Protein AF-A0A850ABL9-F1 (afdb_monomer_lite)

pLDDT: mean 74.57, std 18.33, range [26.34, 97.88]

Radius of gyration: 45.69 Å; chains: 1; bounding box: 101×115×98 Å

Sequence (711 aa):
MSALLLNDEFKYLVLNTPAGWREGFGEGVRFLPGGGISLHPGQALAAIEGIGRLGGFGLDPRGNLYAIDAEDCRIYRYLKSENRFEPVACIGECGDGPGQFRFSPEPEGWAGLALNHSTLYVSDPLNQRVQAFYRYNYQLRYILGPNDALGRPIPRGLNLPRDLVLDSRGNLHLLDYGHRRVLKFNRFGMFRQITGEGILTRPEGIAIDRDAYLYALDARKRQVLKFDPHGQLVARLGDFSQIGTAFRPSGIAVDAQGLIYFGERRPGDDLKIHLLDPSGRYLGSFGEYSERCQQLLFDHAGNLYAACGTESGVALINGSGQFLAHGVYYSERFDSAEAGMEWHRITLGATLQEKTQIEAFFYVSDSLQTGEGEPITGQLIEANQWWKKALGTPQNGRHAGDGLLLKARGRYLWLKFELFGDGAHTPVVEQVRLFFPRLSYLRYLPATYQEEETGRDFLERFLSLYESFSYGMEEQIAQIARYFDPQSTPTEFLNWLGSWLALAADENWPEAKKRELIARAYQLYKKRGTLAGLREMVQLYTGAAPLILEHFRFLTPMVLGANVTLGMSSVVGKAFTQRLILEESSVIGDFVLEENEDPPEKPFEENAFDFTILANTSALAGESQEATLRRLIMDEKPAFTRACIRIRNNARMQLGSHTFIGVDTVLSRGFSAMRLGREAVLGRQTFVGSRYPCKGIIGARSRLAVDTILW

Secondary structure (DSSP, 8-state):
-----BTTTBEEEEE-SHHHHHHSEEESEEEPTTS-EEEPB--EEEEE---SSEEEEEE-TT--EEEEETTTTEEEEEETTTTEEEE-TT---BSSSTT-B---SSTTS---EEE-SSEEEEEETTTTEEEEEETTT--EEEEESSB-TTSPBPTT--S-EEEEEE-TT--EEEEETTTTEEEEE-TT--EEEEESTTT-S-EEEEEE-TT--EEEEETTTTEEEEE-TTS-EEEEE--GGGG-TT--EEEEEE-TT--EEEEE--SSS-EEEEEE-TTS-EEEEEEEESS-EEEEEE-TTS-EEEEE-SSS-EEEE-TTT-B-SEEEEEPPPEE-SSTT-B--EEEEEEEPPTT-EEEEEEEEESSSB-TTS-B-SGGGGT-GGGPEEEE---SSSS---EEE-TT-BSSEEEEEEEEE--SS---EEEEEEEEES---GGGGS-GGGTS-HHHHHHHHHHHHHHHHHHHHHHHHHHTGGGGTSTTTS-HHHHHHHHHHTT----TTS-HHHHHHHHHHHHHHHTTTTSHHHHHHHHHHHHSSPPEEEEGGGT--PPPPPSS-PPPTT--B-SSTTS-B---TT--TT---------PPS-TTTTTTTEEEEEEE-TT--SHHHHHHHHHHHHHHSPTT-EEEEEEESS-S----TT-PPPTT----S--PPP---TT----TT---S-S--------TT----TT----

Foldseek 3Di:
DDWDDQDPPWTKDKQFCLVQQVLWDKFQWDADPRFWIKGFAWDFDDFLAEAQFWLEWEAEQVGWIWTARQVQQWIWTADPVVSYTDTDPPAGGDDQDVSHAHAHSDQQRRWEWYYYPFWIWIDRQVSQKIWIAGPPNRHTLAMAWCAWRVRHGDVVTAHRFHYWYAAPQGWIWTQRQVQQWIWIGHNNRHTDDIACRVNADGFQYWEAENQGWIWTQHQVQRWIFTAHNRRHTDDTAAPCVVVDPQWGWHAWYAFHQGKIWIWTADQAFATWIWIDDNRRHTRYTDYTGHAGWRYWYAHPVGWIWTQGDGNTHITIIGSPFWGGQKMKMKGDKDFPVDFFFAWWKKFFPKDDDPQKKKWKWKAAAQDCADPVRHGVDCCVVPDPPRTDTFDIADDDDDGGDIGTDPPRTTRIMMMMMMIGHPGRDMMITNMMMIMDRHDAPCVVDDCVCVPDPVSNVVVRVVRVVVCVVCVVVVVCVSCVVLCQQLVRRDQVSLLVLCVVLVNPSQVPQDSVLSSVCSVCSVVLVVQFQHPVSLQVQLCSRQVDGKDKFQPLVVPDQDDDDDDDDDDAFDWDDDDDPDTDTDHPPDDPPDDDPDPDDDDDPDPCVVRVQEMEIEHERCVPDDPSSVVVSVVSSVRRHHPPHHYHYDYDDPDVDDDDPPDDDPPPDDDDPDDDDDDDDPPDDDPLDDDDDDDDDDDDRDDPPDDDDPPDDDD

Structure (mmCIF, N/CA/C/O backbone):
data_AF-A0A850ABL9-F1
#
_entry.id   AF-A0A850ABL9-F1
#
loop_
_atom_site.group_PDB
_atom_site.id
_atom_site.type_symbol
_atom_site.label_atom_id
_atom_site.label_alt_id
_atom_site.label_comp_id
_atom_site.label_asym_id
_atom_site.label_entity_id
_atom_site.label_seq_id
_atom_site.pdbx_PDB_ins_code
_atom_site.Cartn_x
_atom_site.Cartn_y
_atom_site.Cartn_z
_atom_site.occupancy
_atom_site.B_iso_or_equiv
_atom_site.auth_seq_id
_atom_site.auth_comp_id
_atom_site.auth_asym_id
_atom_site.auth_atom_id
_atom_site.pdbx_PDB_model_num
ATOM 1 N N . MET A 1 1 ? -22.086 3.633 13.929 1.00 38.94 1 MET A N 1
ATOM 2 C CA . MET A 1 1 ? -21.506 3.365 15.264 1.00 38.94 1 MET A CA 1
ATOM 3 C C . MET A 1 1 ? -22.640 3.117 16.253 1.00 38.94 1 MET A C 1
ATOM 5 O O . MET A 1 1 ? -23.577 3.902 16.262 1.00 38.94 1 MET A O 1
ATOM 9 N N . SER A 1 2 ? -22.616 2.025 17.019 1.00 26.34 2 SER A N 1
ATOM 10 C CA . SER A 1 2 ? -23.648 1.690 18.016 1.00 26.34 2 SER A CA 1
ATOM 11 C C . SER A 1 2 ? -23.184 2.094 19.417 1.00 26.34 2 SER A C 1
ATOM 13 O O . SER A 1 2 ? -22.152 1.607 19.873 1.00 26.34 2 SER A O 1
ATOM 15 N N . ALA A 1 3 ? -23.936 2.967 20.089 1.00 31.58 3 ALA A N 1
ATOM 16 C CA . ALA A 1 3 ? -23.704 3.319 21.486 1.00 31.58 3 ALA A CA 1
ATOM 17 C C . ALA A 1 3 ? -24.062 2.123 22.386 1.00 31.58 3 ALA A C 1
ATOM 19 O O . ALA A 1 3 ? -25.202 1.660 22.381 1.00 31.58 3 ALA A O 1
ATOM 20 N N . LEU A 1 4 ? -23.088 1.606 23.134 1.00 35.31 4 LEU A N 1
ATOM 21 C CA . LEU A 1 4 ? -23.330 0.652 24.215 1.00 35.31 4 LEU A CA 1
ATOM 22 C C . LEU A 1 4 ? -23.647 1.461 25.476 1.00 35.31 4 LEU A C 1
ATOM 24 O O . LEU A 1 4 ? -22.766 2.100 26.041 1.00 35.31 4 LEU A O 1
ATOM 28 N N . LEU A 1 5 ? -24.919 1.472 25.874 1.00 33.34 5 LEU A N 1
ATOM 29 C CA . LEU A 1 5 ? -25.383 2.096 27.113 1.00 33.34 5 LEU A CA 1
ATOM 30 C C . LEU A 1 5 ? -25.000 1.190 28.294 1.00 33.34 5 LEU A C 1
ATOM 32 O O . LEU A 1 5 ? -25.574 0.115 28.462 1.00 33.34 5 LEU A O 1
ATOM 36 N N . LEU A 1 6 ? -24.019 1.611 29.091 1.00 37.09 6 LEU A N 1
ATOM 37 C CA . LEU A 1 6 ? -23.618 0.975 30.348 1.00 37.09 6 LEU A CA 1
ATOM 38 C C . LEU A 1 6 ? -23.745 2.027 31.454 1.00 37.09 6 LEU A C 1
ATOM 40 O O . LEU A 1 6 ? -22.885 2.891 31.561 1.00 37.09 6 LEU A O 1
ATOM 44 N N . ASN A 1 7 ? -24.819 1.926 32.248 1.00 42.19 7 ASN A N 1
ATOM 45 C CA . ASN A 1 7 ? -25.269 2.889 33.265 1.00 42.19 7 ASN A CA 1
ATOM 46 C C . ASN A 1 7 ? -25.545 4.305 32.719 1.00 42.19 7 ASN A C 1
ATOM 48 O O . ASN A 1 7 ? -24.780 4.851 31.936 1.00 42.19 7 ASN A O 1
ATOM 52 N N . ASP A 1 8 ? -26.631 4.940 33.169 1.00 49.38 8 ASP A N 1
ATOM 53 C CA . ASP A 1 8 ? -27.060 6.290 32.741 1.00 49.38 8 ASP A CA 1
ATOM 54 C C . ASP A 1 8 ? -26.038 7.418 33.021 1.00 49.38 8 ASP A C 1
ATOM 56 O O . ASP A 1 8 ? -26.296 8.583 32.722 1.00 49.38 8 ASP A O 1
ATOM 60 N N . GLU A 1 9 ? -24.865 7.095 33.570 1.00 57.50 9 GLU A N 1
ATOM 61 C CA . GLU A 1 9 ? -23.831 8.059 33.932 1.00 57.50 9 GLU A CA 1
ATOM 62 C C . GLU A 1 9 ? -22.735 8.214 32.861 1.00 57.50 9 GLU A C 1
ATOM 64 O O . GLU A 1 9 ? -22.402 9.343 32.514 1.00 57.50 9 GLU A O 1
ATOM 69 N N . PHE A 1 10 ? -22.202 7.138 32.265 1.00 60.47 10 PHE A N 1
ATOM 70 C CA . PHE A 1 10 ? -21.067 7.238 31.331 1.00 60.47 10 PHE A CA 1
ATOM 71 C C . PHE A 1 10 ? -21.436 6.800 29.910 1.00 60.47 10 PHE A C 1
ATOM 73 O O . PHE A 1 10 ? -21.681 5.623 29.649 1.00 60.47 10 PHE A O 1
ATOM 80 N N . LYS A 1 11 ? -21.398 7.736 28.951 1.00 75.50 11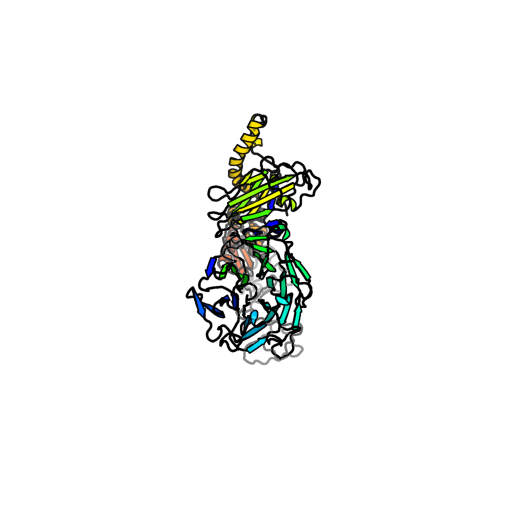 LYS A N 1
ATOM 81 C CA . LYS A 1 11 ? -21.445 7.419 27.517 1.00 75.50 11 LYS A CA 1
ATOM 82 C C . LYS A 1 11 ? -20.023 7.420 26.962 1.00 75.50 11 LYS A C 1
ATOM 84 O O . LYS A 1 11 ? -19.160 8.199 27.371 1.00 75.50 11 LYS A O 1
ATOM 89 N N . TYR A 1 12 ? -19.769 6.542 26.002 1.00 82.50 12 TYR A N 1
ATOM 90 C CA . TYR A 1 12 ? -18.526 6.580 25.250 1.00 82.50 12 TYR A CA 1
ATOM 91 C C . TYR A 1 12 ? -18.755 6.262 23.776 1.00 82.50 12 TYR A C 1
ATOM 93 O O . TYR A 1 12 ? -19.639 5.486 23.408 1.00 82.50 12 TYR A O 1
ATOM 101 N N . LEU A 1 13 ? -17.941 6.879 22.925 1.00 86.50 13 LEU A N 1
ATOM 102 C CA . LEU A 1 13 ? -17.848 6.582 21.500 1.00 86.50 13 LEU A CA 1
ATOM 103 C C . LEU A 1 13 ? -16.561 5.809 21.244 1.00 86.50 13 LEU A C 1
ATOM 105 O O . LEU A 1 13 ? -15.534 6.076 21.867 1.00 86.50 13 LEU A O 1
ATOM 109 N N . VAL A 1 14 ? -16.625 4.843 20.329 1.00 87.38 14 VAL A N 1
ATOM 110 C CA . VAL A 1 14 ? -15.499 3.963 20.008 1.00 87.38 14 VAL A CA 1
ATOM 111 C C . VAL A 1 14 ? -15.167 4.045 18.529 1.00 87.38 14 VAL A C 1
ATOM 113 O O . VAL A 1 14 ? -16.035 3.847 17.680 1.00 87.38 14 VAL A O 1
ATOM 116 N N . LEU A 1 15 ? -13.883 4.237 18.240 1.00 88.00 15 LEU A N 1
ATOM 117 C CA . LEU A 1 15 ? -13.296 4.057 16.921 1.00 88.00 15 LEU A CA 1
ATOM 118 C C . LEU A 1 15 ? -12.429 2.794 16.937 1.00 88.00 15 LEU A C 1
ATOM 120 O O . LEU A 1 15 ? -11.324 2.801 17.467 1.00 88.00 15 LEU A O 1
ATOM 124 N N . ASN A 1 16 ? -12.957 1.688 16.413 1.00 87.50 16 ASN A N 1
ATOM 125 C CA . ASN A 1 16 ? -12.275 0.385 16.378 1.00 87.50 16 ASN A CA 1
ATOM 126 C C . ASN A 1 16 ? -12.618 -0.457 15.136 1.00 87.50 16 ASN A C 1
ATOM 128 O O . ASN A 1 16 ? -12.276 -1.633 15.079 1.00 87.50 16 ASN A O 1
ATOM 132 N N . THR A 1 17 ? -13.324 0.111 14.153 1.00 84.44 17 THR A N 1
ATOM 133 C CA . THR A 1 17 ? -13.753 -0.624 12.954 1.00 84.44 17 THR A CA 1
ATOM 134 C C . THR A 1 17 ? -13.029 -0.113 11.711 1.00 84.44 17 THR A C 1
ATOM 136 O O . THR A 1 17 ? -12.825 1.097 11.597 1.00 84.44 17 THR A O 1
ATOM 139 N N . PRO A 1 18 ? -12.685 -0.981 10.738 1.00 77.00 18 PRO A N 1
ATOM 140 C CA . PRO A 1 18 ? -12.051 -0.549 9.492 1.00 77.00 18 PRO A CA 1
ATOM 141 C C . PRO A 1 18 ? -12.831 0.546 8.756 1.00 77.00 18 PRO A C 1
ATOM 143 O O . PRO A 1 18 ? -12.220 1.422 8.157 1.00 77.00 18 PRO A O 1
ATOM 146 N N . ALA A 1 19 ? -14.167 0.500 8.801 1.00 76.00 19 ALA A N 1
ATOM 147 C CA . ALA A 1 19 ? -15.022 1.516 8.193 1.00 76.00 19 ALA A CA 1
ATOM 148 C C . ALA A 1 19 ? -14.841 2.880 8.874 1.00 76.00 19 ALA A C 1
ATOM 150 O O . ALA A 1 19 ? -14.514 3.841 8.190 1.00 76.00 19 ALA A O 1
ATOM 151 N N . GLY A 1 20 ? -14.931 2.934 10.209 1.00 80.31 20 GLY A N 1
ATOM 152 C CA . GLY A 1 20 ? -14.762 4.188 10.948 1.00 80.31 20 GLY A CA 1
ATOM 153 C C . GLY A 1 20 ? -13.363 4.793 10.803 1.00 80.31 20 GLY A C 1
ATOM 154 O O . GLY A 1 20 ? -13.218 6.006 10.732 1.00 80.31 20 GLY A O 1
ATOM 155 N N . TRP A 1 21 ? -12.314 3.968 10.715 1.00 79.88 21 TRP A N 1
ATOM 156 C CA . TRP A 1 21 ? -10.960 4.475 10.456 1.00 79.88 21 TRP A CA 1
ATOM 157 C C . TRP A 1 21 ? -10.817 5.053 9.038 1.00 79.88 21 TRP A C 1
ATOM 159 O O . TRP A 1 21 ? -10.120 6.041 8.846 1.00 79.88 21 TRP A O 1
ATOM 169 N N . ARG A 1 22 ? -11.488 4.463 8.039 1.00 75.62 22 ARG A N 1
ATOM 170 C CA . ARG A 1 22 ? -11.439 4.914 6.634 1.00 75.62 22 ARG A CA 1
ATOM 171 C C . ARG A 1 22 ? -12.309 6.131 6.334 1.00 75.62 22 ARG A C 1
ATOM 173 O O . ARG A 1 22 ? -12.116 6.748 5.292 1.00 75.62 22 ARG A O 1
ATOM 180 N N . GLU A 1 23 ? -13.266 6.440 7.203 1.00 78.94 23 GLU A N 1
ATOM 181 C CA . GLU A 1 23 ? -14.003 7.707 7.176 1.00 78.94 23 GLU A CA 1
ATOM 182 C C . GLU A 1 23 ? -13.073 8.898 7.476 1.00 78.94 23 GLU A C 1
ATOM 184 O O . GLU A 1 23 ? -13.292 10.004 6.983 1.00 78.94 23 GLU A O 1
ATOM 189 N N . GLY A 1 24 ? -11.997 8.660 8.234 1.00 71.38 24 GLY A N 1
ATOM 190 C CA . GLY A 1 24 ? -10.933 9.628 8.464 1.00 71.38 24 GLY A CA 1
ATOM 191 C C . GLY A 1 24 ? -9.951 9.774 7.296 1.00 71.38 24 GLY A C 1
ATOM 192 O O . GLY A 1 24 ? -9.964 9.040 6.305 1.00 71.38 24 GLY A O 1
ATOM 193 N N . PHE A 1 25 ? -9.045 10.737 7.435 1.00 74.25 25 PHE A N 1
ATOM 194 C CA . PHE A 1 25 ? -7.976 11.016 6.483 1.00 74.25 25 PHE A CA 1
ATOM 195 C C . PHE A 1 25 ? -6.617 10.650 7.079 1.00 74.25 25 PHE A C 1
ATOM 197 O O . PHE A 1 25 ? -6.351 10.942 8.237 1.00 74.25 25 PHE A O 1
ATOM 204 N N . GLY A 1 26 ? -5.740 10.030 6.293 1.00 69.50 26 GLY A N 1
ATOM 205 C CA . GLY A 1 26 ? -4.405 9.641 6.735 1.00 69.50 26 GLY A CA 1
ATOM 206 C C . GLY A 1 26 ? -3.331 10.029 5.725 1.00 69.50 26 GLY A C 1
ATOM 207 O O . GLY A 1 26 ? -3.455 9.694 4.549 1.00 69.50 26 GLY A O 1
ATOM 208 N N . GLU A 1 27 ? -2.279 10.692 6.195 1.00 68.19 27 GLU A N 1
ATOM 209 C CA . GLU A 1 27 ? -1.053 11.004 5.458 1.00 68.19 27 GLU A CA 1
ATOM 210 C C . GLU A 1 27 ? 0.111 10.223 6.081 1.00 68.19 27 GLU A C 1
ATOM 212 O O . GLU A 1 27 ? 0.319 10.260 7.289 1.00 68.19 27 GLU A O 1
ATOM 217 N N . GLY A 1 28 ? 0.858 9.453 5.290 1.00 63.78 28 GLY A N 1
ATOM 218 C CA . GLY A 1 28 ? 1.945 8.614 5.814 1.00 63.78 28 GLY A CA 1
ATOM 219 C C . GLY A 1 28 ? 1.514 7.472 6.757 1.00 63.78 28 GLY A C 1
ATOM 220 O O . GLY A 1 28 ? 2.356 6.774 7.325 1.00 63.78 28 GLY A O 1
ATOM 221 N N . VAL A 1 29 ? 0.209 7.224 6.888 1.00 76.56 29 VAL A N 1
ATOM 222 C CA . VAL A 1 29 ? -0.373 6.135 7.683 1.00 76.56 29 VAL A CA 1
ATOM 223 C C . VAL A 1 29 ? -1.152 5.147 6.825 1.00 76.56 29 VAL A C 1
ATOM 225 O O . VAL A 1 29 ? -1.887 5.515 5.913 1.00 76.56 29 VAL A O 1
ATOM 228 N N . ARG A 1 30 ? -1.016 3.867 7.157 1.00 77.69 30 ARG A N 1
ATOM 229 C CA . ARG A 1 30 ? -1.729 2.749 6.553 1.00 77.69 30 ARG A CA 1
ATOM 230 C C . ARG A 1 30 ? -2.888 2.317 7.447 1.00 77.69 30 ARG A C 1
ATOM 232 O O . ARG A 1 30 ? -2.715 2.132 8.648 1.00 77.69 30 ARG A O 1
ATOM 239 N N . PHE A 1 31 ? -4.035 2.028 6.833 1.00 77.44 31 PHE A N 1
ATOM 240 C CA . PHE A 1 31 ? -5.175 1.399 7.505 1.00 77.44 31 PHE A CA 1
ATOM 241 C C . PHE A 1 31 ? -5.014 -0.122 7.602 1.00 77.44 31 PHE A C 1
ATOM 243 O O . PHE A 1 31 ? -4.766 -0.803 6.598 1.00 77.44 31 PHE A O 1
ATOM 250 N N . LEU A 1 32 ? -5.197 -0.668 8.803 1.00 78.06 32 LEU A N 1
ATOM 251 C CA . LEU A 1 32 ? -5.060 -2.097 9.067 1.00 78.06 32 LEU A CA 1
ATOM 252 C C . LEU A 1 32 ? -6.350 -2.870 8.724 1.00 78.06 32 LEU A C 1
ATOM 254 O O . LEU A 1 32 ? -7.452 -2.361 8.944 1.00 78.06 32 LEU A O 1
ATOM 258 N N . PRO A 1 33 ? -6.260 -4.120 8.218 1.00 66.81 33 PRO A N 1
ATOM 259 C CA . PRO A 1 33 ? -7.437 -4.922 7.862 1.00 66.81 33 PRO A CA 1
ATOM 260 C C . PRO A 1 33 ? -8.391 -5.198 9.033 1.00 66.81 33 PRO A C 1
ATOM 262 O O . PRO A 1 33 ? -9.598 -5.265 8.824 1.00 66.81 33 PRO A O 1
ATOM 265 N N . GLY A 1 34 ? -7.854 -5.341 10.251 1.00 73.19 34 GLY A N 1
ATOM 266 C CA . GLY A 1 34 ? -8.623 -5.569 11.480 1.00 73.19 34 GLY A CA 1
ATOM 267 C C . GLY A 1 34 ? -9.205 -4.301 12.117 1.00 73.19 34 GLY A C 1
ATOM 268 O O . GLY A 1 34 ? -9.929 -4.405 13.100 1.00 73.19 34 GLY A O 1
ATOM 269 N N . GLY A 1 35 ? -8.929 -3.123 11.549 1.00 75.94 35 GLY A N 1
ATOM 270 C CA . GLY A 1 35 ? -9.162 -1.831 12.189 1.00 75.94 35 GLY A CA 1
ATOM 271 C C . GLY A 1 35 ? -7.868 -1.300 12.804 1.00 75.94 35 GLY A C 1
ATOM 272 O O . GLY A 1 35 ? -7.019 -2.072 13.241 1.00 75.94 35 GLY A O 1
ATOM 273 N N . GLY A 1 36 ? -7.701 0.019 12.774 1.00 85.31 36 GLY A N 1
ATOM 274 C CA . GLY A 1 36 ? -6.522 0.708 13.280 1.00 85.31 36 GLY A CA 1
ATOM 275 C C . GLY A 1 36 ? -5.634 1.309 12.197 1.00 85.31 36 GLY A C 1
ATOM 276 O O . GLY A 1 36 ? -5.875 1.149 10.994 1.00 85.31 36 GLY A O 1
ATOM 277 N N . ILE A 1 37 ? -4.598 2.005 12.654 1.00 86.06 37 ILE A N 1
ATOM 278 C CA . ILE A 1 37 ? -3.622 2.722 11.832 1.00 86.06 37 ILE A CA 1
ATOM 279 C C . ILE A 1 37 ? -2.191 2.411 12.281 1.00 86.06 37 ILE A C 1
ATOM 281 O O . ILE A 1 37 ? -1.930 2.211 13.467 1.00 86.06 37 ILE A O 1
ATOM 285 N N . SER A 1 38 ? -1.269 2.396 11.323 1.00 87.31 38 SER A N 1
ATOM 286 C CA . SER A 1 38 ? 0.181 2.334 11.543 1.00 87.31 38 SER A CA 1
ATOM 287 C C . SER A 1 38 ? 0.891 3.235 10.538 1.00 87.31 38 SER A C 1
ATOM 289 O O . SER A 1 38 ? 0.279 3.676 9.570 1.00 87.31 38 SER A O 1
ATOM 291 N N . LEU A 1 39 ? 2.189 3.466 10.696 1.00 81.12 39 LEU A N 1
ATOM 292 C CA . LEU A 1 39 ? 2.994 4.125 9.663 1.00 81.12 39 LEU A CA 1
ATOM 293 C C . LEU A 1 39 ? 3.047 3.255 8.397 1.00 81.12 39 LEU A C 1
ATOM 295 O O . LEU A 1 39 ? 2.970 2.022 8.464 1.00 81.12 39 LEU A O 1
ATOM 299 N N . HIS A 1 40 ? 3.121 3.893 7.229 1.00 71.00 40 HIS A N 1
ATOM 300 C CA . HIS A 1 40 ? 3.357 3.194 5.961 1.00 71.00 40 HIS A CA 1
ATOM 301 C C . HIS A 1 40 ? 4.774 2.596 5.926 1.00 71.00 40 HIS A C 1
ATOM 303 O O . HIS A 1 40 ? 5.654 3.132 6.580 1.00 71.00 40 HIS A O 1
ATOM 309 N N . PRO A 1 41 ? 5.048 1.509 5.193 1.00 66.94 41 PRO A N 1
ATOM 310 C CA . PRO A 1 41 ? 6.413 1.020 5.009 1.00 66.94 41 PRO A CA 1
ATOM 311 C C . PRO A 1 41 ? 7.209 1.858 3.981 1.00 66.94 41 PRO A C 1
ATOM 313 O O . PRO A 1 41 ? 6.677 2.150 2.910 1.00 66.94 41 PRO A O 1
ATOM 316 N N . GLY A 1 42 ? 8.469 2.216 4.268 1.00 58.91 42 GLY A N 1
ATOM 317 C CA . GLY A 1 42 ? 9.410 2.799 3.303 1.00 58.91 42 GLY A CA 1
ATOM 318 C C . GLY A 1 42 ? 10.743 3.314 3.880 1.00 58.91 42 GLY A C 1
ATOM 319 O O . GLY A 1 42 ? 10.830 4.477 4.259 1.00 58.91 42 GLY A O 1
ATOM 320 N N . GLN A 1 43 ? 11.808 2.501 3.832 1.00 50.38 43 GLN A N 1
ATOM 321 C CA . GLN A 1 43 ? 13.209 2.967 3.861 1.00 50.38 43 GLN A CA 1
ATOM 322 C C . GLN A 1 43 ? 14.096 2.076 2.957 1.00 50.38 43 GLN A C 1
ATOM 324 O O . GLN A 1 43 ? 13.793 0.902 2.720 1.00 50.38 43 GLN A O 1
ATOM 329 N N . ALA A 1 44 ? 15.151 2.667 2.381 1.00 48.78 44 ALA A N 1
ATOM 330 C CA . ALA A 1 44 ? 16.144 1.992 1.544 1.00 48.78 44 ALA A CA 1
ATOM 331 C C . ALA A 1 44 ? 17.049 1.088 2.400 1.00 48.78 44 ALA A C 1
ATOM 333 O O . ALA A 1 44 ? 17.706 1.559 3.324 1.00 48.78 44 ALA A O 1
ATOM 334 N N . LEU A 1 45 ? 17.080 -0.211 2.093 1.00 46.75 45 LEU A N 1
ATOM 335 C CA . LEU A 1 45 ? 17.777 -1.225 2.889 1.00 46.75 45 LEU A CA 1
ATOM 336 C C . LEU A 1 45 ? 19.251 -1.416 2.523 1.00 46.75 45 LEU A C 1
ATOM 338 O O . LEU A 1 45 ? 20.027 -1.847 3.371 1.00 46.75 45 LEU A O 1
ATOM 342 N N . ALA A 1 46 ? 19.637 -1.179 1.268 1.00 51.59 46 ALA A N 1
ATOM 343 C CA . ALA A 1 46 ? 21.009 -1.380 0.808 1.00 51.59 46 ALA A CA 1
ATOM 344 C C . ALA A 1 46 ? 21.232 -0.700 -0.546 1.00 51.59 46 ALA A C 1
ATOM 346 O O . ALA A 1 46 ? 20.433 -0.897 -1.467 1.00 51.59 46 ALA A O 1
ATOM 347 N N . ALA A 1 47 ? 22.330 0.048 -0.675 1.00 55.97 47 ALA A N 1
ATOM 348 C CA . ALA A 1 47 ? 22.878 0.420 -1.972 1.00 55.97 47 ALA A CA 1
ATOM 349 C C . ALA A 1 47 ? 23.575 -0.809 -2.573 1.00 55.97 47 ALA A C 1
ATOM 351 O O . ALA A 1 47 ? 24.437 -1.417 -1.936 1.00 55.97 47 ALA A O 1
ATOM 352 N N . ILE A 1 48 ? 23.182 -1.211 -3.780 1.00 61.81 48 ILE A N 1
ATOM 353 C CA . ILE A 1 48 ? 23.874 -2.262 -4.527 1.00 61.81 48 ILE A CA 1
ATOM 354 C C . ILE A 1 48 ? 24.976 -1.589 -5.348 1.00 61.81 48 ILE A C 1
ATOM 356 O O . ILE A 1 48 ? 24.740 -1.152 -6.473 1.00 61.81 48 ILE A O 1
ATOM 360 N N . GLU A 1 49 ? 26.163 -1.469 -4.759 1.00 58.44 49 GLU A N 1
ATOM 361 C CA . GLU A 1 49 ? 27.342 -0.843 -5.372 1.00 58.44 49 GLU A CA 1
ATOM 362 C C . GLU A 1 49 ? 28.061 -1.788 -6.358 1.00 58.44 49 GLU A C 1
ATOM 364 O O . GLU A 1 49 ? 27.947 -3.013 -6.265 1.00 58.44 49 GLU A O 1
ATOM 369 N N . GLY A 1 50 ? 28.811 -1.225 -7.315 1.00 61.00 50 GLY A N 1
ATOM 370 C CA . GLY A 1 50 ? 29.660 -1.995 -8.242 1.00 61.00 50 GLY A CA 1
ATOM 371 C C . GLY A 1 50 ? 29.424 -1.769 -9.740 1.00 61.00 50 GLY A C 1
ATOM 372 O O . GLY A 1 50 ? 29.892 -2.576 -10.539 1.00 61.00 50 GLY A O 1
ATOM 373 N N . ILE A 1 51 ? 28.707 -0.710 -10.123 1.00 68.31 51 ILE A N 1
ATOM 374 C CA . ILE A 1 51 ? 28.552 -0.253 -11.516 1.00 68.31 51 ILE A CA 1
ATOM 375 C C . ILE A 1 51 ? 29.129 1.157 -11.598 1.00 68.31 51 ILE A C 1
ATOM 377 O O . ILE A 1 51 ? 28.860 1.948 -10.697 1.00 68.31 51 ILE A O 1
ATOM 381 N N . GLY A 1 52 ? 29.921 1.454 -12.634 1.00 66.44 52 GLY A N 1
ATOM 382 C CA . GLY A 1 52 ? 30.621 2.734 -12.769 1.00 66.44 52 GLY A CA 1
ATOM 383 C C . GLY A 1 52 ? 29.643 3.889 -12.939 1.00 66.44 52 GLY A C 1
ATOM 384 O O . GLY A 1 52 ? 29.596 4.792 -12.106 1.00 66.44 52 GLY A O 1
ATOM 385 N N . ARG A 1 53 ? 28.793 3.814 -13.972 1.00 78.00 53 ARG A N 1
ATOM 386 C CA . ARG A 1 53 ? 27.644 4.717 -14.131 1.00 78.00 53 ARG A CA 1
ATOM 387 C C . ARG A 1 53 ? 26.403 3.994 -14.606 1.00 78.00 53 ARG A C 1
ATOM 389 O O . ARG A 1 53 ? 26.361 3.434 -15.700 1.00 78.00 53 ARG A O 1
ATOM 396 N N . LEU A 1 54 ? 25.352 4.060 -13.798 1.00 81.81 54 LEU A N 1
ATOM 397 C CA . LEU A 1 54 ? 24.089 3.402 -14.100 1.00 81.81 54 LEU A CA 1
ATOM 398 C C . LEU A 1 54 ? 23.362 4.108 -15.258 1.00 81.81 54 LEU A C 1
ATOM 400 O O . LEU A 1 54 ? 22.982 5.272 -15.146 1.00 81.81 54 LEU A O 1
ATOM 404 N N . GLY A 1 55 ? 23.144 3.383 -16.358 1.00 80.50 55 GLY A N 1
ATOM 405 C CA . GLY A 1 55 ? 22.338 3.840 -17.501 1.00 80.50 55 GLY A CA 1
ATOM 406 C C . GLY A 1 55 ? 20.854 3.469 -17.414 1.00 80.50 55 GLY A C 1
ATOM 407 O O . GLY A 1 55 ? 20.036 4.058 -18.121 1.00 80.50 55 GLY A O 1
ATOM 408 N N . GLY A 1 56 ? 20.530 2.489 -16.565 1.00 86.12 56 GLY A N 1
ATOM 409 C CA . GLY A 1 56 ? 19.189 1.976 -16.287 1.00 86.12 56 GLY A CA 1
ATOM 410 C C . GLY A 1 56 ? 19.231 0.542 -15.759 1.00 86.12 56 GLY A C 1
ATOM 411 O O . GLY A 1 56 ? 20.274 -0.118 -15.793 1.00 86.12 56 GLY A O 1
ATOM 412 N N . PHE A 1 57 ? 18.111 0.040 -15.244 1.00 90.00 57 PHE A N 1
ATOM 413 C CA . PHE A 1 57 ? 18.035 -1.315 -14.699 1.00 90.00 57 PHE A CA 1
ATOM 414 C C . PHE A 1 57 ? 16.705 -2.003 -15.017 1.00 90.00 57 PHE A C 1
ATOM 416 O O . PHE A 1 57 ? 15.739 -1.395 -15.474 1.00 90.00 57 PHE A O 1
ATOM 423 N N . GLY A 1 58 ? 16.673 -3.318 -14.822 1.00 90.94 58 GLY A N 1
ATOM 424 C CA . GLY A 1 58 ? 15.514 -4.149 -15.101 1.00 90.94 58 GLY A CA 1
ATOM 425 C C . GLY A 1 58 ? 15.457 -5.359 -14.185 1.00 90.94 58 GLY A C 1
ATOM 426 O O . GLY A 1 58 ? 16.479 -5.906 -13.765 1.00 90.94 58 GLY A O 1
ATOM 427 N N . LEU A 1 59 ? 14.234 -5.791 -13.891 1.00 90.38 59 LEU A N 1
ATOM 428 C CA . LEU A 1 59 ? 13.974 -6.953 -13.057 1.00 90.38 59 LEU A CA 1
ATOM 429 C C . LEU A 1 59 ? 13.410 -8.102 -13.875 1.00 90.38 59 LEU A C 1
ATOM 431 O O . LEU A 1 59 ? 12.662 -7.958 -14.839 1.00 90.38 59 LEU A O 1
ATOM 435 N N . ASP A 1 60 ? 13.802 -9.278 -13.441 1.00 86.06 60 ASP A N 1
ATOM 436 C CA . ASP A 1 60 ? 13.394 -10.562 -13.954 1.00 86.06 60 ASP A CA 1
ATOM 437 C C . ASP A 1 60 ? 12.124 -11.061 -13.223 1.00 86.06 60 ASP A C 1
ATOM 439 O O . ASP A 1 60 ? 11.876 -10.649 -12.089 1.00 86.06 60 ASP A O 1
ATOM 443 N N . PRO A 1 61 ? 11.312 -11.975 -13.798 1.00 82.50 61 PRO A N 1
ATOM 444 C CA . PRO A 1 61 ? 10.098 -12.447 -13.116 1.00 82.50 61 PRO A CA 1
ATOM 445 C C . PRO A 1 61 ? 10.313 -13.191 -11.784 1.00 82.50 61 PRO A C 1
ATOM 447 O O . PRO A 1 61 ? 9.360 -13.449 -11.058 1.00 82.50 61 PRO A O 1
ATOM 450 N N . ARG A 1 62 ? 11.550 -13.579 -11.467 1.00 80.00 62 ARG A N 1
ATOM 451 C CA . ARG A 1 62 ? 11.983 -14.183 -10.198 1.00 80.00 62 ARG A CA 1
ATOM 452 C C . ARG A 1 62 ? 12.636 -13.153 -9.253 1.00 80.00 62 ARG A C 1
ATOM 454 O O . ARG A 1 62 ? 13.134 -13.541 -8.200 1.00 80.00 62 ARG A O 1
ATOM 461 N N . GLY A 1 63 ? 12.661 -11.868 -9.613 1.00 78.06 63 GLY A N 1
ATOM 462 C CA . GLY A 1 63 ? 13.277 -10.787 -8.842 1.00 78.06 63 GLY A CA 1
ATOM 463 C C . GLY A 1 63 ? 14.807 -10.704 -8.941 1.00 78.06 63 GLY A C 1
ATOM 464 O O . GLY A 1 63 ? 15.439 -10.177 -8.026 1.00 78.06 63 GLY A O 1
ATOM 465 N N . ASN A 1 64 ? 15.436 -11.253 -9.985 1.00 84.31 64 ASN A N 1
ATOM 466 C CA . ASN A 1 64 ? 16.863 -11.024 -10.253 1.00 84.31 64 ASN A CA 1
ATOM 467 C C . ASN A 1 64 ? 17.073 -9.650 -10.907 1.00 84.31 64 ASN A C 1
ATOM 469 O O . ASN A 1 64 ? 16.290 -9.247 -11.767 1.00 84.31 64 ASN A O 1
ATOM 473 N N . LEU A 1 65 ? 18.140 -8.952 -10.522 1.00 87.50 65 LEU A N 1
ATOM 474 C CA . LEU A 1 65 ? 18.441 -7.602 -10.993 1.00 87.50 65 LEU A CA 1
ATOM 475 C C . LEU A 1 65 ? 19.439 -7.633 -12.157 1.00 87.50 65 LEU A C 1
ATOM 477 O O . LEU A 1 65 ? 20.449 -8.334 -12.099 1.00 87.50 65 LEU A O 1
ATOM 481 N N . TYR A 1 66 ? 19.136 -6.868 -13.203 1.00 90.56 66 TYR A N 1
ATOM 482 C CA . TYR A 1 66 ? 20.013 -6.580 -14.334 1.00 90.56 66 TYR A CA 1
ATOM 483 C C . TYR A 1 66 ? 20.187 -5.072 -14.433 1.00 90.56 66 TYR A C 1
ATOM 485 O O . TYR A 1 66 ? 19.227 -4.334 -14.226 1.00 90.56 66 TYR A O 1
ATOM 493 N N . ALA A 1 67 ? 21.381 -4.616 -14.770 1.00 89.38 67 ALA A N 1
ATOM 494 C CA . ALA A 1 67 ? 21.692 -3.200 -14.854 1.00 89.38 67 ALA A CA 1
ATOM 495 C C . ALA A 1 67 ? 22.603 -2.913 -16.047 1.00 89.38 67 ALA A C 1
ATOM 497 O O . ALA A 1 67 ? 23.342 -3.788 -16.501 1.00 89.38 67 ALA A O 1
ATOM 498 N N . ILE A 1 68 ? 22.507 -1.697 -16.572 1.00 88.75 68 ILE A N 1
ATOM 499 C CA . ILE A 1 68 ? 23.336 -1.192 -17.662 1.00 88.75 68 ILE A CA 1
ATOM 500 C C . ILE A 1 68 ? 24.406 -0.287 -17.071 1.00 88.75 68 ILE A C 1
ATOM 502 O O . ILE A 1 68 ? 24.079 0.663 -16.359 1.00 88.75 68 ILE A O 1
ATOM 506 N N . ASP A 1 69 ? 25.655 -0.548 -17.435 1.00 87.88 69 ASP A N 1
ATOM 507 C CA . ASP A 1 69 ? 26.726 0.428 -17.301 1.00 87.88 69 ASP A CA 1
ATOM 508 C C . ASP A 1 69 ? 26.784 1.284 -18.574 1.00 87.88 69 ASP A C 1
ATOM 510 O O . ASP A 1 69 ? 26.954 0.766 -19.686 1.00 87.88 69 ASP A O 1
ATOM 514 N N . ALA A 1 70 ? 26.567 2.588 -18.411 1.00 84.62 70 ALA A N 1
ATOM 515 C CA . ALA A 1 70 ? 26.505 3.539 -19.510 1.00 84.62 70 ALA A CA 1
ATOM 516 C C . ALA A 1 70 ? 27.887 3.923 -20.060 1.00 84.62 70 ALA A C 1
ATOM 518 O O . ALA A 1 70 ? 27.956 4.366 -21.205 1.00 84.62 70 ALA A O 1
ATOM 519 N N . GLU A 1 71 ? 28.958 3.768 -19.279 1.00 83.88 71 GLU A N 1
ATOM 520 C CA . GLU A 1 71 ? 30.329 4.075 -19.705 1.00 83.88 71 GLU A CA 1
ATOM 521 C C . GLU A 1 71 ? 30.945 2.894 -20.456 1.00 83.88 71 GLU A C 1
ATOM 523 O O . GLU A 1 71 ? 31.512 3.072 -21.534 1.00 83.88 71 GLU A O 1
ATOM 528 N N . ASP A 1 72 ? 30.743 1.678 -19.945 1.00 85.44 72 ASP A N 1
ATOM 529 C CA . ASP A 1 72 ? 31.286 0.454 -20.547 1.00 85.44 72 ASP A CA 1
ATOM 530 C C . ASP A 1 72 ? 30.404 -0.133 -21.668 1.00 85.44 72 ASP A C 1
ATOM 532 O O . ASP A 1 72 ? 30.767 -1.130 -22.300 1.00 85.44 72 ASP A O 1
ATOM 536 N N . CYS A 1 73 ? 29.218 0.440 -21.905 1.00 88.31 73 CYS A N 1
ATOM 537 C CA . CYS A 1 73 ? 28.181 -0.095 -22.798 1.00 88.31 73 CYS A CA 1
ATOM 538 C C . CYS A 1 73 ? 27.824 -1.570 -22.520 1.00 88.31 73 CYS A C 1
ATOM 540 O O . CYS A 1 73 ? 27.518 -2.341 -23.440 1.00 88.31 73 CYS A O 1
ATOM 542 N N . ARG A 1 74 ? 27.889 -1.986 -21.250 1.00 89.25 74 ARG A N 1
ATOM 543 C CA . ARG A 1 74 ? 27.752 -3.386 -20.823 1.00 89.25 74 ARG A CA 1
ATOM 544 C C . ARG A 1 74 ? 26.517 -3.615 -19.973 1.00 89.25 74 ARG A C 1
ATOM 546 O O . ARG A 1 74 ? 26.025 -2.722 -19.290 1.00 89.25 74 ARG A O 1
ATOM 553 N N . ILE A 1 75 ? 26.031 -4.853 -20.009 1.00 91.12 75 ILE A N 1
ATOM 554 C CA . ILE A 1 75 ? 24.913 -5.306 -19.184 1.00 91.12 75 ILE A CA 1
ATOM 555 C C . ILE A 1 75 ? 25.464 -6.229 -18.108 1.00 91.12 75 ILE A C 1
ATOM 557 O O . ILE A 1 75 ? 26.170 -7.193 -18.402 1.00 91.12 75 ILE A O 1
ATOM 561 N N . TYR A 1 76 ? 25.093 -5.955 -16.869 1.00 89.19 76 TYR A N 1
ATOM 562 C CA . TYR A 1 76 ? 25.491 -6.722 -15.706 1.00 89.19 76 TYR A CA 1
ATOM 563 C C . TYR A 1 76 ? 24.284 -7.415 -15.078 1.00 89.19 76 TYR A C 1
ATOM 565 O O . TYR A 1 76 ? 23.178 -6.873 -15.039 1.00 89.19 76 TYR A O 1
ATOM 573 N N . ARG A 1 77 ? 24.499 -8.626 -14.566 1.00 88.69 77 ARG A N 1
ATOM 574 C CA . ARG A 1 77 ? 23.548 -9.368 -13.737 1.00 88.69 77 ARG A CA 1
ATOM 575 C C . ARG A 1 77 ? 24.019 -9.320 -12.292 1.00 88.69 77 ARG A C 1
ATOM 577 O O . ARG A 1 77 ? 25.185 -9.569 -12.009 1.00 88.69 77 ARG A O 1
ATOM 584 N N . TYR A 1 78 ? 23.112 -9.030 -11.372 1.00 85.94 78 TYR A N 1
ATOM 585 C CA . TYR A 1 78 ? 23.417 -9.023 -9.949 1.00 85.94 78 TYR A CA 1
ATOM 586 C C . TYR A 1 78 ? 23.285 -10.426 -9.346 1.00 85.94 78 TYR A C 1
ATOM 588 O O . TYR A 1 78 ? 22.227 -11.062 -9.431 1.00 85.94 78 TYR A O 1
ATOM 596 N N . LEU A 1 79 ? 24.351 -10.892 -8.700 1.00 78.94 79 LEU A N 1
ATOM 597 C CA . LEU A 1 79 ? 24.401 -12.155 -7.977 1.00 78.94 79 LEU A CA 1
ATOM 598 C C . LEU A 1 79 ? 24.150 -11.919 -6.487 1.00 78.94 79 LEU A C 1
ATOM 600 O O . LEU A 1 79 ? 25.053 -11.556 -5.735 1.00 78.94 79 LEU A O 1
ATOM 604 N N . LYS A 1 80 ? 22.914 -12.191 -6.048 1.00 74.06 80 LYS A N 1
ATOM 605 C CA . LYS A 1 80 ? 22.480 -11.993 -4.652 1.00 74.06 80 LYS A CA 1
ATOM 606 C C . LYS A 1 80 ? 23.336 -12.751 -3.627 1.00 74.06 80 LYS A C 1
ATOM 608 O O . LYS A 1 80 ? 23.532 -12.253 -2.529 1.00 74.06 80 LYS A O 1
ATOM 613 N N . SER A 1 81 ? 23.836 -13.943 -3.965 1.00 72.44 81 SER A N 1
ATOM 614 C CA . SER A 1 81 ? 24.632 -14.785 -3.053 1.00 72.44 81 SER A CA 1
ATOM 615 C C . SER A 1 81 ? 26.025 -14.232 -2.758 1.00 72.44 81 SER A C 1
ATOM 617 O O . SER A 1 81 ? 26.598 -14.548 -1.723 1.00 72.44 81 SER A O 1
ATOM 619 N N . GLU A 1 82 ? 26.574 -13.440 -3.675 1.00 73.94 82 GLU A N 1
ATOM 620 C CA . GLU A 1 82 ? 27.955 -12.947 -3.623 1.00 73.94 82 GLU A CA 1
ATOM 621 C C . GLU A 1 82 ? 28.019 -11.420 -3.506 1.00 73.94 82 GLU A C 1
ATOM 623 O O . GLU A 1 82 ? 29.107 -10.857 -3.450 1.00 73.94 82 GLU A O 1
ATOM 628 N N . ASN A 1 83 ? 26.855 -10.760 -3.487 1.00 73.62 83 ASN A N 1
ATOM 629 C CA . ASN A 1 83 ? 26.696 -9.310 -3.470 1.00 73.62 83 ASN A CA 1
ATOM 630 C C . ASN A 1 83 ? 27.572 -8.590 -4.515 1.00 73.62 83 ASN A C 1
ATOM 632 O O . ASN A 1 83 ? 28.251 -7.616 -4.203 1.00 73.62 83 ASN A O 1
ATOM 636 N N . ARG A 1 84 ? 27.581 -9.086 -5.759 1.00 81.06 84 ARG A N 1
ATOM 637 C CA . ARG A 1 84 ? 28.360 -8.489 -6.854 1.00 81.06 84 ARG A CA 1
ATOM 638 C C . ARG A 1 84 ? 27.626 -8.521 -8.184 1.00 81.06 84 ARG A C 1
ATOM 640 O O . ARG A 1 84 ? 26.775 -9.382 -8.419 1.00 81.06 84 ARG A O 1
ATOM 647 N N . PHE A 1 85 ? 28.008 -7.611 -9.068 1.00 82.69 85 PHE A N 1
ATOM 648 C CA . PHE A 1 85 ? 27.633 -7.654 -10.473 1.00 82.69 85 PHE A CA 1
ATOM 649 C C . PHE A 1 85 ? 28.602 -8.533 -11.265 1.00 82.69 85 PHE A C 1
ATOM 651 O O . PHE A 1 85 ? 29.817 -8.453 -11.097 1.00 82.69 85 PHE A O 1
ATOM 658 N N . GLU A 1 86 ? 28.058 -9.364 -12.147 1.00 86.56 86 GLU A N 1
ATOM 659 C CA . GLU A 1 86 ? 28.822 -10.089 -13.159 1.00 86.56 86 GLU A CA 1
ATOM 660 C C . GLU A 1 86 ? 28.391 -9.633 -14.560 1.00 86.56 86 GLU A C 1
ATOM 662 O O . GLU A 1 86 ? 27.198 -9.397 -14.789 1.00 86.56 86 GLU A O 1
ATOM 667 N N . PRO A 1 87 ? 29.325 -9.487 -15.512 1.00 88.06 87 PRO A N 1
ATOM 668 C CA . PRO A 1 87 ? 28.972 -9.125 -16.874 1.00 88.06 87 PRO A CA 1
ATOM 669 C C . PRO A 1 87 ? 28.176 -10.255 -17.531 1.00 88.06 87 PRO A C 1
ATOM 671 O O . PRO A 1 87 ? 28.508 -11.438 -17.416 1.00 88.06 87 PRO A O 1
ATOM 674 N N . VAL A 1 88 ? 27.125 -9.890 -18.260 1.00 88.25 88 VAL A N 1
ATOM 675 C CA . VAL A 1 88 ? 26.380 -10.831 -19.092 1.00 88.25 88 VAL A CA 1
ATOM 676 C C . VAL A 1 88 ? 27.262 -11.237 -20.271 1.00 88.25 88 VAL A C 1
ATOM 678 O O . VAL A 1 88 ? 27.582 -10.430 -21.138 1.00 88.25 88 VAL A O 1
ATOM 681 N N . ALA A 1 89 ? 27.667 -12.505 -20.312 1.00 79.50 89 ALA A N 1
ATOM 682 C CA . ALA A 1 89 ? 28.490 -13.013 -21.402 1.00 79.50 89 ALA A CA 1
ATOM 683 C C . ALA A 1 89 ? 27.779 -12.861 -22.763 1.00 79.50 89 ALA A C 1
ATOM 685 O O . ALA A 1 89 ? 26.576 -13.100 -22.876 1.00 79.50 89 ALA A O 1
ATOM 686 N N . CYS A 1 90 ? 28.554 -12.514 -23.797 1.00 80.81 90 CYS A N 1
ATOM 687 C CA . CYS A 1 90 ? 28.129 -12.413 -25.202 1.00 80.81 90 CYS A CA 1
ATOM 688 C C . CYS A 1 90 ? 27.216 -11.224 -25.572 1.00 80.81 90 CYS A C 1
ATOM 690 O O . CYS A 1 90 ? 26.838 -11.119 -26.737 1.00 80.81 90 CYS A O 1
ATOM 692 N N . ILE A 1 91 ? 26.886 -10.324 -24.638 1.00 86.62 91 ILE A N 1
ATOM 693 C CA . ILE A 1 91 ? 26.143 -9.082 -24.907 1.00 86.62 91 ILE A CA 1
ATOM 694 C C . ILE A 1 91 ? 26.820 -7.928 -24.161 1.00 86.62 91 ILE A C 1
ATOM 696 O O . ILE A 1 91 ? 27.002 -8.012 -22.950 1.00 86.62 91 ILE A O 1
ATOM 700 N N . GLY A 1 92 ? 27.118 -6.827 -24.853 1.00 81.12 92 GLY A N 1
ATOM 701 C CA . GLY A 1 92 ? 27.670 -5.622 -24.230 1.00 81.12 92 GLY A CA 1
ATOM 702 C C . GLY A 1 92 ? 29.074 -5.284 -24.717 1.00 81.12 92 GLY A C 1
ATOM 703 O O . GLY A 1 92 ? 30.071 -5.836 -24.252 1.00 81.12 92 GLY A O 1
ATOM 704 N N . GLU A 1 93 ? 29.119 -4.341 -25.647 1.00 88.69 93 GLU A N 1
ATOM 705 C CA . GLU A 1 93 ? 30.301 -3.647 -26.152 1.00 88.69 93 GLU A CA 1
ATOM 706 C C . GLU A 1 93 ? 29.808 -2.351 -26.810 1.00 88.69 93 GLU A C 1
ATOM 708 O O . GLU A 1 93 ? 28.698 -2.317 -27.356 1.00 88.69 93 GLU A O 1
ATOM 713 N N . CYS A 1 94 ? 30.598 -1.279 -26.761 1.00 91.44 94 CYS A N 1
ATOM 714 C CA . CYS A 1 94 ? 30.220 -0.040 -27.429 1.00 91.44 94 CYS A CA 1
ATOM 715 C C . CYS A 1 94 ? 30.271 -0.210 -28.956 1.00 91.44 94 CYS A C 1
ATOM 717 O O . CYS A 1 94 ? 31.309 -0.560 -29.513 1.00 91.44 94 CYS A O 1
ATOM 719 N N . GLY A 1 95 ? 29.165 0.067 -29.649 1.00 93.19 95 GLY A N 1
ATOM 720 C CA . GLY A 1 95 ? 29.089 -0.079 -31.104 1.00 93.19 95 GLY A CA 1
ATOM 721 C C . GLY A 1 95 ? 27.668 -0.023 -31.662 1.00 93.19 95 GLY A C 1
ATOM 722 O O . GLY A 1 95 ? 26.717 0.348 -30.973 1.00 93.19 95 GLY A O 1
ATOM 723 N N . ASP A 1 96 ? 27.530 -0.368 -32.938 1.00 93.31 96 ASP A N 1
ATOM 724 C CA . ASP A 1 96 ? 26.278 -0.358 -33.704 1.00 93.31 96 ASP A CA 1
ATOM 725 C C . ASP A 1 96 ? 25.905 -1.743 -34.271 1.00 93.31 96 ASP A C 1
ATOM 727 O O . ASP A 1 96 ? 24.812 -1.926 -34.817 1.00 93.31 96 ASP A O 1
ATOM 731 N N . GLY A 1 97 ? 26.750 -2.758 -34.081 1.00 92.69 97 GLY A N 1
ATOM 732 C CA . GLY A 1 97 ? 26.475 -4.137 -34.468 1.00 92.69 97 GLY A CA 1
ATOM 733 C C . GLY A 1 97 ? 25.446 -4.846 -33.569 1.00 92.69 97 GLY A C 1
ATOM 734 O O . GLY A 1 97 ? 25.059 -4.333 -32.514 1.00 92.69 97 GLY A O 1
ATOM 735 N N . PRO A 1 98 ? 24.968 -6.039 -33.965 1.00 91.44 98 PRO A N 1
ATOM 736 C CA . PRO A 1 98 ? 24.185 -6.928 -33.104 1.00 91.44 98 PRO A CA 1
ATOM 737 C C . PRO A 1 98 ? 24.904 -7.236 -31.781 1.00 91.44 98 PRO A C 1
ATOM 739 O O . PRO A 1 98 ? 26.052 -7.666 -31.798 1.00 91.44 98 PRO A O 1
ATOM 742 N N . GLY A 1 99 ? 24.236 -7.038 -30.640 1.00 90.56 99 GLY A N 1
ATOM 743 C CA . GLY A 1 99 ? 24.840 -7.248 -29.312 1.00 90.56 99 GLY A CA 1
ATOM 744 C C . GLY A 1 99 ? 25.744 -6.109 -28.817 1.00 90.56 99 GLY A C 1
ATOM 745 O O . GLY A 1 99 ? 26.197 -6.168 -27.672 1.00 90.56 99 GLY A O 1
ATOM 746 N N . GLN A 1 100 ? 25.952 -5.075 -29.640 1.00 94.38 100 GLN A N 1
ATOM 747 C CA . GLN A 1 100 ? 26.641 -3.833 -29.285 1.00 94.38 100 GLN A CA 1
ATOM 748 C C . GLN A 1 100 ? 25.633 -2.704 -29.035 1.00 94.38 100 GLN A C 1
ATOM 750 O O . GLN A 1 100 ? 24.532 -2.713 -29.600 1.00 94.38 100 GLN A O 1
ATOM 755 N N . PHE A 1 101 ? 26.003 -1.728 -28.208 1.00 93.94 101 PHE A N 1
ATOM 756 C CA . PHE A 1 101 ? 25.119 -0.635 -27.796 1.00 93.94 101 PHE A CA 1
ATOM 757 C C . PHE A 1 101 ? 25.829 0.710 -27.769 1.00 93.94 101 PHE A C 1
ATOM 759 O O . PHE A 1 101 ? 27.054 0.780 -27.701 1.00 93.94 101 PHE A O 1
ATOM 766 N N . ARG A 1 102 ? 25.052 1.792 -27.771 1.00 92.44 102 ARG A N 1
ATOM 767 C CA . ARG A 1 102 ? 25.565 3.143 -27.571 1.00 92.44 102 ARG A CA 1
ATOM 768 C C . ARG A 1 102 ? 24.744 3.844 -26.491 1.00 92.44 102 ARG A C 1
ATOM 770 O O . ARG A 1 102 ? 23.681 4.406 -26.757 1.00 92.44 102 ARG A O 1
ATOM 777 N N . PHE A 1 103 ? 25.258 3.794 -25.266 1.00 89.62 103 PHE A N 1
ATOM 778 C CA . PHE A 1 103 ? 24.668 4.449 -24.100 1.00 89.62 103 PHE A CA 1
ATOM 779 C C . PHE A 1 103 ? 25.387 5.763 -23.789 1.00 89.62 103 PHE A C 1
ATOM 781 O O . PHE A 1 103 ? 26.455 6.050 -24.326 1.00 89.62 103 PHE A O 1
ATOM 788 N N . SER A 1 104 ? 24.767 6.587 -22.949 1.00 85.31 104 SER A N 1
ATOM 789 C CA . SER A 1 104 ? 25.415 7.756 -22.359 1.00 85.31 104 SER A CA 1
ATOM 790 C C . SER A 1 104 ? 24.896 7.953 -20.937 1.00 85.31 104 SER A C 1
ATOM 792 O O . SER A 1 104 ? 23.701 7.743 -20.710 1.00 85.31 104 SER A O 1
ATOM 794 N N . PRO A 1 105 ? 25.751 8.374 -19.986 1.00 76.94 105 PRO A N 1
ATOM 795 C CA . PRO A 1 105 ? 25.303 8.756 -18.649 1.00 76.94 105 PRO A CA 1
ATOM 796 C C . PRO A 1 105 ? 24.440 10.028 -18.667 1.00 76.94 105 PRO A C 1
ATOM 798 O O . PRO A 1 105 ? 23.702 10.294 -17.718 1.00 76.94 105 PRO A O 1
ATOM 801 N N . GLU A 1 106 ? 24.488 10.803 -19.753 1.00 82.44 106 GLU A N 1
ATOM 802 C CA . GLU A 1 106 ? 23.622 11.962 -19.950 1.00 82.44 106 GLU A CA 1
ATOM 803 C C . GLU A 1 106 ? 22.180 11.542 -20.287 1.00 82.44 106 GLU A C 1
ATOM 805 O O . GLU A 1 106 ? 21.977 10.523 -20.955 1.00 82.44 106 GLU A O 1
ATOM 810 N N . PRO A 1 107 ? 21.155 12.351 -19.937 1.00 77.25 107 PRO A N 1
ATOM 811 C CA . PRO A 1 107 ? 19.743 12.004 -20.138 1.00 77.25 107 PRO A CA 1
ATOM 812 C C . PRO A 1 107 ? 19.356 11.591 -21.564 1.00 77.25 107 PRO A C 1
ATOM 814 O O . PRO A 1 107 ? 18.331 10.940 -21.772 1.00 77.25 107 PRO A O 1
ATOM 817 N N . GLU A 1 108 ? 20.127 12.006 -22.564 1.00 76.62 108 GLU A N 1
ATOM 818 C CA . GLU A 1 108 ? 19.901 11.680 -23.971 1.00 76.62 108 GLU A CA 1
ATOM 819 C C . GLU A 1 108 ? 20.248 10.222 -24.317 1.00 76.62 108 GLU A C 1
ATOM 821 O O . GLU A 1 108 ? 19.658 9.682 -25.246 1.00 76.62 108 GLU A O 1
ATOM 826 N N . GLY A 1 109 ? 21.134 9.557 -23.565 1.00 79.06 109 GLY A N 1
ATOM 827 C CA . GLY A 1 109 ? 21.541 8.167 -23.820 1.00 79.06 109 GLY A CA 1
ATOM 828 C C . GLY A 1 109 ? 21.130 7.157 -22.752 1.00 79.06 109 GLY A C 1
ATOM 829 O O . GLY A 1 109 ? 21.640 6.037 -22.767 1.00 79.06 109 GLY A O 1
ATOM 830 N N . TRP A 1 110 ? 20.212 7.526 -21.857 1.00 86.12 110 TRP A N 1
ATOM 831 C CA . TRP A 1 110 ? 19.642 6.620 -20.858 1.00 86.12 110 TRP A CA 1
ATOM 832 C C . TRP A 1 110 ? 18.833 5.497 -21.487 1.00 86.12 110 TRP A C 1
ATOM 834 O O . TRP A 1 110 ? 17.971 5.746 -22.335 1.00 86.12 110 TRP A O 1
ATOM 844 N N . ALA A 1 111 ? 19.083 4.278 -21.024 1.00 88.94 111 ALA A N 1
ATOM 845 C CA . ALA A 1 111 ? 18.561 3.060 -21.613 1.00 88.94 111 ALA A CA 1
ATOM 846 C C . ALA A 1 111 ? 17.680 2.294 -20.620 1.00 88.94 111 ALA A C 1
ATOM 848 O O . ALA A 1 111 ? 18.048 2.064 -19.476 1.00 88.94 111 ALA A O 1
ATOM 849 N N . GLY A 1 112 ? 16.526 1.834 -21.084 1.00 90.19 112 GLY A N 1
ATOM 850 C CA . GLY A 1 112 ? 15.637 0.936 -20.371 1.00 90.19 112 GLY A CA 1
ATOM 851 C C . GLY A 1 112 ? 15.990 -0.535 -20.589 1.00 90.19 112 GLY A C 1
ATOM 852 O O . GLY A 1 112 ? 16.379 -0.967 -21.682 1.00 90.19 112 GLY A O 1
ATOM 853 N N . LEU A 1 113 ? 15.766 -1.325 -19.540 1.00 93.81 113 LEU A N 1
ATOM 854 C CA . LEU A 1 113 ? 15.789 -2.783 -19.564 1.00 93.81 113 LEU A CA 1
ATOM 855 C C . LEU A 1 113 ? 14.421 -3.328 -19.171 1.00 93.81 113 LEU A C 1
ATOM 857 O O . LEU A 1 113 ? 13.881 -2.976 -18.126 1.00 93.81 113 LEU A O 1
ATOM 861 N N . ALA A 1 114 ? 13.901 -4.269 -19.954 1.00 94.12 114 ALA A N 1
ATOM 862 C CA . ALA A 1 114 ? 12.702 -5.013 -19.584 1.00 94.12 114 ALA A CA 1
ATOM 863 C C . ALA A 1 114 ? 12.895 -6.507 -19.830 1.00 94.12 114 ALA A C 1
ATOM 865 O O . ALA A 1 114 ? 13.424 -6.918 -20.864 1.00 94.12 114 ALA A O 1
ATOM 866 N N . LEU A 1 115 ? 12.454 -7.344 -18.890 1.00 92.81 115 LEU A N 1
ATOM 867 C CA . LEU A 1 115 ? 12.646 -8.788 -18.968 1.00 92.81 115 LEU A CA 1
ATOM 868 C C . LEU A 1 115 ? 11.339 -9.538 -18.720 1.00 92.81 115 LEU A C 1
ATOM 870 O O . LEU A 1 115 ? 10.616 -9.270 -17.767 1.00 92.81 115 LEU A O 1
ATOM 874 N N . ASN A 1 116 ? 11.075 -10.555 -19.539 1.00 89.75 116 ASN A N 1
ATOM 875 C CA . ASN A 1 116 ? 10.076 -11.583 -19.235 1.00 89.75 116 ASN A CA 1
ATOM 876 C C . ASN A 1 116 ? 10.756 -12.948 -19.024 1.00 89.75 116 ASN A C 1
ATOM 878 O O . ASN A 1 116 ? 11.982 -13.045 -18.921 1.00 89.75 116 ASN A O 1
ATOM 882 N N . HIS A 1 117 ? 9.969 -14.026 -18.951 1.00 86.19 117 HIS A N 1
ATOM 883 C CA . HIS A 1 117 ? 10.493 -15.383 -18.752 1.00 86.19 117 HIS A CA 1
ATOM 884 C C . HIS A 1 117 ? 11.434 -15.865 -19.868 1.00 86.19 117 HIS A C 1
ATOM 886 O O . HIS A 1 117 ? 12.239 -16.757 -19.633 1.00 86.19 117 HIS A O 1
ATOM 892 N N . SER A 1 118 ? 11.344 -15.299 -21.074 1.00 89.75 118 SER A N 1
ATOM 893 C CA . SER A 1 118 ? 12.064 -15.784 -22.261 1.00 89.75 118 SER A CA 1
ATOM 894 C C . SER A 1 118 ? 12.958 -14.744 -22.932 1.00 89.75 118 SER A C 1
ATOM 896 O O . SER A 1 118 ? 13.856 -15.118 -23.679 1.00 89.75 118 SER A O 1
ATOM 898 N N . THR A 1 119 ? 12.704 -13.452 -22.719 1.00 93.81 119 THR A N 1
ATOM 899 C CA . THR A 1 119 ? 13.285 -12.363 -23.513 1.00 93.81 119 THR A CA 1
ATOM 900 C C . THR A 1 119 ? 13.814 -11.256 -22.618 1.00 93.81 119 THR A C 1
ATOM 902 O O . THR A 1 119 ? 13.133 -10.853 -21.674 1.00 93.81 119 THR A O 1
ATOM 905 N N . LEU A 1 120 ? 15.010 -10.781 -22.951 1.00 94.62 120 LEU A N 1
ATOM 906 C CA . LEU A 1 120 ? 15.644 -9.567 -22.451 1.00 94.62 120 LEU A CA 1
ATOM 907 C C . LEU A 1 120 ? 15.525 -8.496 -23.541 1.00 94.62 120 LEU A C 1
ATOM 909 O O . LEU A 1 120 ? 16.016 -8.701 -24.650 1.00 94.62 120 LEU A O 1
ATOM 913 N N . TYR A 1 121 ? 14.864 -7.385 -23.235 1.00 96.75 121 TYR A N 1
ATOM 914 C CA . TYR A 1 121 ? 14.765 -6.218 -24.105 1.00 96.75 121 TYR A CA 1
ATOM 915 C C . TYR A 1 121 ? 15.700 -5.131 -23.598 1.00 96.75 121 TYR A C 1
ATOM 917 O O . TYR A 1 121 ? 15.667 -4.794 -22.414 1.00 96.75 121 TYR A O 1
ATOM 925 N N . VAL A 1 122 ? 16.498 -4.581 -24.507 1.00 96.19 122 VAL A N 1
ATOM 926 C CA . VAL A 1 122 ? 17.464 -3.522 -24.217 1.00 96.19 122 VAL A CA 1
ATOM 927 C C . VAL A 1 122 ? 17.215 -2.390 -25.195 1.00 96.19 122 VAL A C 1
ATOM 929 O O . VAL A 1 122 ? 17.318 -2.597 -26.409 1.00 96.19 122 VAL A O 1
ATOM 932 N N . SER A 1 123 ? 16.849 -1.210 -24.698 1.00 95.50 123 SER A N 1
ATOM 933 C CA . SER A 1 123 ? 16.769 -0.031 -25.559 1.00 95.50 123 SER A CA 1
ATOM 934 C C . SER A 1 123 ? 18.160 0.532 -25.797 1.00 95.50 123 SER A C 1
ATOM 936 O O . SER A 1 123 ? 18.960 0.614 -24.874 1.00 95.50 123 SER A O 1
ATOM 938 N N . ASP A 1 124 ? 18.420 0.956 -27.021 1.00 95.00 124 ASP A N 1
ATOM 939 C CA . ASP A 1 124 ? 19.687 1.505 -27.481 1.00 95.00 124 ASP A CA 1
ATOM 940 C C . ASP A 1 124 ? 19.400 2.903 -28.059 1.00 95.00 124 ASP A C 1
ATOM 942 O O . ASP A 1 124 ? 19.115 3.036 -29.259 1.00 95.00 124 ASP A O 1
ATOM 946 N N . PRO A 1 125 ? 19.338 3.939 -27.194 1.00 93.38 125 PRO A N 1
ATOM 947 C CA . PRO A 1 125 ? 18.743 5.226 -27.539 1.00 93.38 125 PRO A CA 1
ATOM 948 C C . PRO A 1 125 ? 19.471 5.933 -28.677 1.00 93.38 125 PRO A C 1
ATOM 950 O O . PRO A 1 125 ? 18.828 6.451 -29.594 1.00 93.38 125 PRO A O 1
ATOM 953 N N . LEU A 1 126 ? 20.807 5.913 -28.640 1.00 93.44 126 LEU A N 1
ATOM 954 C CA . LEU A 1 126 ? 21.655 6.629 -29.592 1.00 93.44 126 LEU A CA 1
ATOM 955 C C . LEU A 1 126 ? 21.790 5.896 -30.935 1.00 93.44 126 LEU A C 1
ATOM 957 O O . LEU A 1 126 ? 22.034 6.546 -31.947 1.00 93.44 126 LEU A O 1
ATOM 961 N N . ASN A 1 127 ? 21.546 4.582 -30.976 1.00 94.75 127 ASN A N 1
ATOM 962 C CA . ASN A 1 127 ? 21.373 3.834 -32.228 1.00 94.75 127 ASN A CA 1
ATOM 963 C C . ASN A 1 127 ? 19.893 3.734 -32.662 1.00 94.75 127 ASN A C 1
ATOM 965 O O . ASN A 1 127 ? 19.583 3.025 -33.619 1.00 94.75 127 ASN A O 1
ATOM 969 N N . GLN A 1 128 ? 18.971 4.415 -31.963 1.00 95.38 128 GLN A N 1
ATOM 970 C CA . GLN A 1 128 ? 17.537 4.482 -32.282 1.00 95.38 128 GLN A CA 1
ATOM 971 C C . GLN A 1 128 ? 16.869 3.108 -32.455 1.00 95.38 128 GLN A C 1
ATOM 973 O O . GLN A 1 128 ? 16.056 2.891 -33.359 1.00 95.38 128 GLN A O 1
ATOM 978 N N . ARG A 1 129 ? 17.207 2.152 -31.586 1.00 96.12 129 ARG A N 1
ATOM 979 C CA . ARG A 1 129 ? 16.706 0.776 -31.688 1.00 96.12 129 ARG A CA 1
ATOM 980 C C . ARG A 1 129 ? 16.430 0.140 -30.330 1.00 96.12 129 ARG A C 1
ATOM 982 O O . ARG A 1 129 ? 16.826 0.653 -29.292 1.00 96.12 129 ARG A O 1
ATOM 989 N N . VAL A 1 130 ? 15.755 -1.003 -30.338 1.00 97.38 130 VAL A N 1
ATOM 990 C CA . VAL A 1 130 ? 15.616 -1.908 -29.191 1.00 97.38 130 VAL A CA 1
ATOM 991 C C . VAL A 1 130 ? 16.022 -3.301 -29.650 1.00 97.38 130 VAL A C 1
ATOM 993 O O . VAL A 1 130 ? 15.491 -3.806 -30.638 1.00 97.38 130 VAL A O 1
ATOM 996 N N . GLN A 1 131 ? 16.953 -3.933 -28.944 1.00 96.62 131 GLN A N 1
ATOM 997 C CA . GLN A 1 131 ? 17.394 -5.295 -29.242 1.00 96.62 131 GLN A CA 1
ATOM 998 C C . GLN A 1 131 ? 16.728 -6.283 -28.279 1.00 96.62 131 GLN A C 1
ATOM 1000 O O . GLN A 1 131 ? 16.701 -6.059 -27.067 1.00 96.62 131 GLN A O 1
ATOM 1005 N N . ALA A 1 132 ? 16.171 -7.368 -28.821 1.00 96.44 132 ALA A N 1
ATOM 1006 C CA . ALA A 1 132 ? 15.512 -8.418 -28.051 1.00 96.44 132 ALA A CA 1
ATOM 1007 C C . ALA A 1 132 ? 16.343 -9.703 -28.089 1.00 96.44 132 ALA A C 1
ATOM 1009 O O . ALA A 1 132 ? 16.531 -10.291 -29.153 1.00 96.44 132 ALA A O 1
ATOM 1010 N N . PHE A 1 133 ? 16.790 -10.177 -26.932 1.00 95.06 133 PHE A N 1
ATOM 1011 C CA . PHE A 1 133 ? 17.626 -11.368 -26.792 1.00 95.06 133 PHE A CA 1
ATOM 1012 C C . PHE A 1 133 ? 16.874 -12.487 -26.087 1.00 95.06 133 PHE A C 1
ATOM 1014 O O . PHE A 1 133 ? 16.056 -12.240 -25.200 1.00 95.06 133 PHE A O 1
ATOM 1021 N N . TYR A 1 134 ? 17.151 -13.737 -26.447 1.00 93.12 134 TYR A N 1
ATOM 1022 C CA . TYR A 1 134 ? 16.700 -14.871 -25.660 1.00 93.12 134 TYR A CA 1
ATOM 1023 C C . TYR A 1 134 ? 17.443 -14.871 -24.332 1.00 93.12 134 TYR A C 1
ATOM 1025 O O . TYR A 1 134 ? 18.663 -14.831 -24.276 1.00 93.12 134 TYR A O 1
ATOM 1033 N N . ARG A 1 135 ? 16.699 -14.906 -23.238 1.00 89.75 135 ARG A N 1
ATOM 1034 C CA . ARG A 1 135 ? 17.220 -14.614 -21.903 1.00 89.75 135 ARG A CA 1
ATOM 1035 C C . ARG A 1 135 ? 18.265 -15.619 -21.398 1.00 89.75 135 ARG A C 1
ATOM 1037 O O . ARG A 1 135 ? 19.110 -15.255 -20.594 1.00 89.75 135 ARG A O 1
ATOM 1044 N N . TYR A 1 136 ? 18.173 -16.885 -21.805 1.00 86.00 136 TYR A N 1
ATOM 1045 C CA . TYR A 1 136 ? 19.008 -17.948 -21.230 1.00 86.00 136 TYR A CA 1
ATOM 1046 C C . TYR A 1 136 ? 20.365 -18.102 -21.915 1.00 86.00 136 TYR A C 1
ATOM 1048 O O . TYR A 1 136 ? 21.334 -18.454 -21.254 1.00 86.00 136 TYR A O 1
ATOM 1056 N N . ASN A 1 137 ? 20.422 -17.878 -23.228 1.00 89.62 137 ASN A N 1
ATOM 1057 C CA . ASN A 1 137 ? 21.645 -18.021 -24.023 1.00 89.62 137 ASN A CA 1
ATOM 1058 C C . ASN A 1 137 ? 22.056 -16.718 -24.716 1.00 89.62 137 ASN A C 1
ATOM 1060 O O . ASN A 1 137 ? 22.995 -16.727 -25.503 1.00 89.62 137 ASN A O 1
ATOM 1064 N N . TYR A 1 138 ? 21.324 -15.630 -24.465 1.00 91.50 138 TYR A N 1
ATOM 1065 C CA . TYR A 1 138 ? 21.624 -14.293 -24.957 1.00 91.50 138 TYR A CA 1
ATOM 1066 C C . TYR A 1 138 ? 21.656 -14.166 -26.491 1.00 91.50 138 TYR A C 1
ATOM 1068 O O . TYR A 1 138 ? 22.179 -13.203 -27.039 1.00 91.50 138 TYR A O 1
ATOM 1076 N N . GLN A 1 139 ? 21.027 -15.100 -27.211 1.00 93.00 139 GLN A N 1
ATOM 1077 C CA . GLN A 1 139 ? 20.928 -15.049 -28.666 1.00 93.00 139 GLN A CA 1
ATOM 1078 C C . GLN A 1 139 ? 19.976 -13.935 -29.115 1.00 93.00 139 GLN A C 1
ATOM 1080 O O . GLN A 1 139 ? 18.835 -13.862 -28.651 1.00 93.00 139 GLN A O 1
ATOM 1085 N N . LEU A 1 140 ? 20.410 -13.095 -30.058 1.00 93.94 140 LEU A N 1
ATOM 1086 C CA . LEU A 1 140 ? 19.556 -12.062 -30.644 1.00 93.94 140 LEU A CA 1
ATOM 1087 C C . LEU A 1 140 ? 18.351 -12.700 -31.356 1.00 93.94 140 LEU A C 1
ATOM 1089 O O . LEU A 1 140 ? 18.507 -13.557 -32.224 1.00 93.94 140 LEU A O 1
ATOM 1093 N N . ARG A 1 141 ? 17.144 -12.264 -30.990 1.00 94.06 141 ARG A N 1
ATOM 1094 C CA . ARG A 1 141 ? 15.875 -12.709 -31.583 1.00 94.06 141 ARG A CA 1
ATOM 1095 C C . ARG A 1 141 ? 15.440 -11.787 -32.714 1.00 94.06 141 ARG A C 1
ATOM 1097 O O . ARG A 1 141 ? 15.080 -12.268 -33.781 1.00 94.06 141 ARG A O 1
ATOM 1104 N N . TYR A 1 142 ? 15.423 -10.480 -32.453 1.00 95.12 142 TYR A N 1
ATOM 1105 C CA . TYR A 1 142 ? 15.041 -9.438 -33.408 1.00 95.12 142 TYR A CA 1
ATOM 1106 C C . TYR A 1 142 ? 15.471 -8.052 -32.906 1.00 95.12 142 TYR A C 1
ATOM 1108 O O . TYR A 1 142 ? 15.783 -7.871 -31.727 1.00 95.12 142 TYR A O 1
ATOM 1116 N N . ILE A 1 143 ? 15.456 -7.073 -33.811 1.00 95.81 143 ILE A N 1
ATOM 1117 C CA . ILE A 1 143 ? 15.738 -5.662 -33.533 1.00 95.81 143 ILE A CA 1
ATOM 1118 C C . ILE A 1 143 ? 14.513 -4.843 -33.945 1.00 95.81 143 ILE A C 1
ATOM 1120 O O . ILE A 1 143 ? 13.986 -5.029 -35.039 1.00 95.81 143 ILE A O 1
ATOM 1124 N N . LEU A 1 144 ? 14.068 -3.943 -33.071 1.00 96.12 144 LEU A N 1
ATOM 1125 C CA . LEU A 1 144 ? 13.053 -2.932 -33.364 1.00 96.12 144 LEU A CA 1
ATOM 1126 C C . LEU A 1 144 ? 13.766 -1.612 -33.657 1.00 96.12 144 LEU A C 1
ATOM 1128 O O . LEU A 1 144 ? 14.623 -1.210 -32.879 1.00 96.12 144 LEU A O 1
ATOM 1132 N N . GLY A 1 145 ? 13.429 -0.928 -34.746 1.00 92.94 145 GLY A N 1
ATOM 1133 C CA . GLY A 1 145 ? 14.075 0.336 -35.121 1.00 92.94 145 GLY A CA 1
ATOM 1134 C C . GLY A 1 145 ? 13.225 1.112 -36.125 1.00 92.94 145 GLY A C 1
ATOM 1135 O O . GLY A 1 145 ? 12.115 1.517 -35.788 1.00 92.94 145 GLY A O 1
ATOM 1136 N N . PRO A 1 146 ? 13.663 1.298 -37.381 1.00 91.94 146 PRO A N 1
ATOM 1137 C CA . PRO A 1 146 ? 12.771 1.831 -38.412 1.00 91.94 146 PRO A CA 1
ATOM 1138 C C . PRO A 1 146 ? 11.616 0.865 -38.730 1.00 91.94 146 PRO A C 1
ATOM 1140 O O . PRO A 1 146 ? 10.538 1.302 -39.126 1.00 91.94 146 PRO A O 1
ATOM 1143 N N . ASN A 1 147 ? 11.826 -0.437 -38.511 1.00 95.69 147 ASN A N 1
ATOM 1144 C CA . ASN A 1 147 ? 10.847 -1.492 -38.736 1.00 95.69 147 ASN A CA 1
ATOM 1145 C C . ASN A 1 147 ? 10.610 -2.325 -37.467 1.00 95.69 147 ASN A C 1
ATOM 1147 O O . ASN A 1 147 ? 11.448 -2.360 -36.562 1.00 95.69 147 ASN A O 1
ATOM 1151 N N . ASP A 1 148 ? 9.465 -3.000 -37.423 1.00 94.44 148 ASP A N 1
ATOM 1152 C CA . ASP A 1 148 ? 9.133 -4.018 -36.432 1.00 94.44 148 ASP A CA 1
ATOM 1153 C C . ASP A 1 148 ? 9.797 -5.370 -36.762 1.00 94.44 148 ASP A C 1
ATOM 1155 O O . ASP A 1 148 ? 10.481 -5.517 -37.779 1.00 94.44 148 ASP A O 1
ATOM 1159 N N . ALA A 1 149 ? 9.586 -6.386 -35.920 1.00 93.56 149 ALA A N 1
ATOM 1160 C CA . ALA A 1 149 ? 10.221 -7.697 -36.092 1.00 93.56 149 ALA A CA 1
ATOM 1161 C C . ALA A 1 149 ? 9.832 -8.443 -37.390 1.00 93.56 149 ALA A C 1
ATOM 1163 O O . ALA A 1 149 ? 10.499 -9.408 -37.755 1.00 93.56 149 ALA A O 1
ATOM 1164 N N . LEU A 1 150 ? 8.768 -8.023 -38.088 1.00 92.75 150 LEU A N 1
ATOM 1165 C CA . LEU A 1 150 ? 8.354 -8.574 -39.385 1.00 92.75 150 LEU A CA 1
ATOM 1166 C C . LEU A 1 150 ? 8.793 -7.698 -40.569 1.00 92.75 150 LEU A C 1
ATOM 1168 O O . LEU A 1 150 ? 8.370 -7.950 -41.697 1.00 92.75 150 LEU A O 1
ATOM 1172 N N . GLY A 1 151 ? 9.598 -6.661 -40.329 1.00 91.50 151 GLY A N 1
ATOM 1173 C CA . GLY A 1 151 ? 10.034 -5.724 -41.361 1.00 91.50 151 GLY A CA 1
ATOM 1174 C C . GLY A 1 151 ? 8.976 -4.686 -41.743 1.00 91.50 151 GLY A C 1
ATOM 1175 O O . GLY A 1 151 ? 9.125 -4.023 -42.766 1.00 91.50 151 GLY A O 1
ATOM 1176 N N . ARG A 1 152 ? 7.903 -4.528 -40.956 1.00 93.50 152 ARG A N 1
ATOM 1177 C CA . ARG A 1 152 ? 6.875 -3.508 -41.215 1.00 93.50 152 ARG A CA 1
ATOM 1178 C C . ARG A 1 152 ? 7.341 -2.165 -40.659 1.00 93.50 152 ARG A C 1
ATOM 1180 O O . ARG A 1 152 ? 7.855 -2.144 -39.542 1.00 93.50 152 ARG A O 1
ATOM 1187 N N . PRO A 1 153 ? 7.124 -1.046 -41.364 1.00 94.19 153 PRO A N 1
ATOM 1188 C CA . PRO A 1 153 ? 7.598 0.252 -40.906 1.00 94.19 153 PRO A CA 1
ATOM 1189 C C . PRO A 1 153 ? 6.899 0.683 -39.616 1.00 94.19 153 PRO A C 1
ATOM 1191 O O . PRO A 1 153 ? 5.670 0.651 -39.509 1.00 94.19 153 PRO A O 1
ATOM 1194 N N . ILE A 1 154 ? 7.693 1.135 -38.648 1.00 94.69 154 ILE A N 1
ATOM 1195 C CA . ILE A 1 154 ? 7.201 1.834 -37.463 1.00 94.69 154 ILE A CA 1
ATOM 1196 C C . ILE A 1 154 ? 7.008 3.303 -37.865 1.00 94.69 154 ILE A C 1
ATOM 1198 O O . ILE A 1 154 ? 7.935 3.904 -38.414 1.00 94.69 154 ILE A O 1
ATOM 1202 N N . PRO A 1 155 ? 5.837 3.924 -37.624 1.00 93.06 155 PRO A N 1
ATOM 1203 C CA . PRO A 1 155 ? 5.591 5.301 -38.049 1.00 93.06 155 PRO A CA 1
ATOM 1204 C C . PRO A 1 155 ? 6.663 6.267 -37.529 1.00 93.06 155 PRO A C 1
ATOM 1206 O O . PRO A 1 155 ? 6.796 6.430 -36.318 1.00 93.06 155 PRO A O 1
ATOM 1209 N N . ARG A 1 156 ? 7.399 6.925 -38.436 1.00 92.62 156 ARG A N 1
ATOM 1210 C CA . ARG A 1 156 ? 8.544 7.823 -38.149 1.00 92.62 156 ARG A CA 1
ATOM 1211 C C . ARG A 1 156 ? 9.752 7.169 -37.448 1.00 92.62 156 ARG A C 1
ATOM 1213 O O . ARG A 1 156 ? 10.616 7.891 -36.967 1.00 92.62 156 ARG A O 1
ATOM 1220 N N . GLY A 1 157 ? 9.837 5.838 -37.404 1.00 93.50 157 GLY A N 1
ATOM 1221 C CA . GLY A 1 157 ? 10.909 5.122 -36.701 1.00 93.50 157 GLY A CA 1
ATOM 1222 C C . GLY A 1 157 ? 10.920 5.380 -35.189 1.00 93.50 157 GLY A C 1
ATOM 1223 O O . GLY A 1 157 ? 9.958 5.912 -34.635 1.00 93.50 157 GLY A O 1
ATOM 1224 N N . LEU A 1 158 ? 12.001 4.988 -34.515 1.00 95.50 158 LEU A N 1
ATOM 1225 C CA . LEU A 1 158 ? 12.219 5.262 -33.090 1.00 95.50 158 LEU A CA 1
ATOM 1226 C C . LEU A 1 158 ? 13.124 6.483 -32.912 1.00 95.50 158 LEU A C 1
ATOM 1228 O O . LEU A 1 158 ? 14.034 6.689 -33.707 1.00 95.50 158 LEU A O 1
ATOM 1232 N N . ASN A 1 159 ? 12.911 7.271 -31.856 1.00 94.69 159 ASN A N 1
ATOM 1233 C CA . ASN A 1 159 ? 13.790 8.386 -31.521 1.00 94.69 159 ASN A CA 1
ATOM 1234 C C . ASN A 1 159 ? 14.022 8.461 -30.005 1.00 94.69 159 ASN A C 1
ATOM 1236 O O . ASN A 1 159 ? 13.113 8.772 -29.240 1.00 94.69 159 ASN A O 1
ATOM 1240 N N . LEU A 1 160 ? 15.249 8.176 -29.567 1.00 93.88 160 LEU A N 1
ATOM 1241 C CA . LEU A 1 160 ? 15.610 8.073 -28.147 1.00 93.88 160 LEU A CA 1
ATOM 1242 C C . LEU A 1 160 ? 14.659 7.138 -27.362 1.00 93.88 160 LEU A C 1
ATOM 1244 O O . LEU A 1 160 ? 13.959 7.592 -26.451 1.00 93.88 160 LEU A O 1
ATOM 1248 N N . PRO A 1 161 ? 14.562 5.840 -27.725 1.00 95.31 161 PRO A N 1
ATOM 1249 C CA . PRO A 1 161 ? 13.832 4.863 -26.920 1.00 95.31 161 PRO A CA 1
ATOM 1250 C C . PRO A 1 161 ? 14.431 4.793 -25.507 1.00 95.31 161 PRO A C 1
ATOM 1252 O O . PRO A 1 161 ? 15.539 4.294 -25.356 1.00 95.31 161 PRO A O 1
ATOM 1255 N N . ARG A 1 162 ? 13.727 5.317 -24.494 1.00 91.19 162 ARG A N 1
ATOM 1256 C CA . ARG A 1 162 ? 14.306 5.560 -23.157 1.00 91.19 162 ARG A CA 1
ATOM 1257 C C . ARG A 1 162 ? 13.876 4.553 -22.099 1.00 91.19 162 ARG A C 1
ATOM 1259 O O . ARG A 1 162 ? 14.705 4.105 -21.325 1.00 91.19 162 ARG A O 1
ATOM 1266 N N . ASP A 1 163 ? 12.584 4.249 -22.027 1.00 93.12 163 ASP A N 1
ATOM 1267 C CA . ASP A 1 163 ? 12.010 3.438 -20.949 1.00 93.12 163 ASP A CA 1
ATOM 1268 C C . ASP A 1 163 ? 11.195 2.280 -21.532 1.00 93.12 163 ASP A C 1
ATOM 1270 O O . ASP A 1 163 ? 10.543 2.429 -22.573 1.00 93.12 163 ASP A O 1
ATOM 1274 N N . LEU A 1 164 ? 11.265 1.119 -20.886 1.00 95.62 164 LEU A N 1
ATOM 1275 C CA . LEU A 1 164 ? 10.679 -0.134 -21.350 1.00 95.62 164 LEU A CA 1
ATOM 1276 C C . LEU A 1 164 ? 9.914 -0.793 -20.209 1.00 95.62 164 LEU A C 1
ATOM 1278 O O . LEU A 1 164 ? 10.490 -1.103 -19.170 1.00 95.62 164 LEU A O 1
ATOM 1282 N N . VAL A 1 165 ? 8.642 -1.113 -20.437 1.00 94.94 165 VAL A N 1
ATOM 1283 C CA . VAL A 1 165 ? 7.840 -1.870 -19.466 1.00 94.94 165 VAL A CA 1
ATOM 1284 C C . VAL A 1 165 ? 7.059 -2.973 -20.159 1.00 94.94 165 VAL A C 1
ATOM 1286 O O . VAL A 1 165 ? 6.748 -2.893 -21.350 1.00 94.94 165 VAL A O 1
ATOM 1289 N N . LEU A 1 166 ? 6.740 -4.025 -19.412 1.00 94.25 166 LEU A N 1
ATOM 1290 C CA . LEU A 1 166 ? 5.996 -5.174 -19.915 1.00 94.25 166 LEU A CA 1
ATOM 1291 C C . LEU A 1 166 ? 4.648 -5.269 -19.210 1.00 94.25 166 LEU A C 1
ATOM 1293 O O . LEU A 1 166 ? 4.575 -5.122 -17.994 1.00 94.25 166 LEU A O 1
ATOM 1297 N N . ASP A 1 167 ? 3.593 -5.554 -19.972 1.00 92.00 167 ASP A N 1
ATOM 1298 C CA . ASP A 1 167 ? 2.301 -5.914 -19.386 1.00 92.00 167 ASP A CA 1
ATOM 1299 C C . ASP A 1 167 ? 2.275 -7.392 -18.945 1.00 92.00 167 ASP A C 1
ATOM 1301 O O . ASP A 1 167 ? 3.136 -8.200 -19.307 1.00 92.00 167 ASP A O 1
ATOM 1305 N N . SER A 1 168 ? 1.243 -7.777 -18.190 1.00 88.38 168 SER A N 1
ATOM 1306 C CA . SER A 1 168 ? 1.042 -9.153 -17.705 1.00 88.38 168 SER A CA 1
ATOM 1307 C C . SER A 1 168 ? 0.905 -10.202 -18.822 1.00 88.38 168 SER A C 1
ATOM 1309 O O . SER A 1 168 ? 1.043 -11.401 -18.578 1.00 88.38 168 SER A O 1
ATOM 1311 N N . ARG A 1 169 ? 0.668 -9.775 -20.070 1.00 90.56 169 ARG A N 1
ATOM 1312 C CA . ARG A 1 169 ? 0.587 -10.632 -21.265 1.00 90.56 169 ARG A CA 1
ATOM 1313 C C . ARG A 1 169 ? 1.926 -10.719 -22.012 1.00 90.56 169 ARG A C 1
ATOM 1315 O O . ARG A 1 169 ? 2.019 -11.441 -23.009 1.00 90.56 169 ARG A O 1
ATOM 1322 N N . GLY A 1 170 ? 2.954 -10.012 -21.541 1.00 91.06 170 GLY A N 1
ATOM 1323 C CA . GLY A 1 170 ? 4.285 -9.951 -22.135 1.00 91.06 170 GLY A CA 1
ATOM 1324 C C . GLY A 1 170 ? 4.389 -9.033 -23.354 1.00 91.06 170 GLY A C 1
ATOM 1325 O O . GLY A 1 170 ? 5.323 -9.201 -24.142 1.00 91.06 170 GLY A O 1
ATOM 1326 N N . ASN A 1 171 ? 3.445 -8.107 -23.547 1.00 95.00 171 ASN A N 1
ATOM 1327 C CA . ASN A 1 171 ? 3.567 -7.056 -24.555 1.00 95.00 171 ASN A CA 1
ATOM 1328 C C . ASN A 1 171 ? 4.524 -5.973 -24.053 1.00 95.00 171 ASN A C 1
ATOM 1330 O O . ASN A 1 171 ? 4.473 -5.586 -22.888 1.00 95.00 171 ASN A O 1
ATOM 1334 N N . LEU A 1 172 ? 5.371 -5.480 -24.952 1.00 96.56 172 LEU A N 1
ATOM 1335 C CA . LEU A 1 172 ? 6.345 -4.435 -24.673 1.00 96.56 172 LEU A CA 1
ATOM 1336 C C . LEU A 1 172 ? 5.725 -3.065 -24.914 1.00 96.56 172 LEU A C 1
ATOM 1338 O O . LEU A 1 172 ? 5.184 -2.801 -25.986 1.00 96.56 172 LEU A O 1
ATOM 1342 N N . HIS A 1 173 ? 5.848 -2.190 -23.929 1.00 97.44 173 HIS A N 1
ATOM 1343 C CA . HIS A 1 173 ? 5.522 -0.781 -24.032 1.00 97.44 173 HIS A CA 1
ATOM 1344 C C . HIS A 1 173 ? 6.821 0.016 -23.953 1.00 97.44 173 HIS A C 1
ATOM 1346 O O . HIS A 1 173 ? 7.561 -0.075 -22.977 1.00 97.44 173 HIS A O 1
ATOM 1352 N N . LEU A 1 174 ? 7.100 0.759 -25.016 1.00 97.38 174 LEU A N 1
ATOM 1353 C CA . LEU A 1 174 ? 8.322 1.524 -25.207 1.00 97.38 174 LEU A CA 1
ATOM 1354 C C . LEU A 1 174 ? 8.004 3.016 -25.162 1.00 97.38 174 LEU A C 1
ATOM 1356 O O . LEU A 1 174 ? 7.186 3.490 -25.951 1.00 97.38 174 LEU A O 1
ATOM 1360 N N . LEU A 1 175 ? 8.692 3.757 -24.299 1.00 96.88 175 LEU A N 1
ATOM 1361 C CA . LEU A 1 175 ? 8.684 5.212 -24.314 1.00 96.88 175 LEU A CA 1
ATOM 1362 C C . LEU A 1 175 ? 9.648 5.741 -25.387 1.00 96.88 175 LEU A C 1
ATOM 1364 O O . LEU A 1 175 ? 10.866 5.742 -25.210 1.00 96.88 175 LEU A O 1
ATOM 1368 N N . ASP A 1 176 ? 9.084 6.220 -26.493 1.00 95.94 176 ASP A N 1
ATOM 1369 C CA . ASP A 1 176 ? 9.786 6.944 -27.556 1.00 95.94 176 ASP A CA 1
ATOM 1370 C C . ASP A 1 176 ? 9.887 8.417 -27.125 1.00 95.94 176 ASP A C 1
ATOM 1372 O O . ASP A 1 176 ? 8.970 9.219 -27.349 1.00 95.94 176 ASP A O 1
ATOM 1376 N N . TYR A 1 177 ? 10.962 8.741 -26.394 1.00 94.50 177 TYR A N 1
ATOM 1377 C CA . TYR A 1 177 ? 11.124 10.032 -25.722 1.00 94.50 177 TYR A CA 1
ATOM 1378 C C . TYR A 1 177 ? 11.191 11.187 -26.723 1.00 94.50 177 TYR A C 1
ATOM 1380 O O . TYR A 1 177 ? 10.533 12.212 -26.526 1.00 94.50 177 TYR A O 1
ATOM 1388 N N . GLY A 1 178 ? 11.924 11.005 -27.825 1.00 93.50 178 GLY A N 1
ATOM 1389 C CA . GLY A 1 178 ? 12.101 12.027 -28.854 1.00 93.50 178 GLY A CA 1
ATOM 1390 C C . GLY A 1 178 ? 10.793 12.374 -29.566 1.00 93.50 178 GLY A C 1
ATOM 1391 O O . GLY A 1 178 ? 10.496 13.550 -29.785 1.00 93.50 178 GLY A O 1
ATOM 1392 N N . HIS A 1 179 ? 9.954 11.376 -29.863 1.00 95.44 179 HIS A N 1
ATOM 1393 C CA . HIS A 1 179 ? 8.628 11.617 -30.444 1.00 95.44 179 HIS A CA 1
ATOM 1394 C C . HIS A 1 179 ? 7.516 11.860 -29.414 1.00 95.44 179 HIS A C 1
ATOM 1396 O O . HIS A 1 179 ? 6.387 12.141 -29.819 1.00 95.44 179 HIS A O 1
ATOM 1402 N N . ARG A 1 180 ? 7.813 11.789 -28.108 1.00 96.00 180 ARG A N 1
ATOM 1403 C CA . ARG A 1 180 ? 6.863 12.004 -27.000 1.00 96.00 180 ARG A CA 1
ATOM 1404 C C . ARG A 1 180 ? 5.622 11.116 -27.116 1.00 96.00 180 ARG A C 1
ATOM 1406 O O . ARG A 1 180 ? 4.487 11.591 -27.108 1.00 96.00 180 ARG A O 1
ATOM 1413 N N . ARG A 1 181 ? 5.839 9.811 -27.256 1.00 96.56 181 ARG A N 1
ATOM 1414 C CA . ARG A 1 181 ? 4.768 8.815 -27.400 1.00 96.56 181 ARG A CA 1
ATOM 1415 C C . ARG A 1 181 ? 5.176 7.484 -26.787 1.00 96.56 181 ARG A C 1
ATOM 1417 O O . ARG A 1 181 ? 6.358 7.224 -26.586 1.00 96.56 181 ARG A O 1
ATOM 1424 N N . VAL A 1 182 ? 4.195 6.627 -26.539 1.00 97.88 182 VAL A N 1
ATOM 1425 C CA . VAL A 1 182 ? 4.424 5.251 -26.096 1.00 97.88 182 VAL A CA 1
ATOM 1426 C C . VAL A 1 182 ? 4.000 4.295 -27.203 1.00 97.88 182 VAL A C 1
ATOM 1428 O O . VAL A 1 182 ? 2.887 4.391 -27.717 1.00 97.88 182 VAL A O 1
ATOM 1431 N N . LEU A 1 183 ? 4.891 3.387 -27.588 1.00 97.56 183 LEU A N 1
ATOM 1432 C CA . LEU A 1 183 ? 4.662 2.379 -28.619 1.00 97.56 183 LEU A CA 1
ATOM 1433 C C . LEU A 1 183 ? 4.420 1.019 -27.969 1.00 97.56 183 LEU A C 1
ATOM 1435 O O . LEU A 1 183 ? 5.197 0.590 -27.120 1.00 97.56 183 LEU A O 1
ATOM 1439 N N . LYS A 1 184 ? 3.362 0.325 -28.392 1.00 97.31 184 LYS A N 1
ATOM 1440 C CA . LYS A 1 184 ? 3.044 -1.033 -27.937 1.00 97.31 184 LYS A CA 1
ATOM 1441 C C . LYS A 1 184 ? 3.437 -2.059 -28.992 1.00 97.31 184 LYS A C 1
ATOM 1443 O O . LYS A 1 184 ? 2.984 -1.980 -30.138 1.00 97.31 184 LYS A O 1
ATOM 1448 N N . PHE A 1 185 ? 4.190 -3.067 -28.575 1.00 96.69 185 PHE A N 1
ATOM 1449 C CA . PHE A 1 185 ? 4.567 -4.231 -29.365 1.00 96.69 185 PHE A CA 1
ATOM 1450 C C . PHE A 1 185 ? 4.059 -5.500 -28.693 1.00 96.69 185 PHE A C 1
ATOM 1452 O O . PHE A 1 185 ? 4.034 -5.601 -27.469 1.00 96.69 185 PHE A O 1
ATOM 1459 N N . ASN A 1 186 ? 3.661 -6.496 -29.479 1.00 94.69 186 ASN A N 1
ATOM 1460 C CA . ASN A 1 186 ? 3.352 -7.803 -28.902 1.00 94.69 186 ASN A CA 1
ATOM 1461 C C . ASN A 1 186 ? 4.638 -8.558 -28.508 1.00 94.69 186 ASN A C 1
ATOM 1463 O O . ASN A 1 186 ? 5.744 -8.155 -28.862 1.00 94.69 186 ASN A O 1
ATOM 1467 N N . ARG A 1 187 ? 4.499 -9.709 -27.838 1.00 91.19 187 ARG A N 1
ATOM 1468 C CA . ARG A 1 187 ? 5.635 -10.575 -27.447 1.00 91.19 187 ARG A CA 1
ATOM 1469 C C . ARG A 1 187 ? 6.550 -11.041 -28.595 1.00 91.19 187 ARG A C 1
ATOM 1471 O O . ARG A 1 187 ? 7.632 -11.565 -28.341 1.00 91.19 187 ARG A O 1
ATOM 1478 N N . PHE A 1 188 ? 6.102 -10.910 -29.843 1.00 92.06 188 PHE A N 1
ATOM 1479 C CA . PHE A 1 188 ? 6.851 -11.275 -31.047 1.00 92.06 188 PHE A CA 1
ATOM 1480 C C . PHE A 1 188 ? 7.520 -10.064 -31.712 1.00 92.06 188 PHE A C 1
ATOM 1482 O O . PHE A 1 188 ? 8.095 -10.217 -32.781 1.00 92.06 188 PHE A O 1
ATOM 1489 N N . GLY A 1 189 ? 7.428 -8.871 -31.114 1.00 93.38 189 GLY A N 1
ATOM 1490 C CA . GLY A 1 189 ? 8.024 -7.646 -31.645 1.00 93.38 189 GLY A CA 1
ATOM 1491 C C . GLY A 1 189 ? 7.220 -6.989 -32.766 1.00 93.38 189 GLY A C 1
ATOM 1492 O O . GLY A 1 189 ? 7.746 -6.123 -33.456 1.00 93.38 189 GLY A O 1
ATOM 1493 N N . MET A 1 190 ? 5.957 -7.376 -32.973 1.00 96.12 190 MET A N 1
ATOM 1494 C CA . MET A 1 190 ? 5.094 -6.721 -33.961 1.00 96.12 190 MET A CA 1
ATOM 1495 C C . MET A 1 190 ? 4.508 -5.441 -33.380 1.00 96.12 190 MET A C 1
ATOM 1497 O O . MET A 1 190 ? 3.933 -5.474 -32.286 1.00 96.12 190 MET A O 1
ATOM 1501 N N . PHE A 1 191 ? 4.578 -4.349 -34.136 1.00 96.81 191 PHE A N 1
ATOM 1502 C CA . PHE A 1 191 ? 3.972 -3.078 -33.747 1.00 96.81 191 PHE A CA 1
ATOM 1503 C C . PHE A 1 191 ? 2.439 -3.194 -33.698 1.00 96.81 191 PHE A C 1
ATOM 1505 O O . PHE A 1 191 ? 1.815 -3.829 -34.554 1.00 96.81 191 PHE A O 1
ATOM 1512 N N . ARG A 1 192 ? 1.816 -2.610 -32.667 1.00 96.06 192 ARG A N 1
ATOM 1513 C CA . ARG A 1 192 ? 0.361 -2.683 -32.445 1.00 96.06 192 ARG A CA 1
ATOM 1514 C C . ARG A 1 192 ? -0.304 -1.325 -32.324 1.00 96.06 192 ARG A C 1
ATOM 1516 O O . ARG A 1 192 ? -1.423 -1.184 -32.804 1.00 96.06 192 ARG A O 1
ATOM 1523 N N . GLN A 1 193 ? 0.319 -0.380 -31.623 1.00 95.69 193 GLN A N 1
ATOM 1524 C CA . GLN A 1 193 ? -0.392 0.812 -31.169 1.00 95.69 193 GLN A CA 1
ATOM 1525 C C . GLN A 1 193 ? 0.554 1.952 -30.782 1.00 95.69 193 GLN A C 1
ATOM 1527 O O . GLN A 1 193 ? 1.647 1.704 -30.272 1.00 95.69 193 GLN A O 1
ATOM 1532 N N . ILE A 1 194 ? 0.087 3.189 -30.968 1.00 97.06 194 ILE A N 1
ATOM 1533 C CA . ILE A 1 194 ? 0.663 4.413 -30.399 1.00 97.06 194 ILE A CA 1
ATOM 1534 C C . ILE A 1 194 ? -0.282 4.945 -29.316 1.00 97.06 194 ILE A C 1
ATOM 1536 O O . ILE A 1 194 ? -1.491 5.011 -29.531 1.00 97.06 194 ILE A O 1
ATOM 1540 N N . THR A 1 195 ? 0.279 5.375 -28.189 1.00 97.50 195 THR A N 1
ATOM 1541 C CA . THR A 1 195 ? -0.443 5.997 -27.075 1.00 97.50 195 THR A CA 1
ATOM 1542 C C . THR A 1 195 ? 0.220 7.316 -26.684 1.00 97.50 195 THR A C 1
ATOM 1544 O O . THR A 1 195 ? 1.445 7.439 -26.695 1.00 97.50 195 THR A O 1
ATOM 1547 N N . GLY A 1 196 ? -0.587 8.316 -26.325 1.00 93.44 196 GLY A N 1
ATOM 1548 C CA . GLY A 1 196 ? -0.104 9.583 -25.769 1.00 93.44 196 GLY A CA 1
ATOM 1549 C C . GLY A 1 196 ? 0.502 10.571 -26.774 1.00 93.44 196 GLY A C 1
ATOM 1550 O O . GLY A 1 196 ? 0.869 11.673 -26.371 1.00 93.44 196 GLY A O 1
ATOM 1551 N N . GLU A 1 197 ? 0.576 10.241 -28.067 1.00 94.12 197 GLU A N 1
ATOM 1552 C CA . GLU A 1 197 ? 1.055 11.172 -29.097 1.00 94.12 197 GLU A CA 1
ATOM 1553 C C . GLU A 1 197 ? 0.181 12.438 -29.144 1.00 94.12 197 GLU A C 1
ATOM 1555 O O . GLU A 1 197 ? -1.046 12.366 -29.129 1.00 94.12 197 GLU A O 1
ATOM 1560 N N . GLY A 1 198 ? 0.815 13.615 -29.125 1.00 91.88 198 GLY A N 1
ATOM 1561 C CA . GLY A 1 198 ? 0.129 14.913 -29.042 1.00 91.88 198 GLY A CA 1
ATOM 1562 C C . GLY A 1 198 ? -0.431 15.262 -27.654 1.00 91.88 198 GLY A C 1
ATOM 1563 O O . GLY A 1 198 ? -0.741 16.423 -27.394 1.00 91.88 198 GLY A O 1
ATOM 1564 N N . ILE A 1 199 ? -0.509 14.294 -26.736 1.00 94.69 199 ILE A N 1
ATOM 1565 C CA . ILE A 1 199 ? -0.950 14.492 -25.349 1.00 94.69 199 ILE A CA 1
ATOM 1566 C C . ILE A 1 199 ? 0.255 14.636 -24.416 1.00 94.69 199 ILE A C 1
ATOM 1568 O O . ILE A 1 199 ? 0.205 15.451 -23.497 1.00 94.69 199 ILE A O 1
ATOM 1572 N N . LEU A 1 200 ? 1.327 13.873 -24.623 1.00 95.25 200 LEU A N 1
ATOM 1573 C CA . LEU A 1 200 ? 2.544 13.931 -23.815 1.00 95.25 200 LEU A CA 1
ATOM 1574 C C . LEU A 1 200 ? 3.417 15.122 -24.231 1.00 95.25 200 LEU A C 1
ATOM 1576 O O . LEU A 1 200 ? 3.637 15.389 -25.413 1.00 95.25 200 LEU A O 1
ATOM 1580 N N . THR A 1 201 ? 3.936 15.850 -23.246 1.00 94.69 201 THR A N 1
ATOM 1581 C CA . THR A 1 201 ? 4.825 16.997 -23.447 1.00 94.69 201 THR A CA 1
ATOM 1582 C C . THR A 1 201 ? 6.256 16.671 -23.045 1.00 94.69 201 THR A C 1
ATOM 1584 O O . THR A 1 201 ? 7.164 16.938 -23.829 1.00 94.69 201 THR A O 1
ATOM 1587 N N . ARG A 1 202 ? 6.469 16.096 -21.855 1.00 92.00 202 ARG A N 1
ATOM 1588 C CA . ARG A 1 202 ? 7.794 15.652 -21.395 1.00 92.00 202 ARG A CA 1
ATOM 1589 C C . ARG A 1 202 ? 7.665 14.415 -20.495 1.00 92.00 202 ARG A C 1
ATOM 1591 O O . ARG A 1 202 ? 7.758 14.548 -19.274 1.00 92.00 202 ARG A O 1
ATOM 1598 N N . PRO A 1 203 ? 7.413 13.231 -21.075 1.00 94.00 203 PRO A N 1
ATOM 1599 C CA . PRO A 1 203 ? 7.312 11.996 -20.307 1.00 94.00 203 PRO A CA 1
ATOM 1600 C C . PRO A 1 203 ? 8.695 11.596 -19.771 1.00 94.00 203 PRO A C 1
ATOM 1602 O O . PRO A 1 203 ? 9.624 11.416 -20.554 1.00 94.00 203 PRO A O 1
ATOM 1605 N N . GLU A 1 204 ? 8.857 11.496 -18.451 1.00 90.88 204 GLU A N 1
ATOM 1606 C CA . GLU A 1 204 ? 10.129 11.078 -17.827 1.00 90.88 204 GLU A CA 1
ATOM 1607 C C . GLU A 1 204 ? 10.169 9.577 -17.508 1.00 90.88 204 GLU A C 1
ATOM 1609 O O . GLU A 1 204 ? 11.257 9.042 -17.333 1.00 90.88 204 GLU A O 1
ATOM 1614 N N . GLY A 1 205 ? 9.021 8.898 -17.466 1.00 92.69 205 GLY A N 1
ATOM 1615 C CA . GLY A 1 205 ? 8.939 7.454 -17.249 1.00 92.69 205 GLY A CA 1
ATOM 1616 C C . GLY A 1 205 ? 7.526 6.922 -17.456 1.00 92.69 205 GLY A C 1
ATOM 1617 O O . GLY A 1 205 ? 6.556 7.695 -17.489 1.00 92.69 205 GLY A O 1
ATOM 1618 N N . ILE A 1 206 ? 7.418 5.606 -17.611 1.00 96.25 206 ILE A N 1
ATOM 1619 C CA . ILE A 1 206 ? 6.151 4.893 -17.777 1.00 96.25 206 ILE A CA 1
ATOM 1620 C C . ILE A 1 206 ? 6.050 3.712 -16.808 1.00 96.25 206 ILE A C 1
ATOM 1622 O O . ILE A 1 206 ? 7.045 3.108 -16.436 1.00 96.25 206 ILE A O 1
ATOM 1626 N N . ALA A 1 207 ? 4.829 3.365 -16.411 1.00 95.56 207 ALA A N 1
ATOM 1627 C CA . ALA A 1 207 ? 4.531 2.185 -15.605 1.00 95.56 207 ALA A CA 1
ATOM 1628 C C . ALA A 1 207 ? 3.222 1.543 -16.079 1.00 95.56 207 ALA A C 1
ATOM 1630 O O . ALA A 1 207 ? 2.367 2.218 -16.656 1.00 95.56 207 ALA A O 1
ATOM 1631 N N . ILE A 1 208 ? 3.061 0.240 -15.853 1.00 94.44 208 ILE A N 1
ATOM 1632 C CA . ILE A 1 208 ? 1.843 -0.499 -16.198 1.00 94.44 208 ILE A CA 1
ATOM 1633 C C . ILE A 1 208 ? 1.341 -1.259 -14.977 1.00 94.44 208 ILE A C 1
ATOM 1635 O O . ILE A 1 208 ? 2.124 -1.924 -14.303 1.00 94.44 208 ILE A O 1
ATOM 1639 N N . ASP A 1 209 ? 0.037 -1.167 -14.713 1.00 91.38 209 ASP A N 1
ATOM 1640 C CA . ASP A 1 209 ? -0.610 -1.969 -13.674 1.00 91.38 209 ASP A CA 1
ATOM 1641 C C . ASP A 1 209 ? -1.029 -3.361 -14.182 1.00 91.38 209 ASP A C 1
ATOM 1643 O O . ASP A 1 209 ? -0.903 -3.714 -15.359 1.00 91.38 209 ASP A O 1
ATOM 1647 N N . ARG A 1 210 ? -1.539 -4.195 -13.271 1.00 87.19 210 ARG A N 1
ATOM 1648 C CA . ARG A 1 210 ? -1.944 -5.578 -13.578 1.00 87.19 210 ARG A CA 1
ATOM 1649 C C . ARG A 1 210 ? -3.059 -5.671 -14.625 1.00 87.19 210 ARG A C 1
ATOM 1651 O O . ARG A 1 210 ? -3.112 -6.668 -15.351 1.00 87.19 210 ARG A O 1
ATOM 1658 N N . ASP A 1 211 ? -3.880 -4.630 -14.735 1.00 89.69 211 ASP A N 1
ATOM 1659 C CA . ASP A 1 211 ? -5.006 -4.524 -15.665 1.00 89.69 211 ASP A CA 1
ATOM 1660 C C . ASP A 1 211 ? -4.601 -3.920 -17.024 1.00 89.69 211 ASP A C 1
ATOM 1662 O O . ASP A 1 211 ? -5.444 -3.710 -17.899 1.00 89.69 211 ASP A O 1
ATOM 1666 N N . ALA A 1 212 ? -3.297 -3.712 -17.236 1.00 91.88 212 ALA A N 1
ATOM 1667 C CA . ALA A 1 212 ? -2.698 -3.145 -18.439 1.00 91.88 212 ALA A CA 1
ATOM 1668 C C . ALA A 1 212 ? -3.044 -1.667 -18.698 1.00 91.88 212 ALA A C 1
ATOM 1670 O O . ALA A 1 212 ? -2.932 -1.209 -19.842 1.00 91.88 212 ALA A O 1
ATOM 1671 N N . TYR A 1 213 ? -3.421 -0.906 -17.663 1.00 95.12 213 TYR A N 1
ATOM 1672 C CA . TYR A 1 213 ? -3.437 0.552 -17.763 1.00 95.12 213 TYR A CA 1
ATOM 1673 C C . TYR A 1 213 ? -2.007 1.081 -17.749 1.00 95.12 213 TYR A C 1
ATOM 1675 O O . TYR A 1 213 ? -1.168 0.654 -16.957 1.00 95.12 213 TYR A O 1
ATOM 1683 N N . LEU A 1 214 ? -1.749 2.044 -18.627 1.00 96.62 214 LEU A N 1
ATOM 1684 C CA . LEU A 1 214 ? -0.463 2.709 -18.766 1.00 96.62 214 LEU A CA 1
ATOM 1685 C C . LEU A 1 214 ? -0.485 4.033 -18.003 1.00 96.62 214 LEU A C 1
ATOM 1687 O O . LEU A 1 214 ? -1.328 4.888 -18.261 1.00 96.62 214 LEU A O 1
ATOM 1691 N N . TYR A 1 215 ? 0.487 4.230 -17.126 1.00 96.88 215 TYR A N 1
ATOM 1692 C CA . TYR A 1 215 ? 0.715 5.464 -16.388 1.00 96.88 215 TYR A CA 1
ATOM 1693 C C . TYR A 1 215 ? 1.957 6.130 -16.967 1.00 96.88 215 TYR A C 1
ATOM 1695 O O . TYR A 1 215 ? 3.027 5.529 -16.998 1.00 96.88 215 TYR A O 1
ATOM 1703 N N . ALA A 1 216 ? 1.821 7.361 -17.450 1.00 96.62 216 ALA A N 1
ATOM 1704 C CA . ALA A 1 216 ? 2.930 8.147 -17.975 1.00 96.62 216 ALA A CA 1
ATOM 1705 C C . ALA A 1 216 ? 3.156 9.377 -17.094 1.00 96.62 216 ALA A C 1
ATOM 1707 O O . ALA A 1 216 ? 2.254 10.203 -16.934 1.00 96.62 216 ALA A O 1
ATOM 1708 N N . LEU A 1 217 ? 4.360 9.508 -16.540 1.00 94.62 217 LEU A N 1
ATOM 1709 C CA . LEU A 1 217 ? 4.742 10.646 -15.708 1.00 94.62 217 LEU A CA 1
ATOM 1710 C C . LEU A 1 217 ? 5.210 11.803 -16.592 1.00 94.62 217 LEU A C 1
ATOM 1712 O O . LEU A 1 217 ? 6.309 11.756 -17.147 1.00 94.62 217 LEU A O 1
ATOM 1716 N N . ASP A 1 218 ? 4.397 12.850 -16.727 1.00 93.31 218 ASP A N 1
ATOM 1717 C CA . ASP A 1 218 ? 4.749 14.025 -17.524 1.00 93.31 218 ASP A CA 1
ATOM 1718 C C . ASP A 1 218 ? 5.331 15.129 -16.636 1.00 93.31 218 ASP A C 1
ATOM 1720 O O . ASP A 1 218 ? 4.619 15.808 -15.891 1.00 93.31 218 ASP A O 1
ATOM 1724 N N . ALA A 1 219 ? 6.641 15.350 -16.743 1.00 89.31 219 ALA A N 1
ATOM 1725 C CA . ALA A 1 219 ? 7.343 16.317 -15.910 1.00 89.31 219 ALA A CA 1
ATOM 1726 C C . ALA A 1 219 ? 7.096 17.774 -16.289 1.00 89.31 219 ALA A C 1
ATOM 1728 O O . ALA A 1 219 ? 7.292 18.656 -15.451 1.00 89.31 219 ALA A O 1
ATOM 1729 N N . ARG A 1 220 ? 6.661 18.060 -17.524 1.00 89.44 220 ARG A N 1
ATOM 1730 C CA . ARG A 1 220 ? 6.306 19.432 -17.910 1.00 89.44 220 ARG A CA 1
ATOM 1731 C C . ARG A 1 220 ? 4.915 19.786 -17.405 1.00 89.44 220 ARG A C 1
ATOM 1733 O O . ARG A 1 220 ? 4.718 20.913 -16.964 1.00 89.44 220 ARG A O 1
ATOM 1740 N N . LYS A 1 221 ? 3.980 18.835 -17.461 1.00 89.00 221 LYS A N 1
ATOM 1741 C CA . LYS A 1 221 ? 2.623 19.008 -16.927 1.00 89.00 221 LYS A CA 1
ATOM 1742 C C . LYS A 1 221 ? 2.553 18.845 -15.416 1.00 89.00 221 LYS A C 1
ATOM 1744 O O . LYS A 1 221 ? 1.615 19.355 -14.825 1.00 89.00 221 LYS A O 1
ATOM 1749 N N . ARG A 1 222 ? 3.548 18.186 -14.811 1.00 88.19 222 ARG A N 1
ATOM 1750 C CA . ARG A 1 222 ? 3.584 17.839 -13.384 1.00 88.19 222 ARG A CA 1
ATOM 1751 C C . ARG A 1 222 ? 2.359 17.012 -12.977 1.00 88.19 222 ARG A C 1
ATOM 1753 O O . ARG A 1 222 ? 1.695 17.331 -11.999 1.00 88.19 222 ARG A O 1
ATOM 1760 N N . GLN A 1 223 ? 2.065 15.980 -13.765 1.00 91.56 223 GLN A N 1
ATOM 1761 C CA . GLN A 1 223 ? 0.940 15.070 -13.548 1.00 91.56 223 GLN A CA 1
ATOM 1762 C C . GLN A 1 223 ? 1.292 13.667 -14.045 1.00 91.56 223 GLN A C 1
ATOM 1764 O O . GLN A 1 223 ? 2.141 13.501 -14.928 1.00 91.56 223 GLN A O 1
ATOM 1769 N N . VAL A 1 224 ? 0.579 12.669 -13.535 1.00 94.81 224 VAL A N 1
ATOM 1770 C CA . VAL A 1 224 ? 0.546 11.316 -14.094 1.00 94.81 224 VAL A CA 1
ATOM 1771 C C . VAL A 1 224 ? -0.663 11.198 -15.015 1.00 94.81 224 VAL A C 1
ATOM 1773 O O . VAL A 1 224 ? -1.791 11.510 -14.646 1.00 94.81 224 VAL A O 1
ATOM 1776 N N . LEU A 1 225 ? -0.444 10.750 -16.244 1.00 95.56 225 LEU A N 1
ATOM 1777 C CA . LEU A 1 225 ? -1.501 10.524 -17.222 1.00 95.56 225 LEU A CA 1
ATOM 1778 C C . LEU A 1 225 ? -1.782 9.028 -17.309 1.00 95.56 225 LEU A C 1
ATOM 1780 O O . LEU A 1 225 ? -0.890 8.258 -17.663 1.00 95.56 225 LEU A O 1
ATOM 1784 N N . LYS A 1 226 ? -3.013 8.629 -16.983 1.00 96.38 226 LYS A N 1
ATOM 1785 C CA . LYS A 1 226 ? -3.461 7.236 -17.023 1.00 96.38 226 LYS A CA 1
ATOM 1786 C C . LYS A 1 226 ? -4.196 6.970 -18.330 1.00 96.38 226 LYS A C 1
ATOM 1788 O O . LYS A 1 226 ? -5.167 7.660 -18.650 1.00 96.38 226 LYS A O 1
ATOM 1793 N N . PHE A 1 227 ? -3.756 5.954 -19.056 1.00 97.19 227 PHE A N 1
ATOM 1794 C CA . PHE A 1 227 ? -4.344 5.488 -20.303 1.00 97.19 227 PHE A CA 1
ATOM 1795 C C . PHE A 1 227 ? -4.867 4.065 -20.143 1.00 97.19 227 PHE A C 1
ATOM 1797 O O . PHE A 1 227 ? -4.254 3.248 -19.456 1.00 97.19 227 PHE A O 1
ATOM 1804 N N . ASP A 1 228 ? -5.985 3.764 -20.790 1.00 95.62 228 ASP A N 1
ATOM 1805 C CA . ASP A 1 228 ? -6.521 2.408 -20.846 1.00 95.62 228 ASP A CA 1
ATOM 1806 C C . ASP A 1 228 ? -5.683 1.484 -21.761 1.00 95.62 228 ASP A C 1
ATOM 1808 O O . ASP A 1 228 ? -4.807 1.949 -22.506 1.00 95.62 228 ASP A O 1
ATOM 1812 N N . PRO A 1 229 ? -5.950 0.164 -21.763 1.00 95.12 229 PRO A N 1
ATOM 1813 C CA . PRO A 1 229 ? -5.255 -0.780 -22.639 1.00 95.12 229 PRO A CA 1
ATOM 1814 C C . PRO A 1 229 ? -5.419 -0.511 -24.147 1.00 95.12 229 PRO A C 1
ATOM 1816 O O . PRO A 1 229 ? -4.666 -1.085 -24.943 1.00 95.12 229 PRO A O 1
ATOM 1819 N N . HIS A 1 230 ? -6.385 0.331 -24.535 1.00 93.69 230 HIS A N 1
ATOM 1820 C CA . HIS A 1 230 ? -6.665 0.790 -25.899 1.00 93.69 230 HIS A CA 1
ATOM 1821 C C . HIS A 1 230 ? -6.019 2.151 -26.217 1.00 93.69 230 HIS A C 1
ATOM 1823 O O . HIS A 1 230 ? -6.146 2.643 -27.338 1.00 93.69 230 HIS A O 1
ATOM 1829 N N . GLY A 1 231 ? -5.254 2.722 -25.279 1.00 92.81 231 GLY A N 1
ATOM 1830 C CA . GLY A 1 231 ? -4.500 3.968 -25.427 1.00 92.81 231 GLY A CA 1
ATOM 1831 C C . GLY A 1 231 ? -5.319 5.243 -25.277 1.00 92.81 231 GLY A C 1
ATOM 1832 O O . GLY A 1 231 ? -4.811 6.317 -25.605 1.00 92.81 231 GLY A O 1
ATOM 1833 N N . GLN A 1 232 ? -6.555 5.155 -24.791 1.00 95.75 232 GLN A N 1
ATOM 1834 C CA . GLN A 1 232 ? -7.371 6.327 -24.500 1.00 95.75 232 GLN A CA 1
ATOM 1835 C C . GLN A 1 232 ? -7.004 6.894 -23.133 1.00 95.75 232 GLN A C 1
ATOM 1837 O O . GLN A 1 232 ? -6.792 6.150 -22.178 1.00 95.75 232 GLN A O 1
ATOM 1842 N N . LEU A 1 233 ? -6.916 8.221 -23.029 1.00 96.38 233 LEU A N 1
ATOM 1843 C CA . LEU A 1 233 ? -6.665 8.891 -21.756 1.00 96.38 233 LEU A CA 1
ATOM 1844 C C . LEU A 1 233 ? -7.913 8.775 -20.872 1.00 96.38 233 LEU A C 1
ATOM 1846 O O . LEU A 1 233 ? -8.957 9.316 -21.226 1.00 96.38 233 LEU A O 1
ATOM 1850 N N . VAL A 1 234 ? -7.785 8.124 -19.717 1.00 95.62 234 VAL A N 1
ATOM 1851 C CA . VAL A 1 234 ? -8.898 7.911 -18.777 1.00 95.62 234 VAL A CA 1
ATOM 1852 C C . VAL A 1 234 ? -8.821 8.800 -17.544 1.00 95.62 234 VAL A C 1
ATOM 1854 O O . VAL A 1 234 ? -9.856 9.138 -16.979 1.00 95.62 234 VAL A O 1
ATOM 1857 N N . ALA A 1 235 ? -7.620 9.206 -17.122 1.00 92.88 235 ALA A N 1
ATOM 1858 C CA . ALA A 1 235 ? -7.464 10.090 -15.972 1.00 92.88 235 ALA A CA 1
ATOM 1859 C C . ALA A 1 235 ? -6.186 10.932 -16.039 1.00 92.88 235 ALA A C 1
ATOM 1861 O O . ALA A 1 235 ? -5.182 10.555 -16.652 1.00 92.88 235 ALA A O 1
ATOM 1862 N N . ARG A 1 236 ? -6.232 12.079 -15.358 1.00 93.75 236 ARG A N 1
ATOM 1863 C CA . ARG A 1 236 ? -5.073 12.907 -15.016 1.00 93.75 236 ARG A CA 1
ATOM 1864 C C . ARG A 1 236 ? -4.957 12.871 -13.498 1.00 93.75 236 ARG A C 1
ATOM 1866 O O . ARG A 1 236 ? -5.879 13.304 -12.817 1.00 93.75 236 ARG A O 1
ATOM 1873 N N . LEU A 1 237 ? -3.883 12.282 -13.000 1.00 90.19 237 LEU A N 1
ATOM 1874 C CA . LEU A 1 237 ? -3.677 11.957 -11.594 1.00 90.19 237 LEU A CA 1
ATOM 1875 C C . LEU A 1 237 ? -2.556 12.827 -11.026 1.00 90.19 237 LEU A C 1
ATOM 1877 O O . LEU A 1 237 ? -1.536 13.033 -11.687 1.00 90.19 237 LEU A O 1
ATOM 1881 N N . GLY A 1 238 ? -2.748 13.294 -9.794 1.00 74.38 238 GLY A N 1
ATOM 1882 C CA . GLY A 1 238 ? -1.822 14.187 -9.109 1.00 74.38 238 GLY A CA 1
ATOM 1883 C C . GLY A 1 238 ? -1.919 15.624 -9.615 1.00 74.38 238 GLY A C 1
ATOM 1884 O O . GLY A 1 238 ? -1.670 15.900 -10.787 1.00 74.38 238 GLY A O 1
ATOM 1885 N N . ASP A 1 239 ? -2.240 16.556 -8.718 1.00 71.75 239 ASP A N 1
ATOM 1886 C CA . ASP A 1 239 ? -1.819 17.947 -8.872 1.00 71.75 239 ASP A CA 1
ATOM 1887 C C . ASP A 1 239 ? -0.593 18.159 -7.988 1.00 71.75 239 ASP A C 1
ATOM 1889 O O . ASP A 1 239 ? -0.690 18.310 -6.771 1.00 71.75 239 ASP A O 1
ATOM 1893 N N . PHE A 1 240 ? 0.589 18.131 -8.601 1.00 76.12 240 PHE A N 1
ATOM 1894 C CA . PHE A 1 240 ? 1.832 18.274 -7.851 1.00 76.12 240 PHE A CA 1
ATOM 1895 C C . PHE A 1 240 ? 2.095 19.709 -7.395 1.00 76.12 240 PHE A C 1
ATOM 1897 O O . PHE A 1 240 ? 3.165 19.943 -6.833 1.00 76.12 240 PHE A O 1
ATOM 1904 N N . SER A 1 241 ? 1.189 20.668 -7.634 1.00 70.00 241 SER A N 1
ATOM 1905 C CA . SER A 1 241 ? 1.284 22.047 -7.131 1.00 70.00 241 SER A CA 1
ATOM 1906 C C . SER A 1 241 ? 1.600 22.103 -5.628 1.00 70.00 241 SER A C 1
ATOM 1908 O O . SER A 1 241 ? 2.439 22.903 -5.211 1.00 70.00 241 SER A O 1
ATOM 1910 N N . GLN A 1 242 ? 1.037 21.162 -4.869 1.00 66.19 242 GLN A N 1
ATOM 1911 C CA . GLN A 1 242 ? 1.138 20.992 -3.414 1.00 66.19 242 GLN A CA 1
ATOM 1912 C C . GLN A 1 242 ? 2.559 20.646 -2.924 1.00 66.19 242 GLN A C 1
ATOM 1914 O O . GLN A 1 242 ? 2.933 20.977 -1.807 1.00 66.19 242 GLN A O 1
ATOM 1919 N N . ILE A 1 243 ? 3.386 20.023 -3.774 1.00 69.75 243 ILE A N 1
ATOM 1920 C CA . ILE A 1 243 ? 4.751 19.557 -3.436 1.00 69.75 243 ILE A CA 1
ATOM 1921 C C . ILE A 1 243 ? 5.788 20.706 -3.566 1.00 69.75 243 ILE A C 1
ATOM 1923 O O . ILE A 1 243 ? 6.972 20.569 -3.246 1.00 69.75 243 ILE A O 1
ATOM 1927 N N . GLY A 1 244 ? 5.350 21.878 -4.043 1.00 69.12 244 GLY A N 1
ATOM 1928 C CA . GLY A 1 244 ? 6.172 23.079 -4.212 1.00 69.12 244 GLY A CA 1
ATOM 1929 C C . GLY A 1 244 ? 6.603 23.333 -5.659 1.00 69.12 244 GLY A C 1
ATOM 1930 O O . GLY A 1 244 ? 6.622 22.448 -6.509 1.00 69.12 244 GLY A O 1
ATOM 1931 N N . THR A 1 245 ? 6.941 24.577 -5.994 1.00 68.75 245 THR A N 1
ATOM 1932 C CA . THR A 1 245 ? 7.192 25.025 -7.383 1.00 68.75 245 THR A CA 1
ATOM 1933 C C . THR A 1 245 ? 8.503 24.505 -7.989 1.00 68.75 245 THR A C 1
ATOM 1935 O O . THR A 1 245 ? 8.614 24.346 -9.213 1.00 68.75 245 THR A O 1
ATOM 1938 N N . ALA A 1 246 ? 9.484 24.189 -7.143 1.00 70.19 246 ALA A N 1
ATOM 1939 C CA . ALA A 1 246 ? 10.766 23.608 -7.538 1.00 70.19 246 ALA A CA 1
ATOM 1940 C C . ALA A 1 246 ? 10.676 22.108 -7.881 1.00 70.19 246 ALA A C 1
ATOM 1942 O O . ALA A 1 246 ? 11.586 21.583 -8.520 1.00 70.19 246 ALA A O 1
ATOM 1943 N N . PHE A 1 247 ? 9.571 21.436 -7.532 1.00 77.00 247 PHE A N 1
ATOM 1944 C CA . PHE A 1 247 ? 9.372 20.005 -7.762 1.00 77.00 247 PHE A CA 1
ATOM 1945 C C . PHE A 1 247 ? 9.484 19.637 -9.247 1.00 77.00 247 PHE A C 1
ATOM 1947 O O . PHE A 1 247 ? 8.854 20.261 -10.114 1.00 77.00 247 PHE A O 1
ATOM 1954 N N . ARG A 1 248 ? 10.272 18.604 -9.554 1.00 83.56 248 ARG A N 1
ATOM 1955 C CA . ARG A 1 248 ? 10.318 17.980 -10.882 1.00 83.56 248 ARG A CA 1
ATOM 1956 C C . ARG A 1 248 ? 10.190 16.470 -10.702 1.00 83.56 248 ARG A C 1
ATOM 1958 O O . ARG A 1 248 ? 11.098 15.878 -10.128 1.00 83.56 248 ARG A O 1
ATOM 1965 N N . PRO A 1 249 ? 9.113 15.848 -11.197 1.00 88.06 249 PRO A N 1
ATOM 1966 C CA . PRO A 1 249 ? 8.948 14.412 -11.050 1.00 88.06 249 PRO A CA 1
ATOM 1967 C C . PRO A 1 249 ? 9.926 13.653 -11.955 1.00 88.06 249 PRO A C 1
ATOM 1969 O O . PRO A 1 249 ? 10.208 14.088 -13.078 1.00 88.06 249 PRO A O 1
ATOM 1972 N N . SER A 1 250 ? 10.418 12.511 -11.485 1.00 88.25 250 SER A N 1
ATOM 1973 C CA . SER A 1 250 ? 11.282 11.606 -12.246 1.00 88.25 250 SER A CA 1
ATOM 1974 C C . SER A 1 250 ? 11.121 10.163 -11.784 1.00 88.25 250 SER A C 1
ATOM 1976 O O . SER A 1 250 ? 11.049 9.915 -10.588 1.00 88.25 250 SER A O 1
ATOM 1978 N N . GLY A 1 251 ? 11.100 9.212 -12.721 1.00 87.81 251 GLY A N 1
ATOM 1979 C CA . GLY A 1 251 ? 10.847 7.802 -12.413 1.00 87.81 251 GLY A CA 1
ATOM 1980 C C . GLY A 1 251 ? 9.416 7.558 -11.916 1.00 87.81 251 GLY A C 1
ATOM 1981 O O . GLY A 1 251 ? 8.842 8.362 -11.184 1.00 87.81 251 GLY A O 1
ATOM 1982 N N . ILE A 1 252 ? 8.809 6.449 -12.328 1.00 93.25 252 ILE A N 1
ATOM 1983 C CA . ILE A 1 252 ? 7.468 6.062 -11.883 1.00 93.25 252 ILE A CA 1
ATOM 1984 C C . ILE A 1 252 ? 7.389 4.548 -11.737 1.00 93.25 252 ILE A C 1
ATOM 1986 O O . ILE A 1 252 ? 7.909 3.819 -12.574 1.00 93.25 252 ILE A O 1
ATOM 1990 N N . ALA A 1 253 ? 6.709 4.088 -10.695 1.00 91.88 253 ALA A N 1
ATOM 1991 C CA . ALA A 1 253 ? 6.320 2.700 -10.515 1.00 91.88 253 ALA A CA 1
ATOM 1992 C C . ALA A 1 253 ? 4.887 2.637 -9.983 1.00 91.88 253 ALA A C 1
ATOM 1994 O O . ALA A 1 253 ? 4.429 3.549 -9.296 1.00 91.88 253 ALA A O 1
ATOM 1995 N N . VAL A 1 254 ? 4.176 1.559 -10.301 1.00 91.62 254 VAL A N 1
ATOM 1996 C CA . VAL A 1 254 ? 2.824 1.307 -9.792 1.00 91.62 254 VAL A CA 1
ATOM 1997 C C . VAL A 1 254 ? 2.815 -0.065 -9.146 1.00 91.62 254 VAL A C 1
ATOM 1999 O O . VAL A 1 254 ? 3.325 -1.023 -9.730 1.00 91.62 254 VAL A O 1
ATOM 2002 N N . ASP A 1 255 ? 2.285 -0.147 -7.931 1.00 85.81 255 ASP A N 1
ATOM 2003 C CA . ASP A 1 255 ? 2.225 -1.402 -7.194 1.00 85.81 255 ASP A CA 1
ATOM 2004 C C . ASP A 1 255 ? 1.004 -2.259 -7.581 1.00 85.81 255 ASP A C 1
ATOM 2006 O O . ASP A 1 255 ? 0.190 -1.933 -8.448 1.00 85.81 255 ASP A O 1
ATOM 2010 N N . ALA A 1 256 ? 0.873 -3.401 -6.911 1.00 80.06 256 ALA A N 1
ATOM 2011 C CA . ALA A 1 256 ? -0.222 -4.343 -7.105 1.00 80.06 256 ALA A CA 1
ATOM 2012 C C . ALA A 1 256 ? -1.608 -3.808 -6.699 1.00 80.06 256 ALA A C 1
ATOM 2014 O O . ALA A 1 256 ? -2.617 -4.378 -7.120 1.00 80.06 256 ALA A O 1
ATOM 2015 N N . GLN A 1 257 ? -1.652 -2.784 -5.849 1.00 78.62 257 GLN A N 1
ATOM 2016 C CA . GLN A 1 257 ? -2.850 -2.150 -5.308 1.00 78.62 257 GLN A CA 1
ATOM 2017 C C . GLN A 1 257 ? -3.223 -0.872 -6.080 1.00 78.62 257 GLN A C 1
ATOM 2019 O O . GLN A 1 257 ? -4.282 -0.297 -5.831 1.00 78.62 257 GLN A O 1
ATOM 2024 N N . GLY A 1 258 ? -2.387 -0.450 -7.033 1.00 84.00 258 GLY A N 1
ATOM 2025 C CA . GLY A 1 258 ? -2.561 0.764 -7.822 1.00 84.00 258 GLY A CA 1
ATOM 2026 C C . GLY A 1 258 ? -2.001 2.026 -7.160 1.00 84.00 258 GLY A C 1
ATOM 2027 O O . GLY A 1 258 ? -2.298 3.119 -7.642 1.00 84.00 258 GLY A O 1
ATOM 2028 N N . LEU A 1 259 ? -1.224 1.909 -6.076 1.00 87.06 259 LEU A N 1
ATOM 2029 C CA . LEU A 1 259 ? -0.463 3.033 -5.531 1.00 87.06 259 LEU A CA 1
ATOM 2030 C C . LEU A 1 259 ? 0.634 3.421 -6.518 1.00 87.06 259 LEU A C 1
ATOM 2032 O O . LEU A 1 259 ? 1.321 2.567 -7.085 1.00 87.06 259 LEU A O 1
ATOM 2036 N N . ILE A 1 260 ? 0.797 4.724 -6.714 1.00 90.44 260 ILE A N 1
ATOM 2037 C CA . ILE A 1 260 ? 1.735 5.284 -7.681 1.00 90.44 260 ILE A CA 1
ATOM 2038 C C . ILE A 1 260 ? 2.902 5.887 -6.914 1.00 90.44 260 ILE A C 1
ATOM 2040 O O . ILE A 1 260 ? 2.720 6.804 -6.119 1.00 90.44 260 ILE A O 1
ATOM 2044 N N . TYR A 1 261 ? 4.098 5.398 -7.200 1.00 88.50 261 TYR A N 1
ATOM 2045 C CA . TYR A 1 261 ? 5.353 5.865 -6.632 1.00 88.50 261 TYR A CA 1
ATOM 2046 C C . TYR A 1 261 ? 6.097 6.651 -7.698 1.00 88.50 261 TYR A C 1
ATOM 2048 O O . TYR A 1 261 ? 6.215 6.195 -8.835 1.00 88.50 261 TYR A O 1
ATOM 2056 N N . PHE A 1 262 ? 6.605 7.824 -7.352 1.00 89.44 262 PHE A N 1
ATOM 2057 C CA . PHE A 1 262 ? 7.375 8.644 -8.278 1.00 89.44 262 PHE A CA 1
ATOM 2058 C C . PHE A 1 262 ? 8.480 9.379 -7.537 1.00 89.44 262 PHE A C 1
ATOM 2060 O O . PHE A 1 262 ? 8.304 9.809 -6.401 1.00 89.44 262 PHE A O 1
ATOM 2067 N N . GLY A 1 263 ? 9.640 9.491 -8.166 1.00 85.44 263 GLY A N 1
ATOM 2068 C CA . GLY A 1 263 ? 10.788 10.162 -7.577 1.00 85.44 263 GLY A CA 1
ATOM 2069 C C . GLY A 1 263 ? 10.800 11.658 -7.861 1.00 85.44 263 GLY A C 1
ATOM 2070 O O . GLY A 1 263 ? 9.991 12.200 -8.627 1.00 85.44 263 GLY A O 1
ATOM 2071 N N . GLU A 1 264 ? 11.783 12.315 -7.260 1.00 81.56 264 GLU A N 1
ATOM 2072 C CA . GLU A 1 264 ? 12.068 13.724 -7.461 1.00 81.56 264 GLU A CA 1
ATOM 2073 C C . GLU A 1 264 ? 13.431 13.958 -8.132 1.00 81.56 264 GLU A C 1
ATOM 2075 O O . GLU A 1 264 ? 14.405 13.229 -7.929 1.00 81.56 264 GLU A O 1
ATOM 2080 N N . ARG A 1 265 ? 13.499 15.038 -8.917 1.00 76.81 265 ARG A N 1
ATOM 2081 C CA . ARG A 1 265 ? 14.729 15.629 -9.437 1.00 76.81 265 ARG A CA 1
ATOM 2082 C C . ARG A 1 265 ? 14.855 17.094 -9.011 1.00 76.81 265 ARG A C 1
ATOM 2084 O O . ARG A 1 265 ? 14.318 17.981 -9.677 1.00 76.81 265 ARG A O 1
ATOM 2091 N N . ARG A 1 266 ? 15.650 17.368 -7.981 1.00 69.31 266 ARG A N 1
ATOM 2092 C CA . ARG A 1 266 ? 16.163 18.710 -7.655 1.00 69.31 266 ARG A CA 1
ATOM 2093 C C . ARG A 1 266 ? 17.685 18.659 -7.474 1.00 69.31 266 ARG A C 1
ATOM 2095 O O . ARG A 1 266 ? 18.208 17.598 -7.162 1.00 69.31 266 ARG A O 1
ATOM 2102 N N . PRO A 1 267 ? 18.399 19.773 -7.693 1.00 56.94 267 PRO A N 1
ATOM 2103 C CA . PRO A 1 267 ? 19.748 19.939 -7.162 1.00 56.94 267 PRO A CA 1
ATOM 2104 C C . PRO A 1 267 ? 19.673 20.047 -5.626 1.00 56.94 267 PRO A C 1
ATOM 2106 O O . PRO A 1 267 ? 18.972 20.934 -5.136 1.00 56.94 267 PRO A O 1
ATOM 2109 N N . GLY A 1 268 ? 20.356 19.162 -4.893 1.00 58.56 268 GLY A N 1
ATOM 2110 C CA . GLY A 1 268 ? 20.411 19.137 -3.421 1.00 58.56 268 GLY A CA 1
ATOM 2111 C C . GLY A 1 268 ? 20.187 17.739 -2.827 1.00 58.56 268 GLY A C 1
ATOM 2112 O O . GLY A 1 268 ? 19.696 16.856 -3.525 1.00 58.56 268 GLY A O 1
ATOM 2113 N N . ASP A 1 269 ? 20.511 17.574 -1.540 1.00 52.78 269 ASP A N 1
ATOM 2114 C CA . ASP A 1 269 ? 20.703 16.261 -0.895 1.00 52.78 269 ASP A CA 1
ATOM 2115 C C . ASP A 1 269 ? 19.462 15.645 -0.200 1.00 52.78 269 ASP A C 1
ATOM 2117 O O . ASP A 1 269 ? 19.591 14.663 0.522 1.00 52.78 269 ASP A O 1
ATOM 2121 N N . ASP A 1 270 ? 18.248 16.150 -0.459 1.00 62.75 270 ASP A N 1
ATOM 2122 C CA . ASP A 1 270 ? 17.013 15.725 0.239 1.00 62.75 270 ASP A CA 1
ATOM 2123 C C . ASP A 1 270 ? 15.910 15.226 -0.718 1.00 62.75 270 ASP A C 1
ATOM 2125 O O . ASP A 1 270 ? 14.733 15.589 -0.592 1.00 62.75 270 ASP A O 1
ATOM 2129 N N . LEU A 1 271 ? 16.262 14.441 -1.740 1.00 69.69 271 LEU A N 1
ATOM 2130 C CA . LEU A 1 271 ? 15.276 13.954 -2.709 1.00 69.69 271 LEU A CA 1
ATOM 2131 C C . LEU A 1 271 ? 14.432 12.831 -2.121 1.00 69.69 271 LEU A C 1
ATOM 2133 O O . LEU A 1 271 ? 14.947 11.926 -1.467 1.00 69.69 271 LEU A O 1
ATOM 2137 N N . LYS A 1 272 ? 13.130 12.869 -2.412 1.00 75.25 272 LYS A N 1
ATOM 2138 C CA . LYS A 1 272 ? 12.151 11.929 -1.859 1.00 75.25 272 LYS A CA 1
ATOM 2139 C C . LYS A 1 272 ? 11.439 11.146 -2.956 1.00 75.25 272 LYS A C 1
ATOM 2141 O O . LYS A 1 272 ? 11.300 11.595 -4.096 1.00 75.25 272 LYS A O 1
ATOM 2146 N N . ILE A 1 273 ? 10.958 9.962 -2.592 1.00 80.50 273 ILE A N 1
ATOM 2147 C CA . ILE A 1 273 ? 9.967 9.216 -3.366 1.00 80.50 273 ILE A CA 1
ATOM 2148 C C . ILE A 1 273 ? 8.597 9.582 -2.818 1.00 80.50 273 ILE A C 1
ATOM 2150 O O . ILE A 1 273 ? 8.323 9.444 -1.630 1.00 80.50 273 ILE A O 1
ATOM 2154 N N . HIS A 1 274 ? 7.731 10.052 -3.696 1.00 83.31 274 HIS A N 1
ATOM 2155 C CA . HIS A 1 274 ? 6.381 10.488 -3.399 1.00 83.31 274 HIS A CA 1
ATOM 2156 C C . HIS A 1 274 ? 5.370 9.397 -3.745 1.00 83.31 274 HIS A C 1
ATOM 2158 O O . HIS A 1 274 ? 5.593 8.604 -4.665 1.00 83.31 274 HIS A O 1
ATOM 2164 N N . LEU A 1 275 ? 4.240 9.387 -3.036 1.00 85.06 275 LEU A N 1
ATOM 2165 C CA . LEU A 1 275 ? 3.166 8.416 -3.231 1.00 85.06 275 LEU A CA 1
ATOM 2166 C C . LEU A 1 275 ? 1.856 9.111 -3.583 1.00 85.06 275 LEU A C 1
ATOM 2168 O O . LEU A 1 275 ? 1.467 10.090 -2.943 1.00 85.06 275 LEU A O 1
ATOM 2172 N N . LEU A 1 276 ? 1.145 8.548 -4.557 1.00 86.00 276 LEU A N 1
ATOM 2173 C CA . LEU A 1 276 ? -0.267 8.820 -4.796 1.00 86.00 276 LEU A CA 1
ATOM 2174 C C . LEU A 1 276 ? -1.094 7.563 -4.562 1.00 86.00 276 LEU A C 1
ATOM 2176 O O . LEU A 1 276 ? -0.655 6.447 -4.853 1.00 86.00 276 LEU A O 1
ATOM 2180 N N . ASP A 1 277 ? -2.331 7.764 -4.130 1.00 82.88 277 ASP A N 1
ATOM 2181 C CA . ASP A 1 277 ? -3.344 6.723 -4.211 1.00 82.88 277 ASP A CA 1
ATOM 2182 C C . ASP A 1 277 ? -3.846 6.519 -5.661 1.00 82.88 277 ASP A C 1
ATOM 2184 O O . ASP A 1 277 ? -3.566 7.344 -6.541 1.00 82.88 277 ASP A O 1
ATOM 2188 N N . PRO A 1 278 ? -4.615 5.448 -5.947 1.00 84.44 278 PRO A N 1
ATOM 2189 C CA . PRO A 1 278 ? -5.115 5.178 -7.297 1.00 84.44 278 PRO A CA 1
ATOM 2190 C C . PRO A 1 278 ? -6.047 6.268 -7.853 1.00 84.44 278 PRO A C 1
ATOM 2192 O O . PRO A 1 278 ? -6.282 6.315 -9.063 1.00 84.44 278 PRO A O 1
ATOM 2195 N N . SER A 1 279 ? -6.599 7.130 -6.988 1.00 83.38 279 SER A N 1
ATOM 2196 C CA . SER A 1 279 ? -7.428 8.276 -7.381 1.00 83.38 279 SER A CA 1
ATOM 2197 C C . SER A 1 279 ? -6.598 9.511 -7.748 1.00 83.38 279 SER A C 1
ATOM 2199 O O . SER A 1 279 ? -7.126 10.464 -8.317 1.00 83.38 279 SER A O 1
ATOM 2201 N N . GLY A 1 280 ? -5.286 9.479 -7.492 1.00 82.81 280 GLY A N 1
ATOM 2202 C CA . GLY A 1 280 ? -4.358 10.569 -7.765 1.00 82.81 280 GLY A CA 1
ATOM 2203 C C . GLY A 1 280 ? -4.193 11.551 -6.606 1.00 82.81 280 GLY A C 1
ATOM 2204 O O . GLY A 1 280 ? -3.640 12.630 -6.821 1.00 82.81 280 GLY A O 1
ATOM 2205 N N . ARG A 1 281 ? -4.655 11.205 -5.400 1.00 82.06 281 ARG A N 1
ATOM 2206 C CA . ARG A 1 281 ? -4.454 12.008 -4.188 1.00 82.06 281 ARG A CA 1
ATOM 2207 C C . ARG A 1 281 ? -3.074 11.731 -3.599 1.00 82.06 281 ARG A C 1
ATOM 2209 O O . ARG A 1 281 ? -2.650 10.580 -3.533 1.00 82.06 281 ARG A O 1
ATOM 2216 N N . TYR A 1 282 ? -2.390 12.786 -3.168 1.00 81.25 282 TYR A N 1
ATOM 2217 C CA . TYR A 1 282 ? -1.071 12.700 -2.547 1.00 81.25 282 TYR A CA 1
ATOM 2218 C C . TYR A 1 282 ? -1.153 12.079 -1.148 1.00 81.25 282 TYR A C 1
ATOM 2220 O O . TYR A 1 282 ? -1.989 12.486 -0.346 1.00 81.25 282 TYR A O 1
ATOM 2228 N N . LEU A 1 283 ? -0.307 11.081 -0.875 1.00 74.75 283 LEU A N 1
ATOM 2229 C CA . LEU A 1 283 ? -0.286 10.341 0.396 1.00 74.75 283 LEU A CA 1
ATOM 2230 C C . LEU A 1 283 ? 0.915 10.679 1.286 1.00 74.75 283 LEU A C 1
ATOM 2232 O O . LEU A 1 283 ? 0.924 10.300 2.457 1.00 74.75 283 LEU A O 1
ATOM 2236 N N . GLY A 1 284 ? 1.939 11.324 0.728 1.00 69.94 284 GLY A N 1
ATOM 2237 C CA . GLY A 1 284 ? 3.183 11.635 1.424 1.00 69.94 284 GLY A CA 1
ATOM 2238 C C . GLY A 1 284 ? 4.421 11.304 0.593 1.00 69.94 284 GLY A C 1
ATOM 2239 O O . GLY A 1 284 ? 4.352 11.067 -0.617 1.00 69.94 284 GLY A O 1
ATOM 2240 N N . SER A 1 285 ? 5.572 11.293 1.261 1.00 73.81 285 SER A N 1
ATOM 2241 C CA . SER A 1 285 ? 6.873 11.004 0.656 1.00 73.81 285 SER A CA 1
ATOM 2242 C C . SER A 1 285 ? 7.824 10.339 1.642 1.00 73.81 285 SER A C 1
ATOM 2244 O O . SER A 1 285 ? 7.713 10.586 2.842 1.00 73.81 285 SER A O 1
ATOM 2246 N N . PHE A 1 286 ? 8.788 9.568 1.145 1.00 67.56 286 PHE A N 1
ATOM 2247 C CA . PHE A 1 286 ? 9.796 8.889 1.955 1.00 67.56 286 PHE A CA 1
ATOM 2248 C C . PHE A 1 286 ? 11.129 8.722 1.232 1.00 67.56 286 PHE A C 1
ATOM 2250 O O . PHE A 1 286 ? 11.218 8.877 0.013 1.00 67.56 286 PHE A O 1
ATOM 2257 N N . GLY A 1 287 ? 12.146 8.339 2.004 1.00 59.25 287 GLY A N 1
ATOM 2258 C CA . GLY A 1 287 ? 13.524 8.234 1.542 1.00 59.25 287 GLY A CA 1
ATOM 2259 C C . GLY A 1 287 ? 14.198 9.600 1.456 1.00 59.25 287 GLY A C 1
ATOM 2260 O O . GLY A 1 287 ? 13.551 10.604 1.166 1.00 59.25 287 GLY A O 1
ATOM 2261 N N . GLU A 1 288 ? 15.494 9.607 1.734 1.00 60.59 288 GLU A N 1
ATOM 2262 C CA . GLU A 1 288 ? 16.389 10.744 1.545 1.00 60.59 288 GLU A CA 1
ATOM 2263 C C . GLU A 1 288 ? 17.492 10.256 0.612 1.00 60.59 288 GLU A C 1
ATOM 2265 O O . GLU A 1 288 ? 18.264 9.359 0.958 1.00 60.59 288 GLU A O 1
ATOM 2270 N N . TYR A 1 289 ? 17.484 10.765 -0.616 1.00 63.78 289 TYR A N 1
ATOM 2271 C CA . TYR A 1 289 ? 18.466 10.432 -1.639 1.00 63.78 289 TYR A CA 1
ATOM 2272 C C . TYR A 1 289 ? 19.225 11.696 -2.028 1.00 63.78 289 TYR A C 1
ATOM 2274 O O . TYR A 1 289 ? 18.625 12.753 -2.227 1.00 63.78 289 TYR A O 1
ATOM 2282 N N . SER A 1 290 ? 20.538 11.566 -2.193 1.00 54.72 290 SER A N 1
ATOM 2283 C CA . SER A 1 290 ? 21.415 12.675 -2.574 1.00 54.72 290 SER A CA 1
ATOM 2284 C C . SER A 1 290 ? 21.295 13.063 -4.052 1.00 54.72 290 SER A C 1
ATOM 2286 O O . SER A 1 290 ? 21.679 14.156 -4.456 1.00 54.72 290 SER A O 1
ATOM 2288 N N . GLU A 1 291 ? 20.749 12.177 -4.892 1.00 66.19 291 GLU A N 1
ATOM 2289 C CA . GLU A 1 291 ? 20.747 12.350 -6.343 1.00 66.19 291 GLU A CA 1
ATOM 2290 C C . GLU A 1 291 ? 19.451 11.898 -7.027 1.00 66.19 291 GLU A C 1
ATOM 2292 O O . GLU A 1 291 ? 18.631 11.152 -6.485 1.00 66.19 291 GLU A O 1
ATOM 2297 N N . ARG A 1 292 ? 19.260 12.389 -8.261 1.00 73.50 292 ARG A N 1
ATOM 2298 C CA . ARG A 1 292 ? 18.058 12.177 -9.078 1.00 73.50 292 ARG A CA 1
ATOM 2299 C C . ARG A 1 292 ? 17.647 10.706 -9.104 1.00 73.50 292 ARG A C 1
ATOM 2301 O O . ARG A 1 292 ? 18.417 9.862 -9.560 1.00 73.50 292 ARG A O 1
ATOM 2308 N N . CYS A 1 293 ? 16.366 10.444 -8.834 1.00 77.12 293 CYS A N 1
ATOM 2309 C CA . CYS A 1 293 ? 15.803 9.128 -9.103 1.00 77.12 293 CYS A CA 1
ATOM 2310 C C . CYS A 1 293 ? 15.475 8.931 -10.591 1.00 77.12 293 CYS A C 1
ATOM 2312 O O . CYS A 1 293 ? 14.571 9.569 -11.140 1.00 77.12 293 CYS A O 1
ATOM 2314 N N . GLN A 1 294 ? 16.258 8.087 -11.263 1.00 77.69 294 GLN A N 1
ATOM 2315 C CA . GLN A 1 294 ? 16.155 7.810 -12.693 1.00 77.69 294 GLN A CA 1
ATOM 2316 C C . GLN A 1 294 ? 15.003 6.847 -12.995 1.00 77.69 294 GLN A C 1
ATOM 2318 O O . GLN A 1 294 ? 14.200 7.114 -13.888 1.00 77.69 294 GLN A O 1
ATOM 2323 N N . GLN A 1 295 ? 14.904 5.756 -12.231 1.00 86.12 295 GLN A N 1
ATOM 2324 C CA . GLN A 1 295 ? 13.968 4.666 -12.490 1.00 86.12 295 GLN A CA 1
ATOM 2325 C C . GLN A 1 295 ? 13.519 4.006 -11.179 1.00 86.12 295 GLN A C 1
ATOM 2327 O O . GLN A 1 295 ? 14.293 3.891 -10.228 1.00 86.12 295 GLN A O 1
ATOM 2332 N N . LEU A 1 296 ? 12.258 3.574 -11.146 1.00 88.75 296 LEU A N 1
ATOM 2333 C CA . LEU A 1 296 ? 11.622 2.864 -10.038 1.00 88.75 296 LEU A CA 1
ATOM 2334 C C . LEU A 1 296 ? 10.968 1.598 -10.601 1.00 88.75 296 LEU A C 1
ATOM 2336 O O . LEU A 1 296 ? 10.290 1.684 -11.621 1.00 88.75 296 LEU A O 1
ATOM 2340 N N . LEU A 1 297 ? 11.143 0.438 -9.964 1.00 88.56 297 LEU A N 1
ATOM 2341 C CA . LEU A 1 297 ? 10.543 -0.827 -10.412 1.00 88.56 297 LEU A CA 1
ATOM 2342 C C . LEU A 1 297 ? 10.145 -1.712 -9.232 1.00 88.56 297 LEU A C 1
ATOM 2344 O O . LEU A 1 297 ? 10.909 -1.861 -8.287 1.00 88.56 297 LEU A O 1
ATOM 2348 N N . PHE A 1 298 ? 8.986 -2.363 -9.321 1.00 86.00 298 PHE A N 1
ATOM 2349 C CA . PHE A 1 298 ? 8.590 -3.398 -8.367 1.00 86.00 298 PHE A CA 1
ATOM 2350 C C . PHE A 1 298 ? 9.012 -4.791 -8.839 1.00 86.00 298 PHE A C 1
ATOM 2352 O O . PHE A 1 298 ? 8.902 -5.115 -10.025 1.00 86.00 298 PHE A O 1
ATOM 2359 N N . ASP A 1 299 ? 9.440 -5.642 -7.907 1.00 79.94 299 ASP A N 1
ATOM 2360 C CA . ASP A 1 299 ? 9.505 -7.083 -8.149 1.00 79.94 299 ASP A CA 1
ATOM 2361 C C . ASP A 1 299 ? 8.132 -7.760 -7.950 1.00 79.94 299 ASP A C 1
ATOM 2363 O O . ASP A 1 299 ? 7.149 -7.155 -7.520 1.00 79.94 299 ASP A O 1
ATOM 2367 N N . HIS A 1 300 ? 8.052 -9.058 -8.260 1.00 74.81 300 HIS A N 1
ATOM 2368 C CA . HIS A 1 300 ? 6.816 -9.832 -8.082 1.00 74.81 300 HIS A CA 1
ATOM 2369 C C . HIS A 1 300 ? 6.439 -10.052 -6.605 1.00 74.81 300 HIS A C 1
ATOM 2371 O O . HIS A 1 300 ? 5.297 -10.417 -6.325 1.00 74.81 300 HIS A O 1
ATOM 2377 N N . ALA A 1 301 ? 7.376 -9.851 -5.674 1.00 69.00 301 ALA A N 1
ATOM 2378 C CA . ALA A 1 301 ? 7.150 -9.953 -4.237 1.00 69.00 301 ALA A CA 1
ATOM 2379 C C . ALA A 1 301 ? 6.653 -8.630 -3.619 1.00 69.00 301 ALA A C 1
ATOM 2381 O O . ALA A 1 301 ? 6.217 -8.634 -2.470 1.00 69.00 301 ALA A O 1
ATOM 2382 N N . GLY A 1 302 ? 6.656 -7.526 -4.378 1.00 72.75 302 GLY A N 1
ATOM 2383 C CA . GLY A 1 302 ? 6.239 -6.199 -3.923 1.00 72.75 302 GLY A CA 1
ATOM 2384 C C . GLY A 1 302 ? 7.372 -5.342 -3.351 1.00 72.75 302 GLY A C 1
ATOM 2385 O O . GLY A 1 302 ? 7.094 -4.316 -2.734 1.00 72.75 302 GLY A O 1
ATOM 2386 N N . ASN A 1 303 ? 8.635 -5.722 -3.553 1.00 75.88 303 ASN A N 1
ATOM 2387 C CA . ASN A 1 303 ? 9.777 -4.883 -3.196 1.00 75.88 303 ASN A CA 1
ATOM 2388 C C . ASN A 1 303 ? 10.003 -3.816 -4.265 1.00 75.88 303 ASN A C 1
ATOM 2390 O O . ASN A 1 303 ? 9.996 -4.124 -5.459 1.00 75.88 303 ASN A O 1
ATOM 2394 N N . LEU A 1 304 ? 10.238 -2.579 -3.833 1.00 81.25 304 LEU A N 1
ATOM 2395 C CA . LEU A 1 304 ? 10.535 -1.460 -4.715 1.00 81.25 304 LEU A CA 1
ATOM 2396 C C . LEU A 1 304 ? 12.050 -1.348 -4.887 1.00 81.25 304 LEU A C 1
ATOM 2398 O O . LEU A 1 304 ? 12.797 -1.273 -3.923 1.00 81.25 304 LEU A O 1
ATOM 2402 N N . TYR A 1 305 ? 12.514 -1.305 -6.122 1.00 82.19 305 TYR A N 1
ATOM 2403 C CA . TYR A 1 305 ? 13.892 -1.006 -6.475 1.00 82.19 305 TYR A CA 1
ATOM 2404 C C . TYR A 1 305 ? 13.939 0.413 -7.025 1.00 82.19 305 TYR A C 1
ATOM 2406 O O . TYR A 1 305 ? 13.116 0.777 -7.869 1.00 82.19 305 TYR A O 1
ATOM 2414 N N . ALA A 1 306 ? 14.891 1.206 -6.553 1.00 80.81 306 ALA A N 1
ATOM 2415 C CA . ALA A 1 306 ? 15.054 2.594 -6.941 1.00 80.81 306 ALA A CA 1
ATOM 2416 C C . ALA A 1 306 ? 16.488 2.864 -7.385 1.00 80.81 306 ALA A C 1
ATOM 2418 O O . ALA A 1 306 ? 17.440 2.558 -6.676 1.00 80.81 306 ALA A O 1
ATOM 2419 N N . ALA A 1 307 ? 16.644 3.455 -8.562 1.00 79.31 307 ALA A N 1
ATOM 2420 C CA . ALA A 1 307 ? 17.921 3.960 -9.042 1.00 79.31 307 ALA A CA 1
ATOM 2421 C C . ALA A 1 307 ? 17.971 5.466 -8.804 1.00 79.31 307 ALA A C 1
ATOM 2423 O O . ALA A 1 307 ? 17.538 6.234 -9.666 1.00 79.31 307 ALA A O 1
ATOM 2424 N N . CYS A 1 308 ? 18.448 5.881 -7.633 1.00 69.94 308 CYS A N 1
ATOM 2425 C CA . CYS A 1 308 ? 18.604 7.290 -7.298 1.00 69.94 308 CYS A CA 1
ATOM 2426 C C . CYS A 1 308 ? 20.097 7.614 -7.115 1.00 69.94 308 CYS A C 1
ATOM 2428 O O . CYS A 1 308 ? 20.649 7.412 -6.038 1.00 69.94 308 CYS A O 1
ATOM 2430 N N . GLY A 1 309 ? 20.753 8.038 -8.202 1.00 63.75 309 GLY A N 1
ATOM 2431 C CA . GLY A 1 309 ? 22.205 8.254 -8.261 1.00 63.75 309 GLY A CA 1
ATOM 2432 C C . GLY A 1 309 ? 22.826 8.007 -9.635 1.00 63.75 309 GLY A C 1
ATOM 2433 O O . GLY A 1 309 ? 22.280 7.267 -10.455 1.00 63.75 309 GLY A O 1
ATOM 2434 N N . THR A 1 310 ? 23.949 8.673 -9.900 1.00 51.41 310 THR A N 1
ATOM 2435 C CA . THR A 1 310 ? 24.843 8.457 -11.049 1.00 51.41 310 THR A CA 1
ATOM 2436 C C . THR A 1 310 ? 26.073 7.638 -10.670 1.00 51.41 310 THR A C 1
ATOM 2438 O O . THR A 1 310 ? 26.487 6.797 -11.463 1.00 51.41 310 THR A O 1
ATOM 2441 N N . GLU A 1 311 ? 26.590 7.831 -9.453 1.00 54.78 311 GLU A N 1
ATOM 2442 C CA . GLU A 1 311 ? 27.715 7.071 -8.878 1.00 54.78 311 GLU A CA 1
ATOM 2443 C C . GLU A 1 311 ? 27.255 6.020 -7.847 1.00 54.78 311 GLU A C 1
ATOM 2445 O O . GLU A 1 311 ? 27.972 5.067 -7.546 1.00 54.78 311 GLU A O 1
ATOM 2450 N N . SER A 1 312 ? 26.023 6.155 -7.346 1.00 53.62 312 SER A N 1
ATOM 2451 C CA . SER A 1 312 ? 25.422 5.278 -6.336 1.00 53.62 312 SER A CA 1
ATOM 2452 C C . SER A 1 312 ? 24.447 4.304 -6.995 1.00 53.62 312 SER A C 1
ATOM 2454 O O . SER A 1 312 ? 23.534 4.715 -7.712 1.00 53.62 312 SER A O 1
ATOM 2456 N N . GLY A 1 313 ? 24.665 3.004 -6.782 1.00 65.19 313 GLY A N 1
ATOM 2457 C CA . GLY A 1 313 ? 23.957 1.927 -7.474 1.00 65.19 313 GLY A CA 1
ATOM 2458 C C . GLY A 1 313 ? 22.469 1.766 -7.126 1.00 65.19 313 GLY A C 1
ATOM 2459 O O . GLY A 1 313 ? 21.811 2.648 -6.583 1.00 65.19 313 GLY A O 1
ATOM 2460 N N . VAL A 1 314 ? 21.891 0.616 -7.482 1.00 70.75 314 VAL A N 1
ATOM 2461 C CA . VAL A 1 314 ? 20.447 0.367 -7.309 1.00 70.75 314 VAL A CA 1
ATOM 2462 C C . VAL A 1 314 ? 20.126 0.163 -5.826 1.00 70.75 314 VAL A C 1
ATOM 2464 O O . VAL A 1 314 ? 20.673 -0.738 -5.195 1.00 70.75 314 VAL A O 1
ATOM 2467 N N . ALA A 1 315 ? 19.212 0.956 -5.271 1.00 69.88 315 ALA A N 1
ATOM 2468 C CA . ALA A 1 315 ? 18.726 0.813 -3.906 1.00 69.88 315 ALA A CA 1
ATOM 2469 C C . ALA A 1 315 ? 17.528 -0.146 -3.845 1.00 69.88 315 ALA A C 1
ATOM 2471 O O . ALA A 1 315 ? 16.544 0.015 -4.573 1.00 69.88 315 ALA A O 1
ATOM 2472 N N . LEU A 1 316 ? 17.584 -1.134 -2.951 1.00 67.88 316 LEU A N 1
ATOM 2473 C CA . LEU A 1 316 ? 16.426 -1.965 -2.609 1.00 67.88 316 LEU A CA 1
ATOM 2474 C C . LEU A 1 316 ? 15.639 -1.309 -1.471 1.00 67.88 316 LEU A C 1
ATOM 2476 O O . LEU A 1 316 ? 16.147 -1.165 -0.363 1.00 67.88 316 LEU A O 1
ATOM 2480 N N . ILE A 1 317 ? 14.382 -0.970 -1.724 1.00 67.50 317 ILE A N 1
ATOM 2481 C CA . ILE A 1 317 ? 13.419 -0.461 -0.750 1.00 67.50 317 ILE A CA 1
ATOM 2482 C C . ILE A 1 317 ? 12.448 -1.599 -0.446 1.00 67.50 317 ILE A C 1
ATOM 2484 O O . ILE A 1 317 ? 11.606 -1.986 -1.264 1.00 67.50 317 ILE A O 1
ATOM 2488 N N . ASN A 1 318 ? 12.570 -2.173 0.745 1.00 54.41 318 ASN A N 1
ATOM 2489 C CA . ASN A 1 318 ? 11.665 -3.234 1.152 1.00 54.41 318 ASN A CA 1
ATOM 2490 C C . ASN A 1 318 ? 10.338 -2.634 1.620 1.00 54.41 318 ASN A C 1
ATOM 2492 O O . ASN A 1 318 ? 10.274 -1.968 2.652 1.00 54.41 318 ASN A O 1
ATOM 2496 N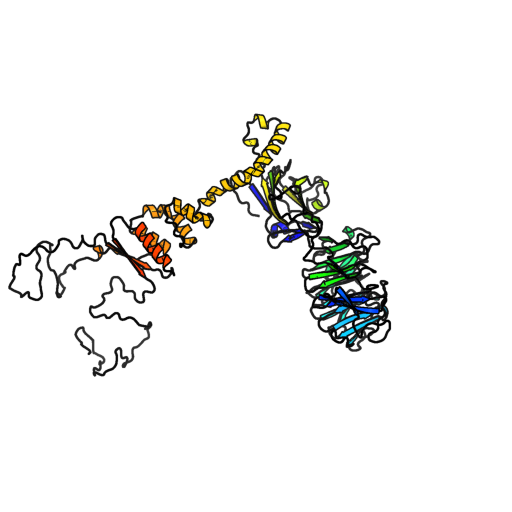 N . GLY A 1 319 ? 9.268 -2.921 0.879 1.00 50.91 319 GLY A N 1
ATOM 2497 C CA . GLY A 1 319 ? 7.903 -2.541 1.242 1.00 50.91 319 GLY A CA 1
ATOM 2498 C C . GLY A 1 319 ? 7.354 -3.280 2.470 1.00 50.91 319 GLY A C 1
ATOM 2499 O O . GLY A 1 319 ? 6.224 -3.017 2.872 1.00 50.91 319 GLY A O 1
ATOM 2500 N N . SER A 1 320 ? 8.107 -4.210 3.071 1.00 45.81 320 SER A N 1
ATOM 2501 C CA . SER A 1 320 ? 7.659 -5.031 4.200 1.00 45.81 320 SER A CA 1
ATOM 2502 C C . SER A 1 320 ? 8.523 -4.944 5.463 1.00 45.81 320 SER A C 1
ATOM 2504 O O . SER A 1 320 ? 8.260 -5.708 6.388 1.00 45.81 320 SER A O 1
ATOM 2506 N N . GLY A 1 321 ? 9.560 -4.096 5.514 1.00 50.03 321 GLY A N 1
ATOM 2507 C CA . GLY A 1 321 ? 10.575 -4.181 6.581 1.00 50.03 321 GLY A CA 1
ATOM 2508 C C . GLY A 1 321 ? 10.840 -2.922 7.401 1.00 50.03 321 GLY A C 1
ATOM 2509 O O . GLY A 1 321 ? 11.348 -3.041 8.510 1.00 50.03 321 GLY A O 1
ATOM 2510 N N . GLN A 1 322 ? 10.532 -1.738 6.881 1.00 61.53 322 GLN A N 1
ATOM 2511 C CA . GLN A 1 322 ? 10.841 -0.474 7.548 1.00 61.53 322 GLN A CA 1
ATOM 2512 C C . GLN A 1 322 ? 9.715 0.523 7.309 1.00 61.53 322 GLN A C 1
ATOM 2514 O O . GLN A 1 322 ? 9.147 0.514 6.225 1.00 61.53 322 GLN A O 1
ATOM 2519 N N . PHE A 1 323 ? 9.357 1.328 8.306 1.00 71.06 323 PHE A N 1
ATOM 2520 C CA . PHE A 1 323 ? 8.213 2.239 8.332 1.00 71.06 323 PHE A CA 1
ATOM 2521 C C . PHE A 1 323 ? 8.612 3.699 8.066 1.00 71.06 323 PHE A C 1
ATOM 2523 O O . PHE A 1 323 ? 9.761 4.076 8.255 1.00 71.06 323 PHE A O 1
ATOM 2530 N N . LEU A 1 324 ? 7.667 4.539 7.637 1.00 68.75 324 LEU A N 1
ATOM 2531 C CA . LEU A 1 324 ? 7.838 5.987 7.585 1.00 68.75 324 LEU A CA 1
ATOM 2532 C C . LEU A 1 324 ? 8.175 6.489 8.985 1.00 68.75 324 LEU A C 1
ATOM 2534 O O . LEU A 1 324 ? 7.624 5.990 9.959 1.00 68.75 324 LEU A O 1
ATOM 2538 N N . ALA A 1 325 ? 9.046 7.491 9.086 1.00 71.88 325 ALA A N 1
ATOM 2539 C CA . ALA A 1 325 ? 9.412 8.076 10.376 1.00 71.88 325 ALA A CA 1
ATOM 2540 C C . ALA A 1 325 ? 8.264 8.884 11.003 1.00 71.88 325 ALA A C 1
ATOM 2542 O O . ALA A 1 325 ? 8.219 9.056 12.218 1.00 71.88 325 ALA A O 1
ATOM 2543 N N . HIS A 1 326 ? 7.337 9.376 10.176 1.00 79.44 326 HIS A N 1
ATOM 2544 C CA . HIS A 1 326 ? 6.215 10.193 10.609 1.00 79.44 326 HIS A CA 1
ATOM 2545 C C . HIS A 1 326 ? 4.982 9.964 9.729 1.00 79.44 326 HIS A C 1
ATOM 2547 O O . HIS A 1 326 ? 5.097 9.745 8.521 1.00 79.44 326 HIS A O 1
ATOM 2553 N N . GLY A 1 327 ? 3.803 10.039 10.336 1.00 75.00 327 GLY A N 1
ATOM 2554 C CA . GLY A 1 327 ? 2.519 9.970 9.655 1.00 75.00 327 GLY A CA 1
ATOM 2555 C C . GLY A 1 327 ? 1.432 10.587 10.520 1.00 75.00 327 GLY A C 1
ATOM 2556 O O . GLY A 1 327 ? 1.503 10.541 11.745 1.00 75.00 327 GLY A O 1
ATOM 2557 N N . VAL A 1 328 ? 0.428 11.172 9.882 1.00 80.38 328 VAL A N 1
ATOM 2558 C CA . VAL A 1 328 ? -0.648 11.900 10.548 1.00 80.38 328 VAL A CA 1
ATOM 2559 C C . VAL A 1 328 ? -1.990 11.317 10.143 1.00 80.38 328 VAL A C 1
ATOM 2561 O O . VAL A 1 328 ? -2.277 11.136 8.963 1.00 80.38 328 VAL A O 1
ATOM 2564 N N . TYR A 1 329 ? -2.840 11.043 11.123 1.00 85.50 329 TYR A N 1
ATOM 2565 C CA . TYR A 1 329 ? -4.220 10.631 10.913 1.00 85.50 329 TYR A CA 1
ATOM 2566 C C . TYR A 1 329 ? -5.184 11.655 11.508 1.00 85.50 329 TYR A C 1
ATOM 2568 O O . TYR A 1 329 ? -4.992 12.115 12.627 1.00 85.50 329 TYR A O 1
ATOM 2576 N N . TYR A 1 330 ? -6.252 11.961 10.784 1.00 84.44 330 TYR A N 1
ATOM 2577 C CA . TYR A 1 330 ? -7.340 12.842 11.177 1.00 84.44 330 TYR A CA 1
ATOM 2578 C C . TYR A 1 330 ? -8.637 12.038 11.176 1.00 84.44 330 TYR A C 1
ATOM 2580 O O . TYR A 1 330 ? -8.991 11.426 10.168 1.00 84.44 330 TYR A O 1
ATOM 2588 N N . SER A 1 331 ? -9.360 12.025 12.291 1.00 86.69 331 SER A N 1
ATOM 2589 C CA . SER A 1 331 ? -10.642 11.329 12.367 1.00 86.69 331 SER A CA 1
ATOM 2590 C C . SER A 1 331 ? -11.753 12.110 11.668 1.00 86.69 331 SER A C 1
ATOM 2592 O O . SER A 1 331 ? -11.691 13.335 11.535 1.00 86.69 331 SER A O 1
ATOM 2594 N N . GLU A 1 332 ? -12.835 11.412 11.322 1.00 83.81 332 GLU A N 1
ATOM 2595 C CA . GLU A 1 332 ? -14.115 12.084 11.109 1.00 83.81 332 GLU A CA 1
ATOM 2596 C C . GLU A 1 332 ? -14.633 12.686 12.431 1.00 83.81 332 GLU A C 1
ATOM 2598 O O . GLU A 1 332 ? -14.095 12.429 13.518 1.00 83.81 332 GLU A O 1
ATOM 2603 N N . ARG A 1 333 ? -15.680 13.508 12.339 1.00 87.19 333 ARG A N 1
ATOM 2604 C CA . ARG A 1 333 ? -16.314 14.145 13.492 1.00 87.19 333 ARG A CA 1
ATOM 2605 C C . ARG A 1 333 ? -16.997 13.110 14.388 1.00 87.19 333 ARG A C 1
ATOM 2607 O O . ARG A 1 333 ? -17.774 12.275 13.929 1.00 87.19 333 ARG A O 1
ATOM 2614 N N . PHE A 1 334 ? -16.801 13.248 15.688 1.00 88.44 334 PHE A N 1
ATOM 2615 C CA . PHE A 1 334 ? -17.626 12.619 16.710 1.00 88.44 334 PHE A CA 1
ATOM 2616 C C . PHE A 1 334 ? -18.741 13.586 17.105 1.00 88.44 334 PHE A C 1
ATOM 2618 O O . PHE A 1 334 ? -18.486 14.773 17.284 1.00 88.44 334 PHE A O 1
ATOM 2625 N N . ASP A 1 335 ? -19.975 13.099 17.222 1.00 89.12 335 ASP A N 1
ATOM 2626 C CA . ASP A 1 335 ? -21.155 13.911 17.541 1.00 89.12 335 ASP A CA 1
ATOM 2627 C C . ASP A 1 335 ? -21.781 13.423 18.850 1.00 89.12 335 ASP A C 1
ATOM 2629 O O . ASP A 1 335 ? -22.242 12.285 18.939 1.00 89.12 335 ASP A O 1
ATOM 2633 N N . SER A 1 336 ? -21.795 14.289 19.863 1.00 86.88 336 SER A N 1
ATOM 2634 C CA . SER A 1 336 ? -22.444 14.020 21.153 1.00 86.88 336 SER A CA 1
ATOM 2635 C C . SER A 1 336 ? -23.962 14.252 21.144 1.00 86.88 336 SER A C 1
ATOM 2637 O O . SER A 1 336 ? -24.626 13.947 22.130 1.00 86.88 336 SER A O 1
ATOM 2639 N N . ALA A 1 337 ? -24.509 14.779 20.040 1.00 87.62 337 ALA A N 1
ATOM 2640 C CA . ALA A 1 337 ? -25.894 15.209 19.827 1.00 87.62 337 ALA A CA 1
ATOM 2641 C C . ALA A 1 337 ? -26.365 16.429 20.646 1.00 87.62 337 ALA A C 1
ATOM 2643 O O . ALA A 1 337 ? -27.423 16.983 20.341 1.00 87.62 337 ALA A O 1
ATOM 2644 N N . GLU A 1 338 ? -25.581 16.904 21.613 1.00 85.81 338 GLU A N 1
ATOM 2645 C CA . GLU A 1 338 ? -25.945 18.000 22.516 1.00 85.81 338 GLU A CA 1
ATOM 2646 C C . GLU A 1 338 ? -24.963 19.175 22.389 1.00 85.81 338 GLU A C 1
ATOM 2648 O O . GLU A 1 338 ? -23.746 18.995 22.375 1.00 85.81 338 GLU A O 1
ATOM 2653 N N . ALA A 1 339 ? -25.489 20.398 22.283 1.00 86.88 339 ALA A N 1
ATOM 2654 C CA . ALA A 1 339 ? -24.667 21.607 22.225 1.00 86.88 339 ALA A CA 1
ATOM 2655 C C . ALA A 1 339 ? -24.025 21.915 23.584 1.00 86.88 339 ALA A C 1
ATOM 2657 O O . ALA A 1 339 ? -24.641 21.734 24.634 1.00 86.88 339 ALA A O 1
ATOM 2658 N N . GLY A 1 340 ? -22.788 22.409 23.564 1.00 84.25 340 GLY A N 1
ATOM 2659 C CA . GLY A 1 340 ? -22.027 22.747 24.759 1.00 84.25 340 GLY A CA 1
ATOM 2660 C C . GLY A 1 340 ? -21.603 21.539 25.598 1.00 84.25 340 GLY A C 1
ATOM 2661 O O . GLY A 1 340 ? -21.269 21.741 26.766 1.00 84.25 340 GLY A O 1
ATOM 2662 N N . MET A 1 341 ? -21.616 20.328 25.023 1.00 89.19 341 MET A N 1
ATOM 2663 C CA . MET A 1 341 ? -21.193 19.085 25.675 1.00 89.19 341 MET A CA 1
ATOM 2664 C C . MET A 1 341 ? -19.750 19.183 26.169 1.00 89.19 341 MET A C 1
ATOM 2666 O O . MET A 1 341 ? -18.857 19.577 25.422 1.00 89.19 341 MET A O 1
ATOM 2670 N N . GLU A 1 342 ? -19.503 18.783 27.412 1.00 87.88 342 GLU A N 1
ATOM 2671 C CA . GLU A 1 342 ? -18.144 18.659 27.930 1.00 87.88 342 GLU A CA 1
ATOM 2672 C C . GLU A 1 342 ? -17.624 17.242 27.710 1.00 87.88 342 GLU A C 1
ATOM 2674 O O . GLU A 1 342 ? -18.122 16.277 28.295 1.00 87.88 342 GLU A O 1
ATOM 2679 N N . TRP A 1 343 ? -16.601 17.123 26.870 1.00 87.81 343 TRP A N 1
ATOM 2680 C CA . TRP A 1 343 ? -15.878 15.876 26.671 1.00 87.81 343 TRP A CA 1
ATOM 2681 C C . TRP A 1 343 ? -14.971 15.613 27.871 1.00 87.81 343 TRP A C 1
ATOM 2683 O O . TRP A 1 343 ? -14.341 16.525 28.408 1.00 87.81 343 TRP A O 1
ATOM 2693 N N . HIS A 1 344 ? -14.920 14.360 28.308 1.00 85.19 344 HIS A N 1
ATOM 2694 C CA . HIS A 1 344 ? -14.246 13.978 29.541 1.00 85.19 344 HIS A CA 1
ATOM 2695 C C . HIS A 1 344 ? -12.791 13.576 29.289 1.00 85.19 344 HIS A C 1
ATOM 2697 O O . HIS A 1 344 ? -11.858 14.275 29.683 1.00 85.19 344 HIS A O 1
ATOM 2703 N N . ARG A 1 345 ? -12.594 12.438 28.622 1.00 83.69 345 ARG A N 1
ATOM 2704 C CA . ARG A 1 345 ? -11.280 11.820 28.440 1.00 83.69 345 ARG A CA 1
ATOM 2705 C C . ARG A 1 345 ? -11.214 11.026 27.144 1.00 83.69 345 ARG A C 1
ATOM 2707 O O . ARG A 1 345 ? -12.246 10.630 26.594 1.00 83.69 345 ARG A O 1
ATOM 2714 N N . ILE A 1 346 ? -9.991 10.770 26.702 1.00 86.75 346 ILE A N 1
ATOM 2715 C CA . ILE A 1 346 ? -9.666 9.881 25.592 1.00 86.75 346 ILE A CA 1
ATOM 2716 C C . ILE A 1 346 ? -8.791 8.737 26.102 1.00 86.75 346 ILE A C 1
ATOM 2718 O O . ILE A 1 346 ? -7.818 8.974 26.815 1.00 86.75 346 ILE A O 1
ATOM 2722 N N . THR A 1 347 ? -9.122 7.506 25.717 1.00 83.94 347 THR A N 1
ATOM 2723 C CA . THR A 1 347 ? -8.249 6.347 25.925 1.00 83.94 347 THR A CA 1
ATOM 2724 C C . THR A 1 347 ? -7.883 5.699 24.597 1.00 83.94 347 THR A C 1
ATOM 2726 O O . THR A 1 347 ? -8.719 5.570 23.696 1.00 83.94 347 THR A O 1
ATOM 2729 N N . LEU A 1 348 ? -6.617 5.312 24.459 1.00 84.12 348 LEU A N 1
ATOM 2730 C CA . LEU A 1 348 ? -6.069 4.674 23.269 1.00 84.12 348 LEU A CA 1
ATOM 2731 C C . LEU A 1 348 ? -5.766 3.201 23.562 1.00 84.12 348 LEU A C 1
ATOM 2733 O O . LEU A 1 348 ? -5.103 2.844 24.529 1.00 84.12 348 LEU A O 1
ATOM 2737 N N . GLY A 1 349 ? -6.262 2.321 22.701 1.00 82.75 349 GLY A N 1
ATOM 2738 C CA . GLY A 1 349 ? -5.738 0.973 22.547 1.00 82.75 349 GLY A CA 1
ATOM 2739 C C . GLY A 1 349 ? -4.632 1.037 21.509 1.00 82.75 349 GLY A C 1
ATOM 2740 O O . GLY A 1 349 ? -4.916 0.933 20.316 1.00 82.75 349 GLY A O 1
ATOM 2741 N N . ALA A 1 350 ? -3.401 1.289 21.952 1.00 82.56 350 ALA A N 1
ATOM 2742 C CA . ALA A 1 350 ? -2.248 1.392 21.071 1.00 82.56 350 ALA A CA 1
ATOM 2743 C C . ALA A 1 350 ? -1.108 0.470 21.516 1.00 82.56 350 ALA A C 1
ATOM 2745 O O . ALA A 1 350 ? -0.824 0.325 22.706 1.00 82.56 350 ALA A O 1
ATOM 2746 N N . THR A 1 351 ? -0.428 -0.124 20.541 1.00 83.06 351 THR A N 1
ATOM 2747 C CA . THR A 1 351 ? 0.799 -0.889 20.749 1.00 83.06 351 THR A CA 1
ATOM 2748 C C . THR A 1 351 ? 1.980 -0.012 20.359 1.00 83.06 351 THR A C 1
ATOM 2750 O O . THR A 1 351 ? 2.171 0.313 19.186 1.00 83.06 351 THR A O 1
ATOM 2753 N N . LEU A 1 352 ? 2.760 0.384 21.364 1.00 80.25 352 LEU A N 1
ATOM 2754 C CA . LEU A 1 352 ? 4.001 1.135 21.203 1.00 80.25 352 LEU A CA 1
ATOM 2755 C C . LEU A 1 352 ? 5.184 0.175 21.311 1.00 80.25 352 LEU A C 1
ATOM 2757 O O . LEU A 1 352 ? 5.326 -0.535 22.307 1.00 80.25 352 LEU A O 1
ATOM 2761 N N . GLN A 1 353 ? 6.023 0.162 20.283 1.00 76.81 353 GLN A N 1
ATOM 2762 C CA . GLN A 1 353 ? 7.315 -0.524 20.294 1.00 76.81 353 GLN A CA 1
ATOM 2763 C C . GLN A 1 353 ? 8.404 0.444 20.791 1.00 76.81 353 GLN A C 1
ATOM 2765 O O . GLN A 1 353 ? 8.165 1.653 20.900 1.00 76.81 353 GLN A O 1
ATOM 2770 N N . GLU A 1 354 ? 9.597 -0.061 21.119 1.00 73.19 354 GLU A N 1
ATOM 2771 C CA . GLU A 1 354 ? 10.715 0.807 21.515 1.00 73.19 354 GLU A CA 1
ATOM 2772 C C . GLU A 1 354 ? 10.981 1.872 20.439 1.00 73.19 354 GLU A C 1
ATOM 2774 O O . GLU A 1 354 ? 10.894 1.591 19.248 1.00 73.19 354 GLU A O 1
ATOM 2779 N N . LYS A 1 355 ? 11.283 3.107 20.867 1.00 75.94 355 LYS A N 1
ATOM 2780 C CA . LYS A 1 355 ? 11.569 4.256 19.982 1.00 75.94 355 LYS A CA 1
ATOM 2781 C C . LYS A 1 355 ? 10.418 4.671 19.047 1.00 75.94 355 LYS A C 1
ATOM 2783 O O . LYS A 1 355 ? 10.650 5.381 18.074 1.00 75.94 355 LYS A O 1
ATOM 2788 N N . THR A 1 356 ? 9.180 4.293 19.366 1.00 82.25 356 THR A N 1
ATOM 2789 C CA . THR A 1 356 ? 7.973 4.817 18.703 1.00 82.25 356 THR A CA 1
ATOM 2790 C C . THR A 1 356 ? 7.225 5.791 19.611 1.00 82.25 356 THR A C 1
ATOM 2792 O O . THR A 1 356 ? 7.259 5.667 20.837 1.00 82.25 356 THR A O 1
ATOM 2795 N N . GLN A 1 357 ? 6.551 6.774 19.017 1.00 83.31 357 GLN A N 1
ATOM 2796 C CA . GLN A 1 357 ? 5.799 7.806 19.732 1.00 83.31 357 GLN A CA 1
ATOM 2797 C C . GLN A 1 357 ? 4.455 8.060 19.056 1.00 83.31 357 GLN A C 1
ATOM 2799 O O . GLN A 1 357 ? 4.330 7.990 17.838 1.00 83.31 357 GLN A O 1
ATOM 2804 N N . ILE A 1 358 ? 3.437 8.343 19.867 1.00 86.75 358 ILE A N 1
ATOM 2805 C CA . ILE A 1 358 ? 2.136 8.816 19.396 1.00 86.75 358 ILE A CA 1
ATOM 2806 C C . ILE A 1 358 ? 1.830 10.111 20.132 1.00 86.75 358 ILE A C 1
ATOM 2808 O O . ILE A 1 358 ? 1.900 10.165 21.362 1.00 86.75 358 ILE A O 1
ATOM 2812 N N . GLU A 1 359 ? 1.434 11.128 19.382 1.00 87.00 359 GLU A N 1
ATOM 2813 C CA . GLU A 1 359 ? 0.809 12.323 19.928 1.00 87.00 359 GLU A CA 1
ATOM 2814 C C . GLU A 1 359 ? -0.640 12.391 19.462 1.00 87.00 359 GLU A C 1
ATOM 2816 O O . GLU A 1 359 ? -0.923 12.260 18.274 1.00 87.00 359 GLU A O 1
ATOM 2821 N N . ALA A 1 360 ? -1.569 12.576 20.398 1.00 87.69 360 ALA A N 1
ATOM 2822 C CA . ALA A 1 360 ? -2.972 12.776 20.071 1.00 87.69 360 ALA A CA 1
ATOM 2823 C C . ALA A 1 360 ? -3.368 14.215 20.375 1.00 87.69 360 ALA A C 1
ATOM 2825 O O . ALA A 1 360 ? -3.066 14.757 21.443 1.00 87.69 360 ALA A O 1
ATOM 2826 N N . PHE A 1 361 ? -4.101 14.806 19.450 1.00 87.75 361 PHE A N 1
ATOM 2827 C CA . PHE A 1 361 ? -4.649 16.140 19.531 1.00 87.75 361 PHE A CA 1
ATOM 2828 C C . PHE A 1 361 ? -6.150 16.095 19.288 1.00 87.75 361 PHE A C 1
ATOM 2830 O O . PHE A 1 361 ? -6.670 15.183 18.643 1.00 87.75 361 PHE A O 1
ATOM 2837 N N . PHE A 1 362 ? -6.843 17.106 19.790 1.00 89.69 362 PHE A N 1
ATOM 2838 C CA . PHE A 1 362 ? -8.280 17.232 19.648 1.00 89.69 362 PHE A CA 1
ATOM 2839 C C . PHE A 1 362 ? -8.686 18.661 19.298 1.00 89.69 362 PHE A C 1
ATOM 2841 O O . PHE A 1 362 ? -8.004 19.632 19.643 1.00 89.69 362 PHE A O 1
ATOM 2848 N N . TYR A 1 363 ? -9.831 18.770 18.637 1.00 88.62 363 TYR A N 1
ATOM 2849 C CA . TYR A 1 363 ? -10.519 20.023 18.358 1.00 88.62 363 TYR A CA 1
ATOM 2850 C C . TYR A 1 363 ? -12.006 19.851 18.665 1.00 88.62 363 TYR A C 1
ATOM 2852 O O . TYR A 1 363 ? -12.567 18.792 18.388 1.00 88.62 363 TYR A O 1
ATOM 2860 N N . VAL A 1 364 ? -12.637 20.866 19.260 1.00 88.56 364 VAL A N 1
ATOM 2861 C CA . VAL A 1 364 ? -14.045 20.817 19.686 1.00 88.56 364 VAL A CA 1
ATOM 2862 C C . VAL A 1 364 ? -14.771 22.065 19.208 1.00 88.56 364 VAL A C 1
ATOM 2864 O O . VAL A 1 364 ? -14.223 23.164 19.295 1.00 88.56 364 VAL A O 1
ATOM 2867 N N . SER A 1 365 ? -15.999 21.894 18.721 1.00 87.00 365 SER A N 1
ATOM 2868 C CA . SER A 1 365 ? -16.860 22.990 18.273 1.00 87.00 365 SER A CA 1
ATOM 2869 C C . SER A 1 365 ? -18.341 22.620 18.390 1.00 87.00 365 SER A C 1
ATOM 2871 O O . SER A 1 365 ? -18.715 21.458 18.243 1.00 87.00 365 SER A O 1
ATOM 2873 N N . ASP A 1 366 ? -19.203 23.612 18.618 1.00 87.62 366 ASP A N 1
ATOM 2874 C CA . ASP A 1 366 ? -20.664 23.467 18.491 1.00 87.62 366 ASP A CA 1
ATOM 2875 C C . ASP A 1 366 ? -21.158 23.624 17.046 1.00 87.62 366 ASP A C 1
ATOM 2877 O O . ASP A 1 366 ? -22.255 23.181 16.702 1.00 87.62 366 ASP A O 1
ATOM 2881 N N . SER A 1 367 ? -20.341 24.237 16.190 1.00 82.81 367 SER A N 1
ATOM 2882 C CA . SER A 1 367 ? -20.641 24.477 14.783 1.00 82.81 367 SER A CA 1
ATOM 2883 C C . SER A 1 367 ? -19.860 23.518 13.891 1.00 82.81 367 SER A C 1
ATOM 2885 O O . SER A 1 367 ? -18.723 23.155 14.191 1.00 82.81 367 SER A O 1
ATOM 2887 N N . LEU A 1 368 ? -20.456 23.157 12.754 1.00 77.75 368 LEU A N 1
ATOM 2888 C CA . LEU A 1 368 ? -19.758 22.497 11.646 1.00 77.75 368 LEU A CA 1
ATOM 2889 C C . LEU A 1 368 ? -19.028 23.502 10.741 1.00 77.75 368 LEU A C 1
ATOM 2891 O O . LEU A 1 368 ? -18.517 23.115 9.697 1.00 77.75 368 LEU A O 1
ATOM 2895 N N . GLN A 1 369 ? -19.003 24.783 11.108 1.00 69.19 369 GLN A N 1
ATOM 2896 C CA . GLN A 1 369 ? -18.314 25.859 10.400 1.00 69.19 369 GLN A CA 1
ATOM 2897 C C . GLN A 1 369 ? -17.309 26.555 11.323 1.00 69.19 369 GLN A C 1
ATOM 2899 O O . GLN A 1 369 ? -17.525 26.632 12.535 1.00 69.19 369 GLN A O 1
ATOM 2904 N N . THR A 1 370 ? -16.221 27.063 10.747 1.00 63.22 370 THR A N 1
ATOM 2905 C CA . THR A 1 370 ? -15.242 27.905 11.441 1.00 63.22 370 THR A CA 1
ATOM 2906 C C . THR A 1 370 ? -15.838 29.286 11.737 1.00 63.22 370 THR A C 1
ATOM 2908 O O . THR A 1 370 ? -16.901 29.649 11.230 1.00 63.22 370 THR A O 1
ATOM 2911 N N . GLY A 1 371 ? -15.136 30.099 12.534 1.00 58.28 371 GLY A N 1
ATOM 2912 C CA . GLY A 1 371 ? -15.521 31.496 12.789 1.00 58.28 371 GLY A CA 1
ATOM 2913 C C . GLY A 1 371 ? -15.565 32.390 11.538 1.00 58.28 371 GLY A C 1
ATOM 2914 O O . GLY A 1 371 ? -16.078 33.501 11.617 1.00 58.28 371 GLY A O 1
ATOM 2915 N N . GLU A 1 372 ? -15.069 31.905 10.395 1.00 58.41 372 GLU A N 1
ATOM 2916 C CA . GLU A 1 372 ? -15.077 32.592 9.096 1.00 58.41 372 GLU A CA 1
ATOM 2917 C C . GLU A 1 372 ? -16.211 32.109 8.167 1.00 58.41 372 GLU A C 1
ATOM 2919 O O . GLU A 1 372 ? -16.341 32.587 7.044 1.00 58.41 372 GLU A O 1
ATOM 2924 N N . GLY A 1 373 ? -17.067 31.186 8.626 1.00 53.22 373 GLY A N 1
ATOM 2925 C CA . GLY A 1 373 ? -18.209 30.673 7.856 1.00 53.22 373 GLY A CA 1
ATOM 2926 C C . GLY A 1 373 ? -17.869 29.545 6.874 1.00 53.22 373 GLY A C 1
ATOM 2927 O O . GLY A 1 373 ? -18.761 29.049 6.184 1.00 53.22 373 GLY A O 1
ATOM 2928 N N . GLU A 1 374 ? -16.612 29.095 6.829 1.00 53.41 374 GLU A N 1
ATOM 2929 C CA . GLU A 1 374 ? -16.206 27.935 6.033 1.00 53.41 374 GLU A CA 1
ATOM 2930 C C . GLU A 1 374 ? -16.558 26.622 6.753 1.00 53.41 374 GLU A C 1
ATOM 2932 O O . GLU A 1 374 ? -16.390 26.522 7.972 1.00 53.41 374 GLU A O 1
ATOM 2937 N N . PRO A 1 375 ? -17.057 25.593 6.044 1.00 50.19 375 PRO A N 1
ATOM 2938 C CA . PRO A 1 375 ? -17.345 24.304 6.653 1.00 50.19 375 PRO A CA 1
ATOM 2939 C C . PRO A 1 375 ? -16.052 23.629 7.131 1.00 50.19 375 PRO A C 1
ATOM 2941 O O . PRO A 1 375 ? -15.080 23.506 6.386 1.00 50.19 375 PRO A O 1
ATOM 2944 N N . ILE A 1 376 ? -16.070 23.138 8.371 1.00 62.56 376 ILE A N 1
ATOM 2945 C CA . ILE A 1 376 ? -14.998 22.359 8.992 1.00 62.56 376 ILE A CA 1
ATOM 2946 C C . ILE A 1 376 ? -14.929 21.013 8.264 1.00 62.56 376 ILE A C 1
ATOM 2948 O O . ILE A 1 376 ? -15.632 20.052 8.579 1.00 62.56 376 ILE A O 1
ATOM 2952 N N . THR A 1 377 ? -14.119 20.995 7.214 1.00 57.97 377 THR A N 1
ATOM 2953 C CA . THR A 1 377 ? -13.877 19.861 6.318 1.00 57.97 377 THR A CA 1
ATOM 2954 C C . THR A 1 377 ? -12.407 19.443 6.429 1.00 57.97 377 THR A C 1
ATOM 2956 O O . THR A 1 377 ? -11.740 19.769 7.413 1.00 57.97 377 THR A O 1
ATOM 2959 N N . GLY A 1 378 ? -11.861 18.752 5.423 1.00 50.25 378 GLY A N 1
ATOM 2960 C CA . GLY A 1 378 ? -10.433 18.425 5.339 1.00 50.25 378 GLY A CA 1
ATOM 2961 C C . GLY A 1 378 ? -9.472 19.620 5.503 1.00 50.25 378 GLY A C 1
ATOM 2962 O O . GLY A 1 378 ? -8.290 19.401 5.698 1.00 50.25 378 GLY A O 1
ATOM 2963 N N . GLN A 1 379 ? -9.935 20.875 5.515 1.00 48.69 379 GLN A N 1
ATOM 2964 C CA . GLN A 1 379 ? -9.124 22.057 5.858 1.00 48.69 379 GLN A CA 1
ATOM 2965 C C . GLN A 1 379 ? -8.620 22.102 7.320 1.00 48.69 379 GLN A C 1
ATOM 2967 O O . GLN A 1 379 ? -7.675 22.832 7.610 1.00 48.69 379 GLN A O 1
ATOM 2972 N N . LEU A 1 380 ? -9.170 21.299 8.246 1.00 53.41 380 LEU A N 1
ATOM 2973 C CA . LEU A 1 380 ? -8.591 21.100 9.595 1.00 53.41 380 LEU A CA 1
ATOM 2974 C C . LEU A 1 380 ? -7.127 20.608 9.550 1.00 53.41 380 LEU A C 1
ATOM 2976 O O . LEU A 1 380 ? -6.391 20.753 10.530 1.00 53.41 380 LEU A O 1
ATOM 2980 N N . ILE A 1 381 ? -6.720 20.026 8.417 1.00 52.84 381 ILE A N 1
ATOM 2981 C CA . ILE A 1 381 ? -5.387 19.479 8.161 1.00 52.84 381 ILE A CA 1
ATOM 2982 C C . ILE A 1 381 ? -4.315 20.586 8.126 1.00 52.84 381 ILE A C 1
ATOM 2984 O O . ILE A 1 381 ? -3.211 20.356 8.613 1.00 52.84 381 ILE A O 1
ATOM 2988 N N . GLU A 1 382 ? -4.634 21.793 7.640 1.00 47.38 382 GLU A N 1
ATOM 2989 C CA . GLU A 1 382 ? -3.635 22.844 7.357 1.00 47.38 382 GLU A CA 1
ATOM 2990 C C . GLU A 1 382 ? -3.381 23.813 8.533 1.00 47.38 382 GLU A C 1
ATOM 2992 O O . GLU A 1 382 ? -2.315 24.424 8.626 1.00 47.38 382 GLU A O 1
ATOM 2997 N N . ALA A 1 383 ? -4.317 23.939 9.479 1.00 57.00 383 ALA A N 1
ATOM 2998 C CA . ALA A 1 383 ? -4.241 24.911 10.573 1.00 57.00 383 ALA A CA 1
ATOM 2999 C C . ALA A 1 383 ? -3.831 24.265 11.913 1.00 57.00 383 ALA A C 1
ATOM 3001 O O . ALA A 1 383 ? -4.654 24.043 12.804 1.00 57.00 383 ALA A O 1
ATOM 3002 N N . ASN A 1 384 ? -2.527 24.022 12.102 1.00 57.41 384 ASN A N 1
ATOM 3003 C CA . ASN A 1 384 ? -1.965 23.460 13.347 1.00 57.41 384 ASN A CA 1
ATOM 3004 C C . ASN A 1 384 ? -2.370 24.222 14.632 1.00 57.41 384 ASN A C 1
ATOM 3006 O O . ASN A 1 384 ? -2.404 23.632 15.708 1.00 57.41 384 ASN A O 1
ATOM 3010 N N . GLN A 1 385 ? -2.726 25.505 14.527 1.00 62.88 385 GLN A N 1
ATOM 3011 C CA . GLN A 1 385 ? -3.126 26.366 15.649 1.00 62.88 385 GLN A CA 1
ATOM 3012 C C . GLN A 1 385 ? -4.437 25.964 16.354 1.00 62.88 385 GLN A C 1
ATOM 3014 O O . GLN A 1 385 ? -4.675 26.394 17.481 1.00 62.88 385 GLN A O 1
ATOM 3019 N N . TRP A 1 386 ? -5.301 25.166 15.719 1.00 67.12 386 TRP A N 1
ATOM 3020 C CA . TRP A 1 386 ? -6.592 24.771 16.304 1.00 67.12 386 TRP A CA 1
ATOM 3021 C C . TRP A 1 386 ? -6.504 23.542 17.213 1.00 67.12 386 TRP A C 1
ATOM 3023 O O . TRP A 1 386 ? -7.401 23.295 18.020 1.00 67.12 386 TRP A O 1
ATOM 3033 N N . TRP A 1 387 ? -5.421 22.777 17.106 1.00 75.56 387 TRP A N 1
ATOM 3034 C CA . TRP A 1 387 ? -5.274 21.483 17.753 1.00 75.56 387 TRP A CA 1
ATOM 3035 C C . TRP A 1 387 ? -4.737 21.627 19.177 1.00 75.56 387 TRP A C 1
ATOM 3037 O O . TRP A 1 387 ? -3.628 22.112 19.400 1.00 75.56 387 TRP A O 1
ATOM 3047 N N . LYS A 1 388 ? -5.507 21.161 20.164 1.00 78.06 388 LYS A N 1
ATOM 3048 C CA . LYS A 1 388 ? -5.038 21.045 21.551 1.00 78.06 388 LYS A CA 1
ATOM 3049 C C . LYS A 1 388 ? -4.460 19.656 21.771 1.00 78.06 388 LYS A C 1
ATOM 3051 O O . LYS A 1 388 ? -5.074 18.667 21.383 1.00 78.06 388 LYS A O 1
ATOM 3056 N N . LYS A 1 389 ? -3.294 19.562 22.411 1.00 78.00 389 LYS A N 1
ATOM 3057 C CA . LYS A 1 389 ? -2.675 18.272 22.740 1.00 78.00 389 LYS A CA 1
ATOM 3058 C C . LYS A 1 389 ? -3.506 17.560 23.812 1.00 78.00 389 LYS A C 1
ATOM 3060 O O . LYS A 1 389 ? -3.696 18.104 24.896 1.00 78.00 389 LYS A O 1
ATOM 3065 N N . ALA A 1 390 ? -4.010 16.370 23.494 1.00 72.75 390 ALA A N 1
ATOM 3066 C CA . ALA A 1 390 ? -4.660 15.470 24.447 1.00 72.75 390 ALA A CA 1
ATOM 3067 C C . ALA A 1 390 ? -3.631 14.570 25.138 1.00 72.75 390 ALA A C 1
ATOM 3069 O O . ALA A 1 390 ? -3.702 14.356 26.345 1.00 72.75 390 ALA A O 1
ATOM 3070 N N . LEU A 1 391 ? -2.696 14.022 24.356 1.00 73.50 391 LEU A N 1
ATOM 3071 C CA . LEU A 1 391 ? -1.775 12.967 24.774 1.00 73.50 391 LEU A CA 1
ATOM 3072 C C . LEU A 1 391 ? -0.418 13.104 24.073 1.00 73.50 391 LEU A C 1
ATOM 3074 O O . LEU A 1 391 ? -0.349 13.475 22.903 1.00 73.50 391 LEU A O 1
ATOM 3078 N N . GLY A 1 392 ? 0.653 12.759 24.785 1.00 59.38 392 GLY A N 1
ATOM 3079 C CA . GLY A 1 392 ? 1.972 12.433 24.226 1.00 59.38 392 GLY A CA 1
ATOM 3080 C C . GLY A 1 392 ? 2.420 11.055 24.725 1.00 59.38 392 GLY A C 1
ATOM 3081 O O . GLY A 1 392 ? 1.736 10.463 25.564 1.00 59.38 392 GLY A O 1
ATOM 3082 N N . THR A 1 393 ? 3.544 10.531 24.231 1.00 59.00 393 THR A N 1
ATOM 3083 C CA . THR A 1 393 ? 4.013 9.172 24.561 1.00 59.00 393 THR A CA 1
ATOM 3084 C C . THR A 1 393 ? 4.129 8.960 26.075 1.00 59.00 393 THR A C 1
ATOM 3086 O O . THR A 1 393 ? 4.818 9.739 26.740 1.00 59.00 393 THR A O 1
ATOM 3089 N N . PRO A 1 394 ? 3.517 7.905 26.641 1.00 53.62 394 PRO A N 1
ATOM 3090 C CA . PRO A 1 394 ? 3.699 7.582 28.047 1.00 53.62 394 PRO A CA 1
ATOM 3091 C C . PRO A 1 394 ? 5.140 7.127 28.299 1.00 53.62 394 PRO A C 1
ATOM 3093 O O . PRO A 1 394 ? 5.641 6.222 27.629 1.00 53.62 394 PRO A O 1
ATOM 3096 N N . GLN A 1 395 ? 5.814 7.735 29.279 1.00 48.78 395 GLN A N 1
ATOM 3097 C CA . GLN A 1 395 ? 7.077 7.206 29.788 1.00 48.78 395 GLN A CA 1
ATOM 3098 C C . GLN A 1 395 ? 6.779 5.911 30.561 1.00 48.78 395 GLN A C 1
ATOM 3100 O O . GLN A 1 395 ? 6.203 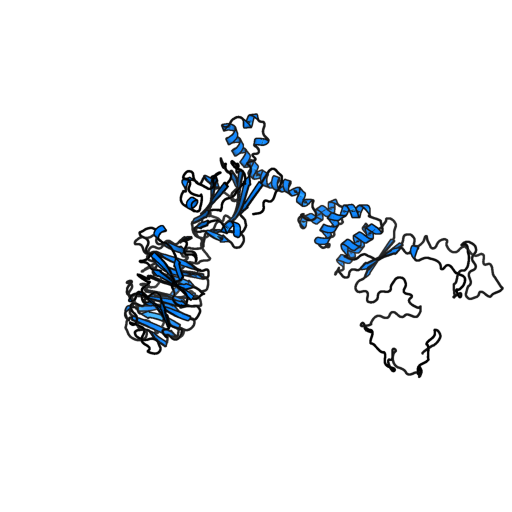5.952 31.642 1.00 48.78 395 GLN A O 1
ATOM 3105 N N . ASN A 1 396 ? 7.199 4.781 29.984 1.00 39.84 396 ASN A N 1
ATOM 3106 C CA . ASN A 1 396 ? 7.149 3.410 30.507 1.00 39.84 396 ASN A CA 1
ATOM 3107 C C . ASN A 1 396 ? 5.778 2.699 30.522 1.00 39.84 396 ASN A C 1
ATOM 3109 O O . ASN A 1 396 ? 4.898 2.988 31.319 1.00 39.84 396 ASN A O 1
ATOM 3113 N N . GLY A 1 397 ? 5.688 1.653 29.690 1.00 49.50 397 GLY A N 1
ATOM 3114 C CA . GLY A 1 397 ? 5.088 0.354 30.021 1.00 49.50 397 GLY A CA 1
ATOM 3115 C C . GLY A 1 397 ? 3.612 0.292 30.441 1.00 49.50 397 GLY A C 1
ATOM 3116 O O . GLY A 1 397 ? 3.279 0.475 31.603 1.00 49.50 397 GLY A O 1
ATOM 3117 N N . ARG A 1 398 ? 2.785 -0.204 29.508 1.00 43.47 398 ARG A N 1
ATOM 3118 C CA . ARG A 1 398 ? 1.462 -0.859 29.671 1.00 43.47 398 ARG A CA 1
ATOM 3119 C C . ARG A 1 398 ? 0.164 -0.049 29.702 1.00 43.47 398 ARG A C 1
ATOM 3121 O O . ARG A 1 398 ? -0.881 -0.682 29.597 1.00 43.47 398 ARG A O 1
ATOM 3128 N N . HIS A 1 399 ? 0.182 1.276 29.628 1.00 48.97 399 HIS A N 1
ATOM 3129 C CA . HIS A 1 399 ? -1.021 2.035 29.249 1.00 48.97 399 HIS A CA 1
ATOM 3130 C C . HIS A 1 399 ? -0.662 3.093 28.210 1.00 48.97 399 HIS A C 1
ATOM 3132 O O . HIS A 1 399 ? -0.309 4.222 28.541 1.00 48.97 399 HIS A O 1
ATOM 3138 N N . ALA A 1 400 ? -0.696 2.715 26.931 1.00 51.62 400 ALA A N 1
ATOM 3139 C CA . ALA A 1 400 ? -0.545 3.675 25.850 1.00 51.62 400 ALA A CA 1
ATOM 3140 C C . ALA A 1 400 ? -1.793 4.570 25.789 1.00 51.62 400 ALA A C 1
ATOM 3142 O O . ALA A 1 400 ? -2.750 4.231 25.120 1.00 51.62 400 ALA A O 1
ATOM 3143 N N . GLY A 1 401 ? -1.774 5.708 26.486 1.00 64.44 401 GLY A N 1
ATOM 3144 C CA . GLY A 1 401 ? -2.616 6.866 26.181 1.00 64.44 401 GLY A CA 1
ATOM 3145 C C . GLY A 1 401 ? -3.963 6.928 26.897 1.00 64.44 401 GLY A C 1
ATOM 3146 O O . GLY A 1 401 ? -4.994 6.691 26.280 1.00 64.44 401 GLY A O 1
ATOM 3147 N N . ASP A 1 402 ? -3.959 7.341 28.162 1.00 75.75 402 ASP A N 1
ATOM 3148 C CA . ASP A 1 402 ? -5.141 7.871 28.850 1.00 75.75 402 ASP A CA 1
ATOM 3149 C C . ASP A 1 402 ? -4.934 9.365 29.129 1.00 75.75 402 ASP A C 1
ATOM 3151 O O . ASP A 1 402 ? -3.944 9.751 29.757 1.00 75.75 402 ASP A O 1
ATOM 3155 N N . GLY A 1 403 ? -5.803 10.207 28.567 1.00 77.50 403 GLY A N 1
ATOM 3156 C CA . GLY A 1 403 ? -5.642 11.658 28.557 1.00 77.50 403 GLY A CA 1
ATOM 3157 C C . GLY A 1 403 ? -6.934 12.384 28.894 1.00 77.50 403 GLY A C 1
ATOM 3158 O O . GLY A 1 403 ? -7.968 12.175 28.256 1.00 77.50 403 GLY A O 1
ATOM 3159 N N . LEU A 1 404 ? -6.864 13.282 29.877 1.00 79.19 404 LEU A N 1
ATOM 3160 C CA . LEU A 1 404 ? -7.971 14.166 30.231 1.00 79.19 404 LEU A CA 1
ATOM 3161 C C . LEU A 1 404 ? -8.116 15.280 29.182 1.00 79.19 404 LEU A C 1
ATOM 3163 O O . LEU A 1 404 ? -7.153 15.983 28.869 1.00 79.19 404 LEU A O 1
ATOM 3167 N N . LEU A 1 405 ? -9.330 15.481 28.669 1.00 83.50 405 LEU A N 1
ATOM 3168 C CA . LEU A 1 405 ? -9.619 16.510 27.670 1.00 83.50 405 LEU A CA 1
ATOM 3169 C C . LEU A 1 405 ? -9.946 17.843 28.360 1.00 83.50 405 LEU A C 1
ATOM 3171 O O . LEU A 1 405 ? -11.090 18.158 28.682 1.00 83.50 405 LEU A O 1
ATOM 3175 N N . LEU A 1 406 ? -8.917 18.655 28.609 1.00 78.00 406 LEU A N 1
ATOM 3176 C CA . LEU A 1 406 ? -9.077 19.938 29.298 1.00 78.00 406 LEU A CA 1
ATOM 3177 C C . LEU A 1 406 ? -9.797 20.977 28.427 1.00 78.00 406 LEU A C 1
ATOM 3179 O O . LEU A 1 406 ? -9.377 21.278 27.306 1.00 78.00 406 LEU A O 1
ATOM 3183 N N . LYS A 1 407 ? -10.843 21.601 28.987 1.00 80.69 407 LYS A N 1
ATOM 3184 C CA . LYS A 1 407 ? -11.622 22.678 28.339 1.00 80.69 407 LYS A CA 1
ATOM 3185 C C . LYS A 1 407 ? -12.129 22.270 26.944 1.00 80.69 407 LYS A C 1
ATOM 3187 O O . LYS A 1 407 ? -12.052 23.049 25.989 1.00 80.69 407 LYS A O 1
ATOM 3192 N N . ALA A 1 408 ? -12.595 21.029 26.831 1.00 84.50 408 ALA A N 1
ATOM 3193 C CA . ALA A 1 408 ? -13.103 20.411 25.614 1.00 84.50 408 ALA A CA 1
ATOM 3194 C C . ALA A 1 408 ? -14.636 20.515 25.564 1.00 84.50 408 ALA A C 1
ATOM 3196 O O . ALA A 1 408 ? -15.338 19.538 25.806 1.00 84.50 408 ALA A O 1
ATOM 3197 N N . ARG A 1 409 ? -15.154 21.724 25.314 1.00 88.75 409 ARG A N 1
ATOM 3198 C CA . ARG A 1 409 ? -16.596 22.004 25.329 1.00 88.75 409 ARG A CA 1
ATOM 3199 C C . ARG A 1 409 ? -17.139 22.267 23.924 1.00 88.75 409 ARG A C 1
ATOM 3201 O O . ARG A 1 409 ? -16.646 23.164 23.246 1.00 88.75 409 ARG A O 1
ATOM 3208 N N . GLY A 1 410 ? -18.143 21.497 23.520 1.00 87.69 410 GLY A N 1
ATOM 3209 C CA . GLY A 1 410 ? -18.883 21.631 22.266 1.00 87.69 410 GLY A CA 1
ATOM 3210 C C . GLY A 1 410 ? -19.432 20.295 21.755 1.00 87.69 410 GLY A C 1
ATOM 3211 O O . GLY A 1 410 ? -18.956 19.223 22.127 1.00 87.69 410 GLY A O 1
ATOM 3212 N N . ARG A 1 411 ? -20.449 20.358 20.893 1.00 89.62 411 ARG A N 1
ATOM 3213 C CA . ARG A 1 411 ? -21.174 19.195 20.366 1.00 89.62 411 ARG A CA 1
ATOM 3214 C C . ARG A 1 411 ? -20.286 18.209 19.615 1.00 89.62 411 ARG A C 1
ATOM 3216 O O . ARG A 1 411 ? -20.445 16.996 19.787 1.00 89.62 411 ARG A O 1
ATOM 3223 N N . TYR A 1 412 ? -19.405 18.726 18.765 1.00 89.56 412 TYR A N 1
ATOM 3224 C CA . TYR A 1 412 ? -18.576 17.942 17.861 1.00 89.56 412 TYR A CA 1
ATOM 3225 C C . TYR A 1 412 ? -17.124 17.911 18.320 1.00 89.56 412 TYR A C 1
ATOM 3227 O O . TYR A 1 412 ? -16.594 18.932 18.760 1.00 89.56 412 TYR A O 1
ATOM 3235 N N . LEU A 1 413 ? -16.473 16.761 18.152 1.00 90.06 413 LEU A N 1
ATOM 3236 C CA . LEU A 1 413 ? -15.054 16.574 18.440 1.00 90.06 413 LEU A CA 1
ATOM 3237 C C . LEU A 1 413 ? -14.338 15.910 17.260 1.00 90.06 413 LEU A C 1
ATOM 3239 O O . LEU A 1 413 ? -14.847 14.958 16.679 1.00 90.06 413 LEU A O 1
ATOM 3243 N N . TRP A 1 414 ? -13.140 16.388 16.934 1.00 89.94 414 TRP A N 1
ATOM 3244 C CA . TRP A 1 414 ? -12.233 15.792 15.949 1.00 89.94 414 TRP A CA 1
ATOM 3245 C C . TRP A 1 414 ? -10.932 15.381 16.621 1.00 89.94 414 TRP A C 1
ATOM 3247 O O . TRP A 1 414 ? -10.486 16.042 17.562 1.00 89.94 414 TRP A O 1
ATOM 3257 N N . LEU A 1 415 ? -10.309 14.320 16.112 1.00 89.75 415 LEU A N 1
ATOM 3258 C CA . LEU A 1 415 ? -9.021 13.829 16.583 1.00 89.75 415 LEU A CA 1
ATOM 3259 C C . LEU A 1 415 ? -7.961 13.926 15.491 1.00 89.75 415 LEU A C 1
ATOM 3261 O O . LEU A 1 415 ? -8.233 13.636 14.329 1.00 89.75 415 LEU A O 1
ATOM 3265 N N . LYS A 1 416 ? -6.743 14.276 15.895 1.00 88.75 416 LYS A N 1
ATOM 3266 C CA . LYS A 1 416 ? -5.529 14.193 15.082 1.00 88.75 416 LYS A CA 1
ATOM 3267 C C . LYS A 1 416 ? -4.520 13.335 15.830 1.00 88.75 416 LYS A C 1
ATOM 3269 O O . LYS A 1 416 ? -4.282 13.555 17.012 1.00 88.75 416 LYS A O 1
ATOM 3274 N N . PHE A 1 417 ? -3.928 12.373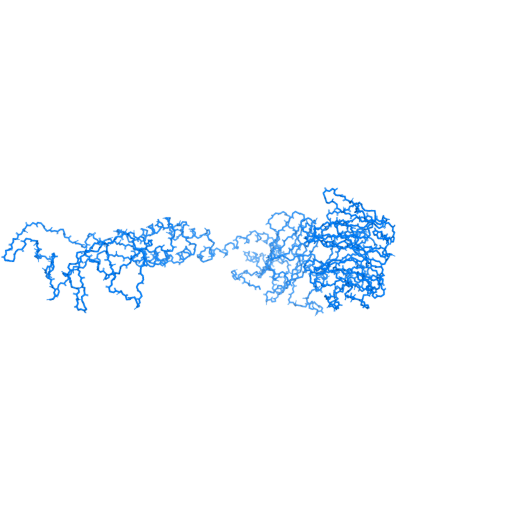 15.148 1.00 88.19 417 PHE A N 1
ATOM 3275 C CA . PHE A 1 417 ? -2.883 11.509 15.669 1.00 88.19 417 PHE A CA 1
ATOM 3276 C C . PHE A 1 417 ? -1.626 11.708 14.843 1.00 88.19 417 PHE A C 1
ATOM 3278 O O . PHE A 1 417 ? -1.658 11.499 13.637 1.00 88.19 417 PHE A O 1
ATOM 3285 N N . GLU A 1 418 ? -0.531 12.082 15.488 1.00 86.56 418 GLU A N 1
ATOM 3286 C CA . GLU A 1 418 ? 0.800 12.081 14.890 1.00 86.56 418 GLU A CA 1
ATOM 3287 C C . GLU A 1 418 ? 1.542 10.841 15.383 1.00 86.56 418 GLU A C 1
ATOM 3289 O O . GLU A 1 418 ? 1.694 10.613 16.585 1.00 86.56 418 GLU A O 1
ATOM 3294 N N . LEU A 1 419 ? 1.941 9.997 14.441 1.00 86.44 419 LEU A N 1
ATOM 3295 C CA . LEU A 1 419 ? 2.646 8.749 14.665 1.00 86.44 419 LEU A CA 1
ATOM 3296 C C . LEU A 1 419 ? 4.105 8.977 14.299 1.00 86.44 419 LEU A C 1
ATOM 3298 O O . LEU A 1 419 ? 4.397 9.439 13.201 1.00 86.44 419 LEU A O 1
ATOM 3302 N N . PHE A 1 420 ? 5.010 8.613 15.197 1.00 83.88 420 PHE A N 1
ATOM 3303 C CA . PHE A 1 420 ? 6.450 8.722 15.013 1.00 83.88 420 PHE A CA 1
ATOM 3304 C C . PHE A 1 420 ? 7.092 7.345 15.177 1.00 83.88 420 PHE A C 1
ATOM 3306 O O . PHE A 1 420 ? 6.774 6.605 16.114 1.00 83.88 420 PHE A O 1
ATOM 3313 N N . GLY A 1 421 ? 7.992 7.000 14.266 1.00 79.12 421 GLY A N 1
ATOM 3314 C CA . GLY A 1 421 ? 8.733 5.743 14.266 1.00 79.12 421 GLY A CA 1
ATOM 3315 C C . GLY A 1 421 ? 10.216 5.969 13.999 1.00 79.12 421 GLY A C 1
ATOM 3316 O O . GLY A 1 421 ? 10.622 7.017 13.503 1.00 79.12 421 GLY A O 1
ATOM 3317 N N . ASP A 1 422 ? 11.026 4.965 14.312 1.00 73.62 422 ASP A N 1
ATOM 3318 C CA . ASP A 1 422 ? 12.481 4.972 14.114 1.00 73.62 422 ASP A CA 1
ATOM 3319 C C . ASP A 1 422 ? 12.906 4.380 12.758 1.00 73.62 422 ASP A C 1
ATOM 3321 O O . ASP A 1 422 ? 14.083 4.102 12.536 1.00 73.62 422 ASP A O 1
ATOM 3325 N N . GLY A 1 423 ? 11.943 4.138 11.867 1.00 65.38 423 GLY A N 1
ATOM 3326 C CA . GLY A 1 423 ? 12.163 3.471 10.591 1.00 65.38 423 GLY A CA 1
ATOM 3327 C C . GLY A 1 423 ? 12.103 1.947 10.671 1.00 65.38 423 GLY A C 1
ATOM 3328 O O . GLY A 1 423 ? 11.727 1.325 9.693 1.00 65.38 423 GLY A O 1
ATOM 3329 N N . ALA A 1 424 ? 12.369 1.307 11.810 1.00 70.00 424 ALA A N 1
ATOM 3330 C CA . ALA A 1 424 ? 12.260 -0.152 11.952 1.00 70.00 424 ALA A CA 1
ATOM 3331 C C . ALA A 1 424 ? 10.923 -0.577 12.575 1.00 70.00 424 ALA A C 1
ATOM 3333 O O . ALA A 1 424 ? 10.347 -1.606 12.217 1.00 70.00 424 ALA A O 1
ATOM 3334 N N . HIS A 1 425 ? 10.411 0.246 13.479 1.00 77.62 425 HIS A N 1
ATOM 3335 C CA . HIS A 1 425 ? 9.231 -0.014 14.280 1.00 77.62 425 HIS A CA 1
ATOM 3336 C C . HIS A 1 425 ? 8.141 1.008 13.971 1.00 77.62 425 HIS A C 1
ATOM 3338 O O . HIS A 1 425 ? 8.408 2.158 13.612 1.00 77.62 425 HIS A O 1
ATOM 3344 N N . THR A 1 426 ? 6.885 0.597 14.133 1.00 84.00 426 THR A N 1
ATOM 3345 C CA . THR A 1 426 ? 5.738 1.489 13.969 1.00 84.00 426 THR A CA 1
ATOM 3346 C C . THR A 1 426 ? 4.842 1.455 15.197 1.00 84.00 426 THR A C 1
ATOM 3348 O O . THR A 1 426 ? 4.565 0.370 15.719 1.00 84.00 426 THR A O 1
ATOM 3351 N N . PRO A 1 427 ? 4.368 2.620 15.668 1.00 86.94 427 PRO A N 1
ATOM 3352 C CA . PRO A 1 427 ? 3.273 2.648 16.613 1.00 86.94 427 PRO A CA 1
ATOM 3353 C C . PRO A 1 427 ? 1.987 2.205 15.907 1.00 86.94 427 PRO A C 1
ATOM 3355 O O . PRO A 1 427 ? 1.704 2.613 14.778 1.00 86.94 427 PRO A O 1
ATOM 3358 N N . VAL A 1 428 ? 1.193 1.380 16.583 1.00 88.19 428 VAL A N 1
ATOM 3359 C CA . VAL A 1 428 ? -0.101 0.917 16.073 1.00 88.19 428 VAL A CA 1
ATOM 3360 C C . VAL A 1 428 ? -1.205 1.435 16.977 1.00 88.19 428 VAL A C 1
ATOM 3362 O O . VAL A 1 428 ? -1.182 1.159 18.172 1.00 88.19 428 VAL A O 1
ATOM 3365 N N . VAL A 1 429 ? -2.186 2.147 16.421 1.00 89.00 429 VAL A N 1
ATOM 3366 C CA . VAL A 1 429 ? -3.412 2.533 17.140 1.00 89.00 429 VAL A CA 1
ATOM 3367 C C . VAL A 1 429 ? -4.550 1.653 16.650 1.00 89.00 429 VAL A C 1
ATOM 3369 O O . VAL A 1 429 ? -4.948 1.755 15.495 1.00 89.00 429 VAL A O 1
ATOM 3372 N N . GLU A 1 430 ? -5.075 0.789 17.511 1.00 87.88 430 GLU A N 1
ATOM 3373 C CA . GLU A 1 430 ? -6.131 -0.177 17.178 1.00 87.88 430 GLU A CA 1
ATOM 3374 C C . GLU A 1 430 ? -7.517 0.358 17.549 1.00 87.88 430 GLU A C 1
ATOM 3376 O O . GLU A 1 430 ? -8.495 0.183 16.814 1.00 87.88 430 GLU A O 1
ATOM 3381 N N . GLN A 1 431 ? -7.593 1.038 18.696 1.00 88.38 431 GLN A N 1
ATOM 3382 C CA . GLN A 1 431 ? -8.839 1.521 19.271 1.00 88.38 431 GLN A CA 1
ATOM 3383 C C . GLN A 1 431 ? -8.682 2.920 19.868 1.00 88.38 431 GLN A C 1
ATOM 3385 O O . GLN A 1 431 ? -7.679 3.233 20.500 1.00 88.38 431 GLN A O 1
ATOM 3390 N N . VAL A 1 432 ? -9.729 3.732 19.743 1.00 89.25 432 VAL A N 1
ATOM 3391 C CA . VAL A 1 432 ? -9.906 4.967 20.516 1.00 89.25 432 VAL A CA 1
ATOM 3392 C C . VAL A 1 432 ? -11.247 4.908 21.229 1.00 89.25 432 VAL A C 1
ATOM 3394 O O . VAL A 1 432 ? -12.245 4.518 20.616 1.00 89.25 432 VAL A O 1
ATOM 3397 N N . ARG A 1 433 ? -11.289 5.304 22.503 1.00 88.00 433 ARG A N 1
ATOM 3398 C CA . ARG A 1 433 ? -12.536 5.542 23.239 1.00 88.00 433 ARG A CA 1
ATOM 3399 C C . ARG A 1 433 ? -12.587 6.987 23.714 1.00 88.00 433 ARG A C 1
ATOM 3401 O O . ARG A 1 433 ? -11.626 7.489 24.290 1.00 88.00 433 ARG A O 1
ATOM 3408 N N . LEU A 1 434 ? -13.713 7.643 23.466 1.00 88.94 434 LEU A N 1
ATOM 3409 C CA . LEU A 1 434 ? -13.995 9.014 23.883 1.00 88.94 434 LEU A CA 1
ATOM 3410 C C . LEU A 1 434 ? -15.149 9.007 24.868 1.00 88.94 434 LEU A C 1
ATOM 3412 O O . LEU A 1 434 ? -16.221 8.514 24.528 1.00 88.94 434 LEU A O 1
ATOM 3416 N N . PHE A 1 435 ? -14.949 9.576 26.050 1.00 86.06 435 PHE A N 1
ATOM 3417 C CA . PHE A 1 435 ? -15.943 9.581 27.121 1.00 86.06 435 PHE A CA 1
ATOM 3418 C C . PHE A 1 435 ? -16.633 10.939 27.240 1.00 86.06 435 PHE A C 1
ATOM 3420 O O . PHE A 1 435 ? -15.982 11.983 27.138 1.00 86.06 435 PHE A O 1
ATOM 3427 N N . PHE A 1 436 ? -17.942 10.914 27.478 1.00 85.12 436 PHE A N 1
ATOM 3428 C CA . PHE A 1 436 ? -18.795 12.084 27.693 1.00 85.12 436 PHE A CA 1
ATOM 3429 C C . PHE A 1 436 ? -20.110 11.653 28.383 1.00 85.12 436 PHE A C 1
ATOM 3431 O O . PHE A 1 436 ? -20.508 10.497 28.259 1.00 85.12 436 PHE A O 1
ATOM 3438 N N . PRO A 1 437 ? -20.828 12.540 29.089 1.00 81.81 437 PRO A N 1
ATOM 3439 C CA . PRO A 1 437 ? -20.408 13.879 29.501 1.00 81.81 437 PRO A CA 1
ATOM 3440 C C . PRO A 1 437 ? -19.262 13.834 30.529 1.00 81.81 437 PRO A C 1
ATOM 3442 O O . PRO A 1 437 ? -18.924 12.778 31.064 1.00 81.81 437 PRO A O 1
ATOM 3445 N N . ARG A 1 438 ? -18.637 14.983 30.802 1.00 77.56 438 ARG A N 1
ATOM 3446 C CA . ARG A 1 438 ? -17.599 15.115 31.833 1.00 77.56 438 ARG A CA 1
ATOM 3447 C C . ARG A 1 438 ? -18.160 14.827 33.224 1.00 77.56 438 ARG A C 1
ATOM 3449 O O . ARG A 1 438 ? -18.911 15.623 33.778 1.00 77.56 438 ARG A O 1
ATOM 3456 N N . LEU A 1 439 ? -17.729 13.708 33.802 1.00 73.81 439 LEU A N 1
ATOM 3457 C CA . LEU A 1 439 ? -18.035 13.304 35.171 1.00 73.81 439 LEU A CA 1
ATOM 3458 C C . LEU A 1 439 ? -16.740 13.200 35.971 1.00 73.81 439 LEU A C 1
ATOM 3460 O O . LEU A 1 439 ? -16.015 12.222 35.854 1.00 73.81 439 LEU A O 1
ATOM 3464 N N . SER A 1 440 ? -16.449 14.220 36.777 1.00 76.56 440 SER A N 1
ATOM 3465 C CA . SER A 1 440 ? -15.298 14.195 37.683 1.00 76.56 440 SER A CA 1
ATOM 3466 C C . SER A 1 440 ? -15.690 13.652 39.055 1.00 76.56 440 SER A C 1
ATOM 3468 O O . SER A 1 440 ? -16.773 13.955 39.565 1.00 76.56 440 SER A O 1
ATOM 3470 N N . TYR A 1 441 ? -14.771 12.938 39.706 1.00 81.12 441 TYR A N 1
ATOM 3471 C CA . TYR A 1 441 ? -14.859 12.533 41.109 1.00 81.12 441 TYR A CA 1
ATOM 3472 C C . TYR A 1 441 ? -14.969 13.713 42.072 1.00 81.12 441 TYR A C 1
ATOM 3474 O O . TYR A 1 441 ? -15.374 13.519 43.217 1.00 81.12 441 TYR A O 1
ATOM 3482 N N . LEU A 1 442 ? -14.705 14.941 41.611 1.00 83.25 442 LEU A N 1
ATOM 3483 C CA . LEU A 1 442 ? -15.017 16.154 42.357 1.00 83.25 442 LEU A CA 1
ATOM 3484 C C . LEU A 1 442 ? -16.471 16.158 42.868 1.00 83.25 442 LEU A C 1
ATOM 3486 O O . LEU A 1 442 ? -16.725 16.651 43.963 1.00 83.25 442 LEU A O 1
ATOM 3490 N N . ARG A 1 443 ? -17.409 15.539 42.133 1.00 82.38 443 ARG A N 1
ATOM 3491 C CA . ARG A 1 443 ? -18.821 15.401 42.537 1.00 82.38 443 ARG A CA 1
ATOM 3492 C C . ARG A 1 443 ? -19.021 14.691 43.879 1.00 82.38 443 ARG A C 1
ATOM 3494 O O . ARG A 1 443 ? -20.041 14.902 44.526 1.00 82.38 443 ARG A O 1
ATOM 3501 N N . TYR A 1 444 ? -18.075 13.841 44.278 1.00 83.88 444 TYR A N 1
ATOM 3502 C CA . TYR A 1 444 ? -18.112 13.116 45.547 1.00 83.88 444 TYR A CA 1
ATOM 3503 C C . TYR A 1 444 ? -17.508 13.917 46.706 1.00 83.88 444 TYR A C 1
ATOM 3505 O O . TYR A 1 444 ? -17.658 13.520 47.861 1.00 83.88 444 TYR A O 1
ATOM 3513 N N . LEU A 1 445 ? -16.833 15.036 46.422 1.00 87.00 445 LEU A N 1
ATOM 3514 C CA . LEU A 1 445 ? -16.300 15.928 47.446 1.00 87.00 445 LEU A CA 1
ATOM 3515 C C . LEU A 1 445 ? -17.347 16.970 47.876 1.00 87.00 445 LEU A C 1
ATOM 3517 O O . LEU A 1 445 ? -18.173 17.387 47.059 1.00 87.00 445 LEU A O 1
ATOM 3521 N N . PRO A 1 446 ? -17.308 17.435 49.142 1.00 88.00 446 PRO A N 1
ATOM 3522 C CA . PRO A 1 446 ? -18.185 18.500 49.629 1.00 88.00 446 PRO A CA 1
ATOM 3523 C C . PRO A 1 446 ? -18.154 19.763 48.755 1.00 88.00 446 PRO A C 1
ATOM 3525 O O . PRO A 1 446 ? -17.106 20.117 48.215 1.00 88.00 446 PRO A O 1
ATOM 3528 N N . ALA A 1 447 ? -19.281 20.482 48.683 1.00 83.12 447 ALA A N 1
ATOM 3529 C CA . ALA A 1 447 ? -19.456 21.666 47.830 1.00 83.12 447 ALA A CA 1
ATOM 3530 C C . ALA A 1 447 ? -18.378 22.749 48.031 1.00 83.12 447 ALA A C 1
ATOM 3532 O O . ALA A 1 447 ? -17.954 23.367 47.062 1.00 83.12 447 ALA A O 1
ATOM 3533 N N . THR A 1 448 ? -17.849 22.902 49.250 1.00 84.12 448 THR A N 1
ATOM 3534 C CA . THR A 1 448 ? -16.766 23.849 49.576 1.00 84.12 448 THR A CA 1
ATOM 3535 C C . THR A 1 448 ? -15.504 23.645 48.724 1.00 84.12 448 THR A C 1
ATOM 3537 O O . THR A 1 448 ? -14.788 24.600 48.453 1.00 84.12 448 THR A O 1
ATOM 3540 N N . TYR A 1 449 ? -15.240 22.421 48.251 1.00 78.94 449 TYR A N 1
ATOM 3541 C CA . TYR A 1 449 ? -14.120 22.117 47.350 1.00 78.94 449 TYR A CA 1
ATOM 3542 C C . TYR A 1 449 ? -14.424 22.395 45.867 1.00 78.94 449 TYR A C 1
ATOM 3544 O O . TYR A 1 449 ? -13.534 22.287 45.027 1.00 78.94 449 TYR A O 1
ATOM 3552 N N . GLN A 1 450 ? -15.674 22.729 45.534 1.00 80.00 450 GLN A N 1
ATOM 3553 C CA . GLN A 1 450 ? -16.153 22.975 44.169 1.00 80.00 450 GLN A CA 1
ATOM 3554 C C . GLN A 1 450 ? -16.373 24.469 43.875 1.00 80.00 450 GLN A C 1
ATOM 3556 O O . GLN A 1 450 ? -16.519 24.843 42.712 1.00 80.00 450 GLN A O 1
ATOM 3561 N N . GLU A 1 451 ? -16.423 25.306 44.914 1.00 77.81 451 GLU A N 1
ATOM 3562 C CA . GLU A 1 451 ? -16.777 26.729 44.826 1.00 77.81 451 GLU A CA 1
ATOM 3563 C C . GLU A 1 451 ? -15.652 27.600 44.251 1.00 77.81 451 GLU A C 1
ATOM 3565 O O . GLU A 1 451 ? -15.914 28.493 43.446 1.00 77.81 451 GLU A O 1
ATOM 3570 N N . GLU A 1 452 ? -14.400 27.349 44.638 1.00 81.69 452 GLU A N 1
ATOM 3571 C CA . GLU A 1 452 ? -13.256 28.141 44.181 1.00 81.69 452 GLU A CA 1
ATOM 3572 C C . GLU A 1 452 ? -12.745 27.634 42.825 1.00 81.69 452 GLU A C 1
ATOM 3574 O O . GLU A 1 452 ? -12.236 26.521 42.725 1.00 81.69 452 GLU A O 1
ATOM 3579 N N . GLU A 1 453 ? -12.831 28.455 41.775 1.00 74.81 453 GLU A N 1
ATOM 3580 C CA . GLU A 1 453 ? -12.508 28.062 40.392 1.00 74.81 453 GLU A CA 1
ATOM 3581 C C . GLU A 1 453 ? -11.060 27.558 40.217 1.00 74.81 453 GLU A C 1
ATOM 3583 O O . GLU A 1 453 ? -10.814 26.560 39.536 1.00 74.81 453 GLU A O 1
ATOM 3588 N N . THR A 1 454 ? -10.099 28.200 40.885 1.00 75.62 454 THR A N 1
ATOM 3589 C CA . THR A 1 454 ? -8.678 27.813 40.895 1.00 75.62 454 THR A CA 1
ATOM 3590 C C . THR A 1 454 ? -8.430 26.501 41.631 1.00 75.62 454 THR A C 1
ATOM 3592 O O . THR A 1 454 ? -7.712 25.634 41.126 1.00 75.62 454 THR A O 1
ATOM 3595 N N . GLY A 1 455 ? -9.042 26.331 42.806 1.00 78.75 455 GLY A N 1
ATOM 3596 C CA . GLY A 1 455 ? -8.967 25.090 43.578 1.00 78.75 455 GLY A CA 1
ATOM 3597 C C . GLY A 1 455 ? -9.649 23.928 42.857 1.00 78.75 455 GLY A C 1
ATOM 3598 O O . GLY A 1 455 ? -9.131 22.811 42.851 1.00 78.75 455 GLY A O 1
ATOM 3599 N N . ARG A 1 456 ? -10.760 24.214 42.175 1.00 80.38 456 ARG A N 1
ATOM 3600 C CA . ARG A 1 456 ? -11.535 23.263 41.385 1.00 80.38 456 ARG A CA 1
ATOM 3601 C C . ARG A 1 456 ? -10.734 22.689 40.220 1.00 80.38 456 ARG A C 1
ATOM 3603 O O . ARG A 1 456 ? -10.642 21.471 40.122 1.00 80.38 456 ARG A O 1
ATOM 3610 N N . ASP A 1 457 ? -10.129 23.520 39.366 1.00 76.44 457 ASP A N 1
ATOM 3611 C CA . ASP A 1 457 ? -9.333 23.029 38.222 1.00 76.44 457 ASP A CA 1
ATOM 3612 C C . ASP A 1 457 ? -8.161 22.151 38.687 1.00 76.44 457 ASP A C 1
ATOM 3614 O O . ASP A 1 457 ? -7.904 21.085 38.120 1.00 76.44 457 ASP A O 1
ATOM 3618 N N . PHE A 1 458 ? -7.487 22.556 39.769 1.00 82.75 458 PHE A N 1
ATOM 3619 C CA . PHE A 1 458 ? -6.425 21.758 40.374 1.00 82.75 458 PHE A CA 1
ATOM 3620 C C . PHE A 1 458 ? -6.943 20.413 40.898 1.00 82.75 458 PHE A C 1
ATOM 3622 O O . PHE A 1 458 ? -6.380 19.373 40.556 1.00 82.75 458 PHE A O 1
ATOM 3629 N N . LEU A 1 459 ? -8.008 20.417 41.706 1.00 84.38 459 LEU A N 1
ATOM 3630 C CA . LEU A 1 459 ? -8.584 19.204 42.286 1.00 84.38 459 LEU A CA 1
ATOM 3631 C C . LEU A 1 459 ? -9.116 18.260 41.210 1.00 84.38 459 LEU A C 1
ATOM 3633 O O . LEU A 1 459 ? -8.888 17.061 41.308 1.00 84.38 459 LEU A O 1
ATOM 3637 N N . GLU A 1 460 ? -9.750 18.772 40.157 1.00 79.56 460 GLU A N 1
ATOM 3638 C CA . GLU A 1 460 ? -10.200 17.956 39.026 1.00 79.56 460 GLU A CA 1
ATOM 3639 C C . GLU A 1 460 ? -9.023 17.264 38.328 1.00 79.56 460 GLU A C 1
ATOM 3641 O O . GLU A 1 460 ? -9.079 16.066 38.051 1.00 79.56 460 GLU A O 1
ATOM 3646 N N . ARG A 1 461 ? -7.923 17.987 38.083 1.00 78.38 461 ARG A N 1
ATOM 3647 C CA . ARG A 1 461 ? -6.702 17.412 37.492 1.00 78.38 461 ARG A CA 1
ATOM 3648 C C . ARG A 1 461 ? -5.985 16.443 38.429 1.00 78.38 461 ARG A C 1
ATOM 3650 O O . ARG A 1 461 ? -5.325 15.524 37.961 1.00 78.38 461 ARG A O 1
ATOM 3657 N N . PHE A 1 462 ? -6.068 16.666 39.735 1.00 83.00 462 PHE A N 1
ATOM 3658 C CA . PHE A 1 462 ? -5.482 15.783 40.736 1.00 83.00 462 PHE A CA 1
ATOM 3659 C C . PHE A 1 462 ? -6.284 14.485 40.870 1.00 83.00 462 PHE A C 1
ATOM 3661 O O . PHE A 1 462 ? -5.709 13.399 40.878 1.00 83.00 462 PHE A O 1
ATOM 3668 N N . LEU A 1 463 ? -7.613 14.587 40.929 1.00 83.94 463 LEU A N 1
ATOM 3669 C CA . LEU A 1 463 ? -8.516 13.444 41.023 1.00 83.94 463 LEU A CA 1
ATOM 3670 C C . LEU A 1 463 ? -8.512 12.604 39.746 1.00 83.94 463 LEU A C 1
ATOM 3672 O O . LEU A 1 463 ? -8.594 11.383 39.852 1.00 83.94 463 LEU A O 1
ATOM 3676 N N . SER A 1 464 ? -8.322 13.209 38.568 1.00 77.69 464 SER A N 1
ATOM 3677 C CA . SER A 1 464 ? -8.258 12.456 37.309 1.00 77.69 464 SER A CA 1
ATOM 3678 C C . SER A 1 464 ? -7.128 11.420 37.275 1.00 77.69 464 SER A C 1
ATOM 3680 O O . SER A 1 464 ? -7.278 10.376 36.646 1.00 77.69 464 SER A O 1
ATOM 3682 N N . LEU A 1 465 ? -6.028 11.642 38.009 1.00 77.62 465 LEU A N 1
ATOM 3683 C CA . LEU A 1 465 ? -4.957 10.650 38.173 1.00 77.62 465 LEU A CA 1
ATOM 3684 C C . LEU A 1 465 ? -5.457 9.382 38.883 1.00 77.62 465 LEU A C 1
ATOM 3686 O O . LEU A 1 465 ? -5.078 8.273 38.508 1.00 77.62 465 LEU A O 1
ATOM 3690 N N . TYR A 1 466 ? -6.319 9.543 39.890 1.00 77.31 466 TYR A N 1
ATOM 3691 C CA . TYR A 1 466 ? -6.956 8.427 40.590 1.00 77.31 466 TYR A CA 1
ATOM 3692 C C . TYR A 1 466 ? -8.064 7.800 39.747 1.00 77.31 466 TYR A C 1
ATOM 3694 O O . TYR A 1 466 ? -8.177 6.577 39.720 1.00 77.31 466 TYR A O 1
ATOM 3702 N N . GLU A 1 467 ? -8.837 8.612 39.020 1.00 75.81 467 GLU A N 1
ATOM 3703 C CA . GLU A 1 467 ? -9.851 8.134 38.073 1.00 75.81 467 GLU A CA 1
ATOM 3704 C C . GLU A 1 467 ? -9.228 7.197 37.029 1.00 75.81 467 GLU A C 1
ATOM 3706 O O . GLU A 1 467 ? -9.799 6.154 36.734 1.00 75.81 467 GLU A O 1
ATOM 3711 N N . SER A 1 468 ? -8.040 7.508 36.495 1.00 70.94 468 SER A N 1
ATOM 3712 C CA . SER A 1 468 ? -7.325 6.619 35.561 1.00 70.94 468 SER A CA 1
ATOM 3713 C C . SER A 1 468 ? -7.041 5.230 36.145 1.00 70.94 468 SER A C 1
ATOM 3715 O O . SER A 1 468 ? -7.113 4.233 35.431 1.00 70.94 468 SER A O 1
ATOM 3717 N N . PHE A 1 469 ? -6.732 5.142 37.442 1.00 72.00 469 PHE A N 1
ATOM 3718 C CA . PHE A 1 469 ? -6.471 3.868 38.118 1.00 72.00 469 PHE A CA 1
ATOM 3719 C C . PHE A 1 469 ? -7.764 3.121 38.473 1.00 72.00 469 PHE A C 1
ATOM 3721 O O . PHE A 1 469 ? -7.874 1.913 38.257 1.00 72.00 469 PHE A O 1
ATOM 3728 N N . SER A 1 470 ? -8.752 3.837 39.008 1.00 72.31 470 SER A N 1
ATOM 3729 C CA . SER A 1 470 ? -10.006 3.258 39.495 1.00 72.31 470 SER A CA 1
ATOM 3730 C C . SER A 1 470 ? -10.955 2.857 38.372 1.00 72.31 470 SER A C 1
ATOM 3732 O O . SER A 1 470 ? -11.741 1.929 38.556 1.00 72.31 470 SER A O 1
ATOM 3734 N N . TYR A 1 471 ? -10.850 3.480 37.194 1.00 69.31 471 TYR A N 1
ATOM 3735 C CA . TYR A 1 471 ? -11.740 3.221 36.062 1.00 69.31 471 TYR A CA 1
ATOM 3736 C C . TYR A 1 471 ? -11.802 1.736 35.684 1.00 69.31 471 TYR A C 1
ATOM 3738 O O . TYR A 1 471 ? -12.885 1.196 35.479 1.00 69.31 471 TYR A O 1
ATOM 3746 N N . GLY A 1 472 ? -10.658 1.040 35.650 1.00 67.56 472 GLY A N 1
ATOM 3747 C CA . GLY A 1 472 ? -10.639 -0.392 35.334 1.00 67.56 472 GLY A CA 1
ATOM 3748 C C . GLY A 1 472 ? -11.456 -1.229 36.326 1.00 67.56 472 GLY A C 1
ATOM 3749 O O . GLY A 1 472 ? -12.136 -2.173 35.927 1.00 67.56 472 GLY A O 1
ATOM 3750 N N . MET A 1 473 ? -11.440 -0.855 37.609 1.00 74.31 473 MET A N 1
ATOM 3751 C CA . MET A 1 473 ? -12.259 -1.495 38.639 1.00 74.31 473 MET A CA 1
ATOM 3752 C C . MET A 1 473 ? -13.730 -1.094 38.522 1.00 74.31 473 MET A C 1
ATOM 3754 O O . MET A 1 473 ? -14.594 -1.959 38.617 1.00 74.31 473 MET A O 1
ATOM 3758 N N . GLU A 1 474 ? -14.038 0.180 38.274 1.00 74.50 474 GLU A N 1
ATOM 3759 C CA . GLU A 1 474 ? -15.419 0.641 38.088 1.00 74.50 474 GLU A CA 1
ATOM 3760 C C . GLU A 1 474 ? -16.084 -0.003 36.870 1.00 74.50 474 GLU A C 1
ATOM 3762 O O . GLU A 1 474 ? -17.234 -0.424 36.961 1.00 74.50 474 GLU A O 1
ATOM 3767 N N . GLU A 1 475 ? -15.360 -0.160 35.758 1.00 70.00 475 GLU A N 1
ATOM 3768 C CA . GLU A 1 475 ? -15.851 -0.865 34.571 1.00 70.00 475 GLU A CA 1
ATOM 3769 C C . GLU A 1 475 ? -16.127 -2.343 34.887 1.00 70.00 475 GLU A C 1
ATOM 3771 O O . GLU A 1 475 ? -17.177 -2.868 34.513 1.00 70.00 475 GLU A O 1
ATOM 3776 N N . GLN A 1 476 ? -15.238 -3.009 35.631 1.00 72.19 476 GLN A N 1
ATOM 3777 C CA . GLN A 1 476 ? -15.469 -4.382 36.090 1.00 72.19 476 GLN A CA 1
ATOM 3778 C C . GLN A 1 476 ? -16.690 -4.486 37.014 1.00 72.19 476 GLN A C 1
ATOM 3780 O O . GLN A 1 476 ? -17.502 -5.399 36.851 1.00 72.19 476 GLN A O 1
ATOM 3785 N N . ILE A 1 477 ? -16.851 -3.546 37.949 1.00 80.31 477 ILE A N 1
ATOM 3786 C CA . ILE A 1 477 ? -17.996 -3.486 38.867 1.00 80.31 477 ILE A CA 1
ATOM 3787 C C . ILE A 1 477 ? -19.290 -3.226 38.087 1.00 80.31 477 ILE A C 1
ATOM 3789 O O . ILE A 1 477 ? -20.282 -3.918 38.305 1.00 80.31 477 ILE A O 1
ATOM 3793 N N . ALA A 1 478 ? -19.290 -2.293 37.134 1.00 71.94 478 ALA A N 1
ATOM 3794 C CA . ALA A 1 478 ? -20.448 -2.003 36.290 1.00 71.94 478 ALA A CA 1
ATOM 3795 C C . ALA A 1 478 ? -20.850 -3.217 35.436 1.00 71.94 478 ALA A C 1
ATOM 3797 O O . ALA A 1 478 ? -22.034 -3.462 35.207 1.00 71.94 478 ALA A O 1
ATOM 3798 N N . GLN A 1 479 ? -19.872 -4.016 35.003 1.00 75.81 479 GLN A N 1
ATOM 3799 C CA . GLN A 1 479 ? -20.103 -5.241 34.242 1.00 75.81 479 GLN A CA 1
ATOM 3800 C C . GLN A 1 479 ? -20.374 -6.470 35.119 1.00 75.81 479 GLN A C 1
ATOM 3802 O O . GLN A 1 479 ? -20.642 -7.542 34.573 1.00 75.81 479 GLN A O 1
ATOM 3807 N N . ILE A 1 480 ? -20.372 -6.354 36.453 1.00 83.44 480 ILE A N 1
ATOM 3808 C CA . ILE A 1 480 ? -20.547 -7.509 37.346 1.00 83.44 480 ILE A CA 1
ATOM 3809 C C . ILE A 1 480 ? -21.880 -8.226 37.099 1.00 83.44 480 ILE A C 1
ATOM 3811 O O . ILE A 1 480 ? -21.945 -9.451 37.141 1.00 83.44 480 ILE A O 1
ATOM 3815 N N . ALA A 1 481 ? -22.927 -7.476 36.733 1.00 82.75 481 ALA A N 1
ATOM 3816 C CA . ALA A 1 481 ? -24.242 -8.014 36.389 1.00 82.75 481 ALA A CA 1
ATOM 3817 C C . ALA A 1 481 ? -24.182 -9.036 35.238 1.00 82.75 481 ALA A C 1
ATOM 3819 O O . ALA A 1 481 ? -24.917 -10.023 35.249 1.00 82.75 481 ALA A O 1
ATOM 3820 N N . ARG A 1 482 ? -23.261 -8.852 34.281 1.00 83.62 482 ARG A N 1
ATOM 3821 C CA . ARG A 1 482 ? -23.056 -9.762 33.144 1.00 83.62 482 ARG A CA 1
ATOM 3822 C C . ARG A 1 482 ? -22.606 -11.154 33.587 1.00 83.62 482 ARG A C 1
ATOM 3824 O O . ARG A 1 482 ? -22.938 -12.135 32.932 1.00 83.62 482 ARG A O 1
ATOM 3831 N N . TYR A 1 483 ? -21.872 -11.246 34.694 1.00 83.38 483 TYR A N 1
ATOM 3832 C CA . TYR A 1 483 ? -21.421 -12.518 35.258 1.00 83.38 483 TYR A CA 1
ATOM 3833 C C . TYR A 1 483 ? -22.533 -13.287 35.978 1.00 83.38 483 TYR A C 1
ATOM 3835 O O . TYR A 1 483 ? -22.327 -14.453 36.303 1.00 83.38 483 TYR A O 1
ATOM 3843 N N . PHE A 1 484 ? -23.688 -12.658 36.235 1.00 84.38 484 PHE A N 1
ATOM 3844 C CA . PHE A 1 484 ? -24.854 -13.302 36.845 1.00 84.38 484 PHE A CA 1
ATOM 3845 C C . PHE A 1 484 ? -25.912 -13.742 35.824 1.00 84.38 484 PHE A C 1
ATOM 3847 O O . PHE A 1 484 ? -26.770 -14.561 36.155 1.00 84.38 484 PHE A O 1
ATOM 3854 N N . ASP A 1 485 ? -25.860 -13.235 34.589 1.00 84.88 485 ASP A N 1
ATOM 3855 C CA . ASP A 1 485 ? -26.750 -13.663 33.511 1.00 84.88 485 ASP A CA 1
ATOM 3856 C C . ASP A 1 485 ? -26.165 -14.886 32.770 1.00 84.88 485 ASP A C 1
ATOM 3858 O O . ASP A 1 485 ? -25.129 -14.772 32.103 1.00 84.88 485 ASP A O 1
ATOM 3862 N N . PRO A 1 486 ? -26.830 -16.058 32.809 1.00 84.50 486 PRO A N 1
ATOM 3863 C CA . PRO A 1 486 ? -26.324 -17.288 32.202 1.00 84.50 486 PRO A CA 1
ATOM 3864 C C . PRO A 1 486 ? -26.088 -17.196 30.694 1.00 84.50 486 PRO A C 1
ATOM 3866 O O . PRO A 1 486 ? -25.327 -17.998 30.152 1.00 84.50 486 PRO A O 1
ATOM 3869 N N . GLN A 1 487 ? -26.737 -16.263 29.992 1.00 84.88 487 GLN A N 1
ATOM 3870 C CA . GLN A 1 487 ? -26.559 -16.102 28.548 1.00 84.88 487 GLN A CA 1
ATOM 3871 C C . GLN A 1 487 ? -25.322 -15.268 28.198 1.00 84.88 487 GLN A C 1
ATOM 3873 O O . GLN A 1 487 ? -24.639 -15.580 27.225 1.00 84.88 487 GLN A O 1
ATOM 3878 N N . SER A 1 488 ? -24.990 -14.251 28.997 1.00 83.44 488 SER A N 1
ATOM 3879 C CA . SER A 1 488 ? -23.884 -13.320 28.721 1.00 83.44 488 SER A CA 1
ATOM 3880 C C . SER A 1 488 ? -22.589 -13.599 29.502 1.00 83.44 488 SER A C 1
ATOM 3882 O O . SER A 1 488 ? -21.530 -13.065 29.141 1.00 83.44 488 SER A O 1
ATOM 3884 N N . THR A 1 489 ? -22.650 -14.465 30.519 1.00 85.88 489 THR A N 1
ATOM 3885 C CA . THR A 1 489 ? -21.513 -14.884 31.359 1.00 85.88 489 THR A CA 1
ATOM 3886 C C . THR A 1 489 ? -20.425 -15.613 30.544 1.00 85.88 489 THR A C 1
ATOM 3888 O O . THR A 1 489 ? -20.763 -16.468 29.715 1.00 85.88 489 THR A O 1
ATOM 3891 N N . PRO A 1 490 ? -19.122 -15.343 30.761 1.00 85.50 490 PRO A N 1
ATOM 3892 C CA . PRO A 1 490 ? -18.026 -16.091 30.133 1.00 85.50 490 PRO A CA 1
ATOM 3893 C C . PRO A 1 490 ? -18.057 -17.596 30.445 1.00 85.50 490 PRO A C 1
ATOM 3895 O O . PRO A 1 490 ? -18.430 -17.999 31.545 1.00 85.50 490 PRO A O 1
ATOM 3898 N N . THR A 1 491 ? -17.632 -18.441 29.500 1.00 83.44 491 THR A N 1
ATOM 3899 C CA . THR A 1 491 ? -17.713 -19.913 29.622 1.00 83.44 491 THR A CA 1
ATOM 3900 C C . THR A 1 491 ? -16.985 -20.457 30.854 1.00 83.44 491 THR A C 1
ATOM 3902 O O . THR A 1 491 ? -17.495 -21.347 31.532 1.00 83.44 491 THR A O 1
ATOM 3905 N N . GLU A 1 492 ? -15.830 -19.884 31.190 1.00 83.12 492 GLU A N 1
ATOM 3906 C CA . GLU A 1 492 ? -15.037 -20.230 32.378 1.00 83.12 492 GLU A CA 1
ATOM 3907 C C . GLU A 1 492 ? -15.774 -19.968 33.703 1.00 83.12 492 GLU A C 1
ATOM 3909 O O . GLU A 1 492 ? -15.590 -20.694 34.680 1.00 83.12 492 GLU A O 1
ATOM 3914 N N . PHE A 1 493 ? -16.676 -18.984 33.723 1.00 86.06 493 PHE A N 1
ATOM 3915 C CA . PHE A 1 493 ? -17.402 -18.569 34.921 1.00 86.06 493 PHE A CA 1
ATOM 3916 C C . PHE A 1 493 ? -18.725 -19.334 35.119 1.00 86.06 493 PHE A C 1
ATOM 3918 O O . PHE A 1 493 ? -19.310 -19.309 36.202 1.00 86.06 493 PHE A O 1
ATOM 3925 N N . LEU A 1 494 ? -19.183 -20.087 34.109 1.00 85.12 494 LEU A N 1
ATOM 3926 C CA . LEU A 1 494 ? -20.415 -20.884 34.188 1.00 85.12 494 LEU A CA 1
ATOM 3927 C C . LEU A 1 494 ? -20.359 -21.966 35.270 1.00 85.12 494 LEU A C 1
ATOM 3929 O O . LEU A 1 494 ? -21.360 -22.208 35.940 1.00 85.12 494 LEU A O 1
ATOM 3933 N N . ASN A 1 495 ? -19.206 -22.616 35.453 1.00 83.19 495 ASN A N 1
ATOM 3934 C CA . ASN A 1 495 ? -19.047 -23.646 36.483 1.00 83.19 495 ASN A CA 1
ATOM 3935 C C . ASN A 1 495 ? -19.138 -23.031 37.888 1.00 83.19 495 ASN A C 1
ATOM 3937 O O . ASN A 1 495 ? -19.800 -23.589 38.764 1.00 83.19 495 ASN A O 1
ATOM 3941 N N . TRP A 1 496 ? -18.521 -21.859 38.085 1.00 85.81 496 TRP A N 1
ATOM 3942 C CA . TRP A 1 496 ? -18.630 -21.116 39.337 1.00 85.81 496 TRP A CA 1
ATOM 3943 C C . TRP A 1 496 ? -20.087 -20.753 39.613 1.00 85.81 496 TRP A C 1
ATOM 3945 O O . TRP A 1 496 ? -20.601 -21.089 40.675 1.00 85.81 496 TRP A O 1
ATOM 3955 N N . LEU A 1 497 ? -20.798 -20.180 38.641 1.00 85.94 497 LEU A N 1
ATOM 3956 C CA . LEU A 1 497 ? -22.195 -19.785 38.818 1.00 85.94 497 LEU A CA 1
ATOM 3957 C C . LEU A 1 497 ? -23.129 -20.993 39.032 1.00 85.94 497 LEU A C 1
ATOM 3959 O O . LEU A 1 497 ? -24.048 -20.935 39.847 1.00 85.94 497 LEU A O 1
ATOM 3963 N N . GLY A 1 498 ? -22.852 -22.125 38.380 1.00 82.75 498 GLY A N 1
ATOM 3964 C CA . GLY A 1 498 ? -23.531 -23.394 38.649 1.00 82.75 498 GLY A CA 1
ATOM 3965 C C . GLY A 1 498 ? -23.346 -23.886 40.091 1.00 82.75 498 GLY A C 1
ATOM 3966 O O . GLY A 1 498 ? -24.303 -24.387 40.684 1.00 82.75 498 GLY A O 1
ATOM 3967 N N . SER A 1 499 ? -22.165 -23.677 40.691 1.00 83.06 499 SER A N 1
ATOM 3968 C CA . SER A 1 499 ? -21.898 -24.086 42.080 1.00 83.06 499 SER A CA 1
ATOM 3969 C C . SER A 1 499 ? -22.768 -23.350 43.108 1.00 83.06 499 SER A C 1
ATOM 3971 O O . SER A 1 499 ? -23.221 -23.967 44.071 1.00 83.06 499 SER A O 1
ATOM 3973 N N . TRP A 1 500 ? -23.091 -22.071 42.874 1.00 81.81 500 TRP A N 1
ATOM 3974 C CA . TRP A 1 500 ? -23.998 -21.291 43.734 1.00 81.81 500 TRP A CA 1
ATOM 3975 C C . TRP A 1 500 ? -25.415 -21.849 43.735 1.00 81.81 500 TRP A C 1
ATOM 3977 O O . TRP A 1 500 ? -26.133 -21.777 44.728 1.00 81.81 500 TRP A O 1
ATOM 3987 N N . LEU A 1 501 ? -25.807 -22.436 42.609 1.00 80.25 501 LEU A N 1
ATOM 3988 C CA . LEU A 1 501 ? -27.092 -23.086 42.432 1.00 80.25 501 LEU A CA 1
ATOM 3989 C C . LEU A 1 501 ? -27.030 -24.561 42.813 1.00 80.25 501 LEU A C 1
ATOM 3991 O O . LEU A 1 501 ? -27.927 -25.289 42.420 1.00 80.25 501 LEU A O 1
ATOM 3995 N N . ALA A 1 502 ? -25.990 -25.027 43.515 1.00 72.12 502 ALA A N 1
ATOM 3996 C CA . ALA A 1 502 ? -25.786 -26.428 43.892 1.00 72.12 502 ALA A CA 1
ATOM 3997 C C . ALA A 1 502 ? -25.950 -27.429 42.725 1.00 72.12 502 ALA A C 1
ATOM 3999 O O . ALA A 1 502 ? -26.237 -28.608 42.936 1.00 72.12 502 ALA A O 1
ATOM 4000 N N . LEU A 1 503 ? -25.765 -26.969 41.484 1.00 72.88 503 LEU A N 1
ATOM 4001 C CA . LEU A 1 503 ? -25.724 -27.831 40.316 1.00 72.88 503 LEU A CA 1
ATOM 4002 C C . LEU A 1 503 ? -24.349 -28.489 40.330 1.00 72.88 503 LEU A C 1
ATOM 4004 O O . LEU A 1 503 ? -23.335 -27.790 40.289 1.00 72.88 503 LEU A O 1
ATOM 4008 N N . ALA A 1 504 ? -24.301 -29.820 40.434 1.00 59.75 504 ALA A N 1
ATOM 4009 C CA . ALA A 1 504 ? -23.043 -30.552 40.363 1.00 59.75 504 ALA A CA 1
ATOM 4010 C C . ALA A 1 504 ? -22.323 -30.143 39.069 1.00 59.75 504 ALA A C 1
ATOM 4012 O O . ALA A 1 504 ? -22.830 -30.382 37.971 1.00 59.75 504 ALA A O 1
ATOM 4013 N N . ALA A 1 505 ? -21.182 -29.465 39.212 1.00 57.44 505 ALA A N 1
ATOM 4014 C CA . ALA A 1 505 ? -20.370 -28.974 38.110 1.00 57.44 505 ALA A CA 1
ATOM 4015 C C . ALA A 1 505 ? -19.688 -30.163 37.427 1.00 57.44 505 ALA A C 1
ATOM 4017 O O . ALA A 1 505 ? -18.505 -30.422 37.618 1.00 57.44 505 ALA A O 1
ATOM 4018 N N . ASP A 1 506 ? -20.466 -30.944 36.685 1.00 59.09 506 ASP A N 1
ATOM 4019 C CA . ASP A 1 506 ? -19.932 -32.024 35.877 1.00 59.09 506 ASP A CA 1
ATOM 4020 C C . ASP A 1 506 ? -19.294 -31.381 34.639 1.00 59.09 506 ASP A C 1
ATOM 4022 O O . ASP A 1 506 ? -19.956 -30.683 33.855 1.00 59.09 506 ASP A O 1
ATOM 4026 N N . GLU A 1 507 ? -17.979 -31.556 34.490 1.00 60.12 507 GLU A N 1
ATOM 4027 C CA . GLU A 1 507 ? -17.176 -30.895 33.454 1.00 60.12 507 GLU A CA 1
ATOM 4028 C C . GLU A 1 507 ? -17.701 -31.199 32.036 1.00 60.12 507 GLU A C 1
ATOM 4030 O O . GLU A 1 507 ? -17.548 -30.370 31.141 1.00 60.12 507 GLU A O 1
ATOM 4035 N N . ASN A 1 508 ? -18.476 -32.278 31.872 1.00 68.25 508 ASN A N 1
ATOM 4036 C CA . ASN A 1 508 ? -18.866 -32.862 30.587 1.00 68.25 508 ASN A CA 1
ATOM 4037 C C . ASN A 1 508 ? -20.256 -32.481 30.043 1.00 68.25 508 ASN A C 1
ATOM 4039 O O . ASN A 1 508 ? -20.728 -33.101 29.086 1.00 68.25 508 ASN A O 1
ATOM 4043 N N . TRP A 1 509 ? -20.934 -31.471 30.598 1.00 76.12 509 TRP A N 1
ATOM 4044 C CA . TRP A 1 509 ? -22.123 -30.921 29.930 1.00 76.12 509 TRP A CA 1
ATOM 4045 C C . TRP A 1 509 ? -21.727 -30.006 28.761 1.00 76.12 509 TRP A C 1
ATOM 4047 O O . TRP A 1 509 ? -20.878 -29.130 28.941 1.00 76.12 509 TRP A O 1
ATOM 4057 N N . PRO A 1 510 ? -22.387 -30.113 27.593 1.00 78.12 510 PRO A N 1
ATOM 4058 C CA . PRO A 1 510 ? -22.239 -29.128 26.526 1.00 78.12 510 PRO A CA 1
ATOM 4059 C C . PRO A 1 510 ? -22.569 -27.713 27.022 1.00 78.12 510 PRO A C 1
ATOM 4061 O O . PRO A 1 510 ? -23.547 -27.529 27.751 1.00 78.12 510 PRO A O 1
ATOM 4064 N N . GLU A 1 511 ? -21.801 -26.704 26.595 1.00 81.81 511 GLU A N 1
ATOM 4065 C CA . GLU A 1 511 ? -21.932 -25.320 27.083 1.00 81.81 511 GLU A CA 1
ATOM 4066 C C . GLU A 1 511 ? -23.372 -24.792 26.977 1.00 81.81 511 GLU A C 1
ATOM 4068 O O . GLU A 1 511 ? -23.927 -24.282 27.951 1.00 81.81 511 GLU A O 1
ATOM 4073 N N . ALA A 1 512 ? -24.017 -24.995 25.825 1.00 83.38 512 ALA A N 1
ATOM 4074 C CA . ALA A 1 512 ? -25.396 -24.566 25.597 1.00 83.38 512 ALA A CA 1
ATOM 4075 C C . ALA A 1 512 ? -26.379 -25.166 26.621 1.00 83.38 512 ALA A C 1
ATOM 4077 O O . ALA A 1 512 ? -27.290 -24.485 27.092 1.00 83.38 512 ALA A O 1
ATOM 4078 N N . LYS A 1 513 ? -26.167 -26.429 27.014 1.00 82.31 513 LYS A N 1
ATOM 4079 C CA . LYS A 1 513 ? -26.994 -27.120 28.009 1.00 82.31 513 LYS A CA 1
ATOM 4080 C C . LYS A 1 513 ? -26.700 -26.666 29.432 1.00 82.31 513 LYS A C 1
ATOM 4082 O O . LYS A 1 513 ? -27.642 -26.545 30.208 1.00 82.31 513 LYS A O 1
ATOM 4087 N N . LYS A 1 514 ? -25.444 -26.337 29.760 1.00 84.31 514 LYS A N 1
ATOM 4088 C CA . LYS A 1 514 ? -25.095 -25.709 31.048 1.00 84.31 514 LYS A CA 1
ATOM 4089 C C . LYS A 1 514 ? -25.806 -24.366 31.219 1.00 84.31 514 LYS A C 1
ATOM 4091 O O . LYS A 1 514 ? -26.427 -24.136 32.253 1.00 84.31 514 LYS A O 1
ATOM 4096 N N . ARG A 1 515 ? -25.779 -23.506 30.193 1.00 88.56 515 ARG A N 1
ATOM 4097 C CA . ARG A 1 515 ? -26.464 -22.199 30.219 1.00 88.56 515 ARG A CA 1
ATOM 4098 C C . ARG A 1 515 ? -27.976 -22.354 30.403 1.00 88.56 515 ARG A C 1
ATOM 4100 O O . ARG A 1 515 ? -28.569 -21.666 31.229 1.00 88.56 515 ARG A O 1
ATOM 4107 N N . GLU A 1 516 ? -28.590 -23.296 29.680 1.00 87.12 516 GLU A N 1
ATOM 4108 C CA . GLU A 1 516 ? -30.022 -23.609 29.804 1.00 87.12 516 GLU A CA 1
ATOM 4109 C C . GLU A 1 516 ? -30.379 -24.146 31.203 1.00 87.12 516 GLU A C 1
ATOM 4111 O O . GLU A 1 516 ? -31.381 -23.725 31.785 1.00 87.12 516 GLU A O 1
ATOM 4116 N N . LEU A 1 517 ? -29.547 -25.036 31.758 1.00 85.81 517 LEU A N 1
ATOM 4117 C CA . LEU A 1 517 ? -29.720 -25.604 33.096 1.00 85.81 517 LEU A CA 1
ATOM 4118 C C . LEU A 1 517 ? -29.722 -24.516 34.165 1.00 85.81 517 LEU A C 1
ATOM 4120 O O . LEU A 1 517 ? -30.647 -24.437 34.968 1.00 85.81 517 LEU A O 1
ATOM 4124 N N . ILE A 1 518 ? -28.698 -23.668 34.148 1.00 87.88 518 ILE A N 1
ATOM 4125 C CA . ILE A 1 518 ? -28.538 -22.570 35.096 1.00 87.88 518 ILE A CA 1
ATOM 4126 C C . ILE A 1 518 ? -29.735 -21.615 35.007 1.00 87.88 518 ILE A C 1
ATOM 4128 O O . ILE A 1 518 ? -30.336 -21.286 36.028 1.00 87.88 518 ILE A O 1
ATOM 4132 N N . ALA A 1 519 ? -30.131 -21.218 33.793 1.00 88.88 519 ALA A N 1
ATOM 4133 C CA . ALA A 1 519 ? -31.263 -20.315 33.588 1.00 88.88 519 ALA A CA 1
ATOM 4134 C C . ALA A 1 519 ? -32.590 -20.883 34.128 1.00 88.88 519 ALA A C 1
ATOM 4136 O O . ALA A 1 519 ? -33.466 -20.129 34.550 1.00 88.88 519 ALA A O 1
ATOM 4137 N N . ARG A 1 520 ? -32.751 -22.214 34.135 1.00 88.81 520 ARG A N 1
ATOM 4138 C CA . ARG A 1 520 ? -33.957 -22.899 34.634 1.00 88.81 520 ARG A CA 1
ATOM 4139 C C . ARG A 1 520 ? -33.813 -23.489 36.034 1.00 88.81 520 ARG A C 1
ATOM 4141 O O . ARG A 1 520 ? -34.789 -24.047 36.538 1.00 88.81 520 ARG A O 1
ATOM 4148 N N . ALA A 1 521 ? -32.660 -23.343 36.683 1.00 86.56 521 ALA A N 1
ATOM 4149 C CA . ALA A 1 521 ? -32.335 -24.032 37.930 1.00 86.56 521 ALA A CA 1
ATOM 4150 C C . ALA A 1 521 ? -33.404 -23.822 39.007 1.00 86.56 521 ALA A C 1
ATOM 4152 O O . ALA A 1 521 ? -33.901 -24.783 39.585 1.00 86.56 521 ALA A O 1
ATOM 4153 N N . TYR A 1 522 ? -33.843 -22.576 39.215 1.00 86.62 522 TYR A N 1
ATOM 4154 C CA . TYR A 1 522 ? -34.877 -22.249 40.200 1.00 86.62 522 TYR A CA 1
ATOM 4155 C C . TYR A 1 522 ? -36.209 -22.979 39.950 1.00 86.62 522 TYR A C 1
ATOM 4157 O O . TYR A 1 522 ? -36.852 -23.445 40.891 1.00 86.62 522 TYR A O 1
ATOM 4165 N N . GLN A 1 523 ? -36.627 -23.113 38.687 1.00 88.06 523 GLN A N 1
ATOM 4166 C CA . GLN A 1 523 ? -37.864 -23.820 38.337 1.00 88.06 523 GLN A CA 1
ATOM 4167 C C . GLN A 1 523 ? -37.722 -25.334 38.506 1.00 88.06 523 GLN A C 1
ATOM 4169 O O . GLN A 1 523 ? -38.668 -25.992 38.939 1.00 88.06 523 GLN A O 1
ATOM 4174 N N . LEU A 1 524 ? -36.543 -25.876 38.198 1.00 86.19 524 LEU A N 1
ATOM 4175 C CA . LEU A 1 524 ? -36.237 -27.295 38.370 1.00 86.19 524 LEU A CA 1
ATOM 4176 C C . LEU A 1 524 ? -36.170 -27.670 39.856 1.00 86.19 524 LEU A C 1
ATOM 4178 O O . LEU A 1 524 ? -36.781 -28.659 40.254 1.00 86.19 524 LEU A O 1
ATOM 4182 N N . TYR A 1 525 ? -35.566 -26.826 40.700 1.00 86.12 525 TYR A N 1
ATOM 4183 C CA . TYR A 1 525 ? -35.501 -27.041 42.149 1.00 86.12 525 TYR A CA 1
ATOM 4184 C C . TYR A 1 525 ? -36.872 -27.180 42.807 1.00 86.12 525 TYR A C 1
ATOM 4186 O O . TYR A 1 525 ? -37.049 -28.033 43.674 1.00 86.12 525 TYR A O 1
ATOM 4194 N N . LYS A 1 526 ? -37.869 -26.407 42.361 1.00 88.31 526 LYS A N 1
ATOM 4195 C CA . LYS A 1 526 ? -39.255 -26.529 42.852 1.00 88.31 526 LYS A CA 1
ATOM 4196 C C . LYS A 1 526 ? -39.880 -27.895 42.582 1.00 88.31 526 LYS A C 1
ATOM 4198 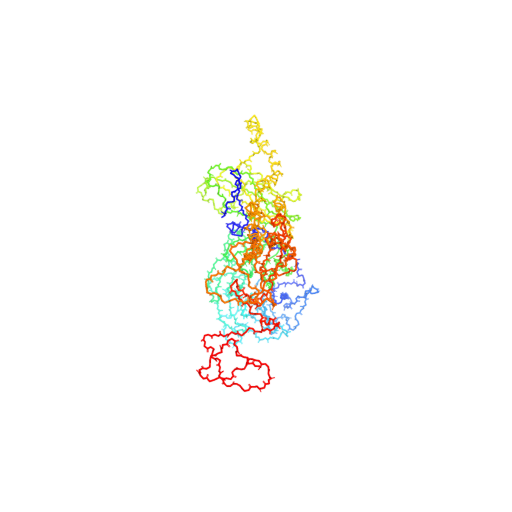O O . LYS A 1 526 ? -40.829 -28.276 43.258 1.00 88.31 526 LYS A O 1
ATOM 4203 N N . LYS A 1 527 ? -39.391 -28.599 41.562 1.00 89.06 527 LYS A N 1
ATOM 4204 C CA . LYS A 1 527 ? -39.902 -29.897 41.115 1.00 89.06 527 LYS A CA 1
ATOM 4205 C C . LYS A 1 527 ? -38.976 -31.049 41.511 1.00 89.06 527 LYS A C 1
ATOM 4207 O O . LYS A 1 527 ? -39.274 -32.191 41.152 1.00 89.06 527 LYS A O 1
ATOM 4212 N N . ARG A 1 528 ? -37.873 -30.784 42.217 1.00 86.00 528 ARG A N 1
ATOM 4213 C CA . ARG A 1 528 ? -36.911 -31.809 42.635 1.00 86.00 528 ARG A CA 1
ATOM 4214 C C . ARG A 1 528 ? -37.604 -32.875 43.483 1.00 86.00 528 ARG A C 1
ATOM 4216 O O . ARG A 1 528 ? -38.453 -32.561 44.313 1.00 86.00 528 ARG A O 1
ATOM 4223 N N . GLY A 1 529 ? -37.283 -34.144 43.237 1.00 85.31 529 GLY A N 1
ATOM 4224 C CA . GLY A 1 529 ? -37.951 -35.268 43.895 1.00 85.31 529 GLY A CA 1
ATOM 4225 C C . GLY A 1 529 ? -39.376 -35.546 43.398 1.00 85.31 529 GLY A C 1
ATOM 4226 O O . GLY A 1 529 ? -40.073 -36.356 44.001 1.00 85.31 529 GLY A O 1
ATOM 4227 N N . THR A 1 530 ? -39.825 -34.918 42.305 1.00 88.38 530 THR A N 1
ATOM 4228 C CA . THR A 1 530 ? -41.093 -35.254 41.635 1.00 88.38 530 THR A CA 1
ATOM 4229 C C . THR A 1 530 ? -40.845 -35.939 40.293 1.00 88.38 530 THR A C 1
ATOM 4231 O O . THR A 1 530 ? -39.826 -35.716 39.638 1.00 88.38 530 THR A O 1
ATOM 4234 N N . LEU A 1 531 ? -41.824 -36.719 39.825 1.00 84.69 531 LEU A N 1
ATOM 4235 C CA . LEU A 1 531 ? -41.791 -37.335 38.492 1.00 84.69 531 LEU A CA 1
ATOM 4236 C C . LEU A 1 531 ? -41.621 -36.288 37.376 1.00 84.69 531 LEU A C 1
ATOM 4238 O O . LEU A 1 531 ? -40.919 -36.526 36.393 1.00 84.69 531 LEU A O 1
ATOM 4242 N N . ALA A 1 532 ? -42.276 -35.132 37.524 1.00 86.38 532 ALA A N 1
ATOM 4243 C CA . ALA A 1 532 ? -42.219 -34.048 36.552 1.00 86.38 532 ALA A CA 1
ATOM 4244 C C . ALA A 1 532 ? -40.821 -33.419 36.492 1.00 86.38 532 ALA A C 1
ATOM 4246 O O . ALA A 1 532 ? -40.293 -33.249 35.396 1.00 86.38 532 ALA A O 1
ATOM 4247 N N . GLY A 1 533 ? -40.210 -33.141 37.650 1.00 87.62 533 GLY A N 1
ATOM 4248 C CA . GLY A 1 533 ? -38.849 -32.603 37.727 1.00 87.62 533 GLY A CA 1
ATOM 4249 C C . GLY A 1 533 ? -37.814 -33.570 37.164 1.00 87.62 533 GLY A C 1
ATOM 4250 O O . GLY A 1 533 ? -37.016 -33.185 36.314 1.00 87.62 533 GLY A O 1
ATOM 4251 N N . LEU A 1 534 ? -37.902 -34.852 37.531 1.00 87.69 534 LEU A N 1
ATOM 4252 C CA . LEU A 1 534 ? -37.001 -35.888 37.025 1.00 87.69 534 LEU A CA 1
ATOM 4253 C C . LEU A 1 534 ? -37.096 -36.044 35.498 1.00 87.69 534 LEU A C 1
ATOM 4255 O O . LEU A 1 534 ? -36.078 -36.161 34.817 1.00 87.69 534 LEU A O 1
ATOM 4259 N N . ARG A 1 535 ? -38.314 -36.003 34.938 1.00 88.94 535 ARG A N 1
ATOM 4260 C CA . ARG A 1 535 ? -38.527 -36.041 33.483 1.00 88.94 535 ARG A CA 1
ATOM 4261 C C . ARG A 1 535 ? -37.917 -34.825 32.790 1.00 88.94 535 ARG A C 1
ATOM 4263 O O . ARG A 1 535 ? -37.236 -34.989 31.782 1.00 88.94 535 ARG A O 1
ATOM 4270 N N . GLU A 1 536 ? -38.171 -33.631 33.317 1.00 88.50 536 GLU A N 1
ATOM 4271 C CA . GLU A 1 536 ? -37.706 -32.364 32.746 1.00 88.50 536 GLU A CA 1
ATOM 4272 C C . GLU A 1 536 ? -36.175 -32.256 32.792 1.00 88.50 536 GLU A C 1
ATOM 4274 O O . GLU A 1 536 ? -35.557 -31.869 31.802 1.00 88.50 536 GLU A O 1
ATOM 4279 N N . MET A 1 537 ? -35.551 -32.695 33.888 1.00 85.94 537 MET A N 1
ATOM 4280 C CA . MET A 1 537 ? -34.100 -32.662 34.072 1.00 85.94 537 MET A CA 1
ATOM 4281 C C . MET A 1 537 ? -33.368 -33.654 33.153 1.00 85.94 537 MET A C 1
ATOM 4283 O O . MET A 1 537 ? -32.389 -33.303 32.492 1.00 85.94 537 MET A O 1
ATOM 4287 N N . VAL A 1 538 ? -33.888 -34.877 33.014 1.00 85.81 538 VAL A N 1
ATOM 4288 C CA . VAL A 1 538 ? -33.343 -35.859 32.060 1.00 85.81 538 VAL A CA 1
ATOM 4289 C C . VAL A 1 538 ? -33.563 -35.411 30.611 1.00 85.81 538 VAL A C 1
ATOM 4291 O O . VAL A 1 538 ? -32.676 -35.597 29.778 1.00 85.81 538 VAL A O 1
ATOM 4294 N N . GLN A 1 539 ? -34.701 -34.785 30.291 1.00 87.88 539 GLN A N 1
ATOM 4295 C CA . GLN A 1 539 ? -34.958 -34.222 28.961 1.00 87.88 539 GLN A CA 1
ATOM 4296 C C . GLN A 1 539 ? -34.021 -33.057 28.635 1.00 87.88 539 GLN A C 1
ATOM 4298 O O . GLN A 1 539 ? -33.561 -32.941 27.500 1.00 87.88 539 GLN A O 1
ATOM 4303 N N . LEU A 1 540 ? -33.715 -32.206 29.615 1.00 85.38 540 LEU A N 1
ATOM 4304 C CA . LEU A 1 540 ? -32.787 -31.095 29.448 1.00 85.38 540 LEU A CA 1
ATOM 4305 C C . LEU A 1 540 ? -31.386 -31.601 29.062 1.00 85.38 540 LEU A C 1
ATOM 4307 O O . LEU A 1 540 ? -30.803 -31.077 28.110 1.00 85.38 540 LEU A O 1
ATOM 4311 N N . TYR A 1 541 ? -30.901 -32.650 29.739 1.00 82.19 541 TYR A N 1
ATOM 4312 C CA . TYR A 1 541 ? -29.596 -33.268 29.477 1.00 82.19 541 TYR A CA 1
ATOM 4313 C C . TYR A 1 541 ? -29.554 -34.068 28.165 1.00 82.19 541 TYR A C 1
ATOM 4315 O O . TYR A 1 541 ? -28.661 -33.875 27.345 1.00 82.19 541 TYR A O 1
ATOM 4323 N N . THR A 1 542 ? -30.527 -34.956 27.942 1.00 79.12 542 THR A N 1
ATOM 4324 C CA . THR A 1 542 ? -30.522 -35.898 26.802 1.00 79.12 542 THR A CA 1
ATOM 4325 C C . THR A 1 542 ? -31.156 -35.337 25.525 1.00 79.12 542 THR A C 1
ATOM 4327 O O . THR A 1 542 ? -30.984 -35.904 24.449 1.00 79.12 542 THR A O 1
ATOM 4330 N N . GLY A 1 543 ? -31.915 -34.242 25.624 1.00 80.00 543 GLY A N 1
ATOM 4331 C CA . GLY A 1 543 ? -32.730 -33.684 24.541 1.00 80.00 543 GLY A CA 1
ATOM 4332 C C . GLY A 1 543 ? -34.061 -34.412 24.301 1.00 80.00 543 GLY A C 1
ATOM 4333 O O . GLY A 1 543 ? -34.906 -33.891 23.574 1.00 80.00 543 GLY A O 1
ATOM 4334 N N . ALA A 1 544 ? -34.288 -35.578 24.919 1.00 81.94 544 ALA A N 1
ATOM 4335 C CA . ALA A 1 544 ? -35.486 -36.399 24.740 1.00 81.94 544 ALA A CA 1
ATOM 4336 C C . ALA A 1 544 ? -36.160 -36.718 26.083 1.00 81.94 544 ALA A C 1
ATOM 4338 O O . ALA A 1 544 ? -35.501 -37.001 27.079 1.00 81.94 544 ALA A O 1
ATOM 4339 N N . ALA A 1 545 ? -37.494 -36.700 26.124 1.00 82.19 545 ALA A N 1
ATOM 4340 C CA . ALA A 1 545 ? -38.221 -37.031 27.347 1.00 82.19 545 ALA A CA 1
ATOM 4341 C C . ALA A 1 545 ? -38.036 -38.521 27.709 1.00 82.19 545 ALA A C 1
ATOM 4343 O O . ALA A 1 545 ? -38.298 -39.382 26.861 1.00 82.19 545 ALA A O 1
ATOM 4344 N N . PRO A 1 546 ? -37.620 -38.860 28.945 1.00 87.06 546 PRO A N 1
ATOM 4345 C CA . PRO A 1 546 ? -37.520 -40.251 29.365 1.00 87.06 546 PRO A CA 1
ATOM 4346 C C . PRO A 1 546 ? -38.903 -40.871 29.585 1.00 87.06 546 PRO A C 1
ATOM 4348 O O . PRO A 1 546 ? -39.858 -40.202 29.999 1.00 87.06 546 PRO A O 1
ATOM 4351 N N . LEU A 1 547 ? -38.985 -42.187 29.398 1.00 83.56 547 LEU A N 1
ATOM 4352 C CA . LEU A 1 547 ? -40.126 -42.975 29.851 1.00 83.56 547 LEU A CA 1
ATOM 4353 C C . LEU A 1 547 ? -39.850 -43.453 31.280 1.00 83.56 547 LEU A C 1
ATOM 4355 O O . LEU A 1 547 ? -38.857 -44.133 31.524 1.00 83.56 547 LEU A O 1
ATOM 4359 N N . ILE A 1 548 ? -40.725 -43.094 32.215 1.00 85.69 548 ILE A N 1
ATOM 4360 C CA . ILE A 1 548 ? -40.621 -43.495 33.621 1.00 85.69 548 ILE A CA 1
ATOM 4361 C C . ILE A 1 548 ? -41.766 -44.461 33.921 1.00 85.69 548 ILE A C 1
ATOM 4363 O O . ILE A 1 548 ? -42.925 -44.135 33.666 1.00 85.69 548 ILE A O 1
ATOM 4367 N N . LEU A 1 549 ? -41.427 -45.648 34.419 1.00 82.44 549 LEU A N 1
ATOM 4368 C CA . LEU A 1 549 ? -42.350 -46.737 34.725 1.00 82.44 549 LEU A CA 1
ATOM 4369 C C . LEU A 1 549 ? -42.414 -46.932 36.240 1.00 82.44 549 LEU A C 1
ATOM 4371 O O . LEU A 1 549 ? -41.437 -47.360 36.850 1.00 82.44 549 LEU A O 1
ATOM 4375 N N . GLU A 1 550 ? -43.564 -46.625 36.834 1.00 80.38 550 GLU A N 1
ATOM 4376 C CA . GLU A 1 550 ? -43.857 -46.892 38.244 1.00 80.38 550 GLU A CA 1
ATOM 4377 C C . GLU A 1 550 ? -44.461 -48.301 38.359 1.00 80.38 550 GLU A C 1
ATOM 4379 O O . GLU A 1 550 ? -45.589 -48.521 37.912 1.00 80.38 550 GLU A O 1
ATOM 4384 N N . HIS A 1 551 ? -43.715 -49.274 38.898 1.00 73.25 551 HIS A N 1
ATOM 4385 C CA . HIS A 1 551 ? -44.084 -50.697 38.796 1.00 73.25 551 HIS A CA 1
ATOM 4386 C C . HIS A 1 551 ? -45.421 -51.024 39.473 1.00 73.25 551 HIS A C 1
ATOM 4388 O O . HIS A 1 551 ? -46.194 -51.819 38.939 1.00 73.25 551 HIS A O 1
ATOM 4394 N N . PHE A 1 552 ? -45.753 -50.341 40.574 1.00 69.88 552 PHE A N 1
ATOM 4395 C CA . PHE A 1 552 ? -47.027 -50.527 41.275 1.00 69.88 552 PHE A CA 1
ATOM 4396 C C . PHE A 1 552 ? -48.264 -50.249 40.398 1.00 69.88 552 PHE A C 1
ATOM 4398 O O . PHE A 1 552 ? -49.331 -50.794 40.664 1.00 69.88 552 PHE A O 1
ATOM 4405 N N . ARG A 1 553 ? -48.148 -49.435 39.333 1.00 65.75 553 ARG A N 1
ATOM 4406 C CA . ARG A 1 553 ? -49.274 -49.132 38.426 1.00 65.75 553 ARG A CA 1
ATOM 4407 C C . ARG A 1 553 ? -49.574 -50.245 37.423 1.00 65.75 553 ARG A C 1
ATOM 4409 O O . ARG A 1 553 ? -50.667 -50.270 36.866 1.00 65.75 553 ARG A O 1
ATOM 4416 N N . PHE A 1 554 ? -48.614 -51.131 37.163 1.00 57.00 554 PHE A N 1
ATOM 4417 C CA . PHE A 1 554 ? -48.767 -52.229 36.201 1.00 57.00 554 PHE A CA 1
ATOM 4418 C C . PHE A 1 554 ? -49.300 -53.511 36.851 1.00 57.00 554 PHE A C 1
ATOM 4420 O O . PHE A 1 554 ? -49.716 -54.427 36.149 1.00 57.00 554 PHE A O 1
ATOM 4427 N N . LEU A 1 555 ? -49.358 -53.553 38.184 1.00 54.00 555 LEU A N 1
ATOM 4428 C CA . LEU A 1 555 ? -49.978 -54.624 38.957 1.00 54.00 555 LEU A CA 1
ATOM 4429 C C . LEU A 1 555 ? -51.484 -54.355 39.107 1.00 54.00 555 LEU A C 1
ATOM 4431 O O . LEU A 1 555 ? -51.978 -54.071 40.194 1.00 54.00 555 LEU A O 1
ATOM 4435 N N . THR A 1 556 ? -52.229 -54.412 38.002 1.00 46.88 556 THR A N 1
ATOM 4436 C CA . THR A 1 556 ? -53.697 -54.514 38.064 1.00 46.88 556 THR A CA 1
ATOM 4437 C C . THR A 1 556 ? -54.088 -55.987 37.946 1.00 46.88 556 THR A C 1
ATOM 4439 O O . THR A 1 556 ? -53.848 -56.581 36.895 1.00 46.88 556 THR A O 1
ATOM 4442 N N . PRO A 1 557 ? -54.668 -56.621 38.984 1.00 45.69 557 PRO A N 1
ATOM 4443 C CA . PRO A 1 557 ? -55.235 -57.951 38.815 1.00 45.69 557 PRO A CA 1
ATOM 4444 C C . PRO A 1 557 ? -56.421 -57.885 37.844 1.00 45.69 557 PRO A C 1
ATOM 4446 O O . PRO A 1 557 ? -57.220 -56.947 37.868 1.00 45.69 557 PRO A O 1
ATOM 4449 N N . MET A 1 558 ? -56.517 -58.884 36.968 1.00 41.56 558 MET A N 1
ATOM 4450 C CA . MET A 1 558 ? -57.572 -59.010 35.964 1.00 41.56 558 MET A CA 1
ATOM 4451 C C . MET A 1 558 ? -58.940 -59.155 36.654 1.00 41.56 558 MET A C 1
ATOM 4453 O O . MET A 1 558 ? -59.153 -60.093 37.418 1.00 41.56 558 MET A O 1
ATOM 4457 N N . VAL A 1 559 ? -59.875 -58.234 36.397 1.00 41.19 559 VAL A N 1
ATOM 4458 C CA . VAL A 1 559 ? -61.258 -58.326 36.899 1.00 41.19 559 VAL A CA 1
ATOM 4459 C C . VAL A 1 559 ? -62.110 -59.051 35.858 1.00 41.19 559 VAL A C 1
ATOM 4461 O O . VAL A 1 559 ? -62.278 -58.574 34.737 1.00 41.19 559 VAL A O 1
ATOM 4464 N N . LEU A 1 560 ? -62.640 -60.216 36.229 1.00 41.59 560 LEU A N 1
ATOM 4465 C CA . LEU A 1 560 ? -63.459 -61.070 35.367 1.00 41.59 560 LEU A CA 1
ATOM 4466 C C . LEU A 1 560 ? -64.880 -60.503 35.175 1.00 41.59 560 LEU A C 1
ATOM 4468 O O . LEU A 1 560 ? -65.647 -60.373 36.128 1.00 41.59 560 LEU A O 1
ATOM 4472 N N . GLY A 1 561 ? -65.231 -60.190 33.923 1.00 42.59 561 GLY A N 1
ATOM 4473 C CA . GLY A 1 561 ? -66.603 -59.955 33.454 1.00 42.59 561 GLY A CA 1
ATOM 4474 C C . GLY A 1 561 ? -67.205 -61.207 32.800 1.00 42.59 561 GLY A C 1
ATOM 4475 O O . GLY A 1 561 ? -66.485 -62.145 32.478 1.00 42.59 561 GLY A O 1
ATOM 4476 N N . ALA A 1 562 ? -68.525 -61.208 32.583 1.00 34.16 562 ALA A N 1
ATOM 4477 C CA . ALA A 1 562 ? -69.367 -62.394 32.346 1.00 34.16 562 ALA A CA 1
ATOM 4478 C C . ALA A 1 562 ? -68.998 -63.338 31.174 1.00 34.16 562 ALA A C 1
ATOM 4480 O O . ALA A 1 562 ? -69.559 -64.424 31.107 1.00 34.16 562 ALA A O 1
ATOM 4481 N N . ASN A 1 563 ? -68.070 -62.975 30.282 1.00 39.22 563 ASN A N 1
ATOM 4482 C CA . ASN A 1 563 ? -67.738 -63.753 29.082 1.00 39.22 563 ASN A CA 1
ATOM 4483 C C . ASN A 1 563 ? -66.222 -63.946 28.905 1.00 39.22 563 ASN A C 1
ATOM 4485 O O . ASN A 1 563 ? -65.656 -63.526 27.896 1.00 39.22 563 ASN A O 1
ATOM 4489 N N . VAL A 1 564 ? -65.549 -64.570 29.872 1.00 41.44 564 VAL A N 1
ATOM 4490 C CA . VAL A 1 564 ? -64.142 -64.981 29.721 1.00 41.44 564 VAL A CA 1
ATOM 4491 C C . VAL A 1 564 ? -64.004 -66.458 30.082 1.00 41.44 564 VAL A C 1
ATOM 4493 O O . VAL A 1 564 ? -64.488 -66.897 31.123 1.00 41.44 564 VAL A O 1
ATOM 4496 N N . THR A 1 565 ? -63.346 -67.224 29.216 1.00 42.25 565 THR A N 1
ATOM 4497 C CA . THR A 1 565 ? -62.954 -68.618 29.452 1.00 42.25 565 THR A CA 1
ATOM 4498 C C . THR A 1 565 ? -61.720 -68.669 30.355 1.00 42.25 565 THR A C 1
ATOM 4500 O O . THR A 1 565 ? -60.711 -68.028 30.065 1.00 42.25 565 THR A O 1
ATOM 4503 N N . LEU A 1 566 ? -61.814 -69.418 31.458 1.00 44.56 566 LEU A N 1
ATOM 4504 C CA . LEU A 1 566 ? -60.750 -69.599 32.451 1.00 44.56 566 LEU A CA 1
ATOM 4505 C C . LEU A 1 566 ? -59.522 -70.274 31.822 1.00 44.56 566 LEU A C 1
ATOM 4507 O O . LEU A 1 566 ? -59.641 -71.332 31.206 1.00 44.56 566 LEU A O 1
ATOM 4511 N N . GLY A 1 567 ? -58.349 -69.666 32.000 1.00 45.00 567 GLY A N 1
ATOM 4512 C CA . GLY A 1 567 ? -57.052 -70.295 31.743 1.00 45.00 567 GLY A CA 1
ATOM 4513 C C . GLY A 1 567 ? -56.409 -70.787 33.041 1.00 45.00 567 GLY A C 1
ATOM 4514 O O . GLY A 1 567 ? -56.851 -70.424 34.134 1.00 45.00 567 GLY A O 1
ATOM 4515 N N . MET A 1 568 ? -55.356 -71.599 32.922 1.00 38.62 568 MET A N 1
ATOM 4516 C CA . MET A 1 568 ? -54.567 -72.074 34.066 1.00 38.62 568 MET A CA 1
ATOM 4517 C C . MET A 1 568 ? -54.111 -70.889 34.936 1.00 38.62 568 MET A C 1
ATOM 4519 O O . MET A 1 568 ? -53.719 -69.849 34.406 1.00 38.62 568 MET A O 1
ATOM 4523 N N . SER A 1 569 ? -54.212 -71.044 36.261 1.00 39.03 569 SER A N 1
ATOM 4524 C CA . SER A 1 569 ? -53.860 -70.019 37.262 1.00 39.03 569 SER A CA 1
ATOM 4525 C C . SER A 1 569 ? -54.781 -68.783 37.300 1.00 39.03 569 SER A C 1
ATOM 4527 O O . SER A 1 569 ? -54.330 -67.663 37.544 1.00 39.03 569 SER A O 1
ATOM 4529 N N . SER A 1 570 ? -56.087 -68.965 37.076 1.00 41.12 570 SER A N 1
ATOM 4530 C CA . SER A 1 570 ? -57.085 -67.890 37.212 1.00 41.12 570 SER A CA 1
ATOM 4531 C C . SER A 1 570 ? -57.601 -67.757 38.654 1.00 41.12 570 SER A C 1
ATOM 4533 O O . SER A 1 570 ? -57.979 -68.747 39.273 1.00 41.12 570 SER A O 1
ATOM 4535 N N . VAL A 1 571 ? -57.683 -66.525 39.173 1.00 43.69 571 VAL A N 1
ATOM 4536 C CA . VAL A 1 571 ? -58.213 -66.211 40.519 1.00 43.69 571 VAL A CA 1
ATOM 4537 C C . VAL A 1 571 ? -59.624 -65.623 40.402 1.00 43.69 571 VAL A C 1
ATOM 4539 O O . VAL A 1 571 ? -59.835 -64.690 39.627 1.00 43.69 571 VAL A O 1
ATOM 4542 N N . VAL A 1 572 ? -60.595 -66.132 41.175 1.00 43.16 572 VAL A N 1
ATOM 4543 C CA . VAL A 1 572 ? -62.010 -65.705 41.108 1.00 43.16 572 VAL A CA 1
ATOM 4544 C C . VAL A 1 572 ? -62.547 -65.330 42.496 1.00 43.16 572 VAL A C 1
ATOM 4546 O O . VAL A 1 572 ? -62.565 -66.160 43.399 1.00 43.16 572 VAL A O 1
ATOM 4549 N N . GLY A 1 573 ? -63.026 -64.090 42.672 1.00 43.25 573 GLY A N 1
ATOM 4550 C CA . GLY A 1 573 ? -63.681 -63.636 43.908 1.00 43.25 573 GLY A CA 1
ATOM 4551 C C . GLY A 1 573 ? -63.975 -62.128 43.940 1.00 43.25 573 GLY A C 1
ATOM 4552 O O . GLY A 1 573 ? -63.293 -61.344 43.285 1.00 43.25 573 GLY A O 1
ATOM 4553 N N . LYS A 1 574 ? -65.008 -61.712 44.692 1.00 39.19 574 LYS A N 1
ATOM 4554 C CA . LYS A 1 574 ? -65.458 -60.302 44.792 1.00 39.19 574 LYS A CA 1
ATOM 4555 C C . LYS A 1 574 ? -64.776 -59.493 45.914 1.00 39.19 574 LYS A C 1
ATOM 4557 O O . LYS A 1 574 ? -64.893 -58.272 45.909 1.00 39.19 574 LYS A O 1
ATOM 4562 N N . ALA A 1 575 ? -64.083 -60.140 46.857 1.00 40.88 575 ALA A N 1
ATOM 4563 C CA . ALA A 1 575 ? -63.356 -59.497 47.959 1.00 40.88 575 ALA A CA 1
ATOM 4564 C C . ALA A 1 575 ? -62.150 -60.348 48.412 1.00 40.88 575 ALA A C 1
ATOM 4566 O O . ALA A 1 575 ? -62.142 -61.562 48.234 1.00 40.88 575 ALA A O 1
ATOM 4567 N N . PHE A 1 576 ? -61.119 -59.693 48.960 1.00 43.75 576 PHE A N 1
ATOM 4568 C CA . PHE A 1 576 ? -59.745 -60.214 49.055 1.00 43.75 576 PHE A CA 1
ATOM 4569 C C . PHE A 1 576 ? -59.532 -61.368 50.055 1.00 43.75 576 PHE A C 1
ATOM 4571 O O . PHE A 1 576 ? -58.579 -62.117 49.871 1.00 43.75 576 PHE A O 1
ATOM 4578 N N . THR A 1 577 ? -60.383 -61.508 51.076 1.00 37.12 577 THR A N 1
ATOM 4579 C CA . THR A 1 577 ? -60.118 -62.290 52.303 1.00 37.12 577 THR A CA 1
ATOM 4580 C C . THR A 1 577 ? -60.680 -63.715 52.320 1.00 37.12 577 THR A C 1
ATOM 4582 O O . THR A 1 577 ? -60.531 -64.412 53.314 1.00 37.12 577 THR A O 1
ATOM 4585 N N . GLN A 1 578 ? -61.325 -64.173 51.247 1.00 40.91 578 GLN A N 1
ATOM 4586 C CA . GLN A 1 578 ? -61.818 -65.552 51.133 1.00 40.91 578 GLN A CA 1
ATOM 4587 C C . GLN A 1 578 ? -61.587 -66.029 49.701 1.00 40.91 578 GLN A C 1
ATOM 4589 O O . GLN A 1 578 ? -62.330 -65.649 48.795 1.00 40.91 578 GLN A O 1
ATOM 4594 N N . ARG A 1 579 ? -60.508 -66.784 49.467 1.00 56.19 579 ARG A N 1
ATOM 4595 C CA . ARG A 1 579 ? -60.069 -67.154 48.113 1.00 56.19 579 ARG A CA 1
ATOM 4596 C C . ARG A 1 579 ? -60.142 -68.655 47.881 1.00 56.19 579 ARG A C 1
ATOM 4598 O O . ARG A 1 579 ? -59.729 -69.434 48.727 1.00 56.19 579 ARG A O 1
ATOM 4605 N N . LEU A 1 580 ? -60.612 -69.019 46.689 1.00 44.50 580 LEU A N 1
ATOM 4606 C CA . LEU A 1 580 ? -60.463 -70.345 46.100 1.00 44.50 580 LEU A CA 1
ATOM 4607 C C . LEU A 1 580 ? -59.281 -70.283 45.120 1.00 44.50 580 LEU A C 1
ATOM 4609 O O . LEU A 1 580 ? -59.308 -69.476 44.187 1.00 44.50 580 LEU A O 1
ATOM 4613 N N . ILE A 1 581 ? -58.251 -71.097 45.341 1.00 49.00 581 ILE A N 1
ATOM 4614 C CA . ILE A 1 581 ? -57.116 -71.264 44.424 1.00 49.00 581 ILE A CA 1
ATOM 4615 C C . ILE A 1 581 ? -57.309 -72.617 43.735 1.00 49.00 581 ILE A C 1
ATOM 4617 O O . ILE A 1 581 ? -57.500 -73.623 44.408 1.00 49.00 581 ILE A O 1
ATOM 4621 N N . LEU A 1 582 ? -57.331 -72.630 42.401 1.00 48.12 582 LEU A N 1
ATOM 4622 C CA . LEU A 1 582 ? -57.422 -73.859 41.611 1.00 48.12 582 LEU A CA 1
ATOM 4623 C C . LEU A 1 582 ? -56.020 -74.215 41.118 1.00 48.12 582 LEU A C 1
ATOM 4625 O O . LEU A 1 582 ? -55.453 -73.487 40.299 1.00 48.12 582 LEU A O 1
ATOM 4629 N N . GLU A 1 583 ? -55.478 -75.316 41.627 1.00 44.28 583 GLU A N 1
ATOM 4630 C CA . GLU A 1 583 ? -54.184 -75.864 41.215 1.00 44.28 583 GLU A CA 1
ATOM 4631 C C . GLU A 1 583 ? -54.351 -77.080 40.295 1.00 44.28 583 GLU A C 1
ATOM 4633 O O . GLU A 1 583 ? -55.460 -77.556 40.046 1.00 44.28 583 GLU A O 1
ATOM 4638 N N . GLU A 1 584 ? -53.232 -77.592 39.782 1.00 40.09 584 GLU A N 1
ATOM 4639 C CA . GLU A 1 584 ? -53.154 -78.676 38.792 1.00 40.09 584 GLU A CA 1
ATOM 4640 C C . GLU A 1 584 ? -53.887 -79.968 39.220 1.00 40.09 584 GLU A C 1
ATOM 4642 O O . GLU A 1 584 ? -54.312 -80.753 38.374 1.00 40.09 584 GLU A O 1
ATOM 4647 N N . SER A 1 585 ? -54.079 -80.174 40.527 1.00 43.66 585 SER A N 1
ATOM 4648 C CA . SER A 1 585 ? -54.735 -81.340 41.138 1.00 43.66 585 SER A CA 1
ATOM 4649 C C . SER A 1 585 ? -56.181 -81.097 41.600 1.00 43.66 585 SER A C 1
ATOM 4651 O O . SER A 1 585 ? -56.801 -81.995 42.170 1.00 43.66 585 SER A O 1
ATOM 4653 N N . SER A 1 586 ? -56.745 -79.906 41.377 1.00 49.41 586 SER A N 1
ATOM 4654 C CA . SER A 1 586 ? -58.089 -79.563 41.860 1.00 49.41 586 SER A CA 1
ATOM 4655 C C . SER A 1 586 ? -59.192 -80.220 41.013 1.00 49.41 586 SER A C 1
ATOM 4657 O O . SER A 1 586 ? -59.368 -79.893 39.839 1.00 49.41 586 SER A O 1
ATOM 4659 N N . VAL A 1 587 ? -59.971 -81.130 41.612 1.00 54.25 587 VAL A N 1
ATOM 4660 C CA . VAL A 1 587 ? -61.099 -81.829 40.963 1.00 54.25 587 VAL A CA 1
ATOM 4661 C C . VAL A 1 587 ? -62.430 -81.201 41.386 1.00 54.25 587 VAL A C 1
ATOM 4663 O O . VAL A 1 587 ? -62.665 -80.933 42.561 1.00 54.25 587 VAL A O 1
ATOM 4666 N N . ILE A 1 588 ? -63.335 -80.975 40.429 1.00 49.09 588 ILE A N 1
ATOM 4667 C CA . ILE A 1 588 ? -64.663 -80.402 40.695 1.00 49.09 588 ILE A CA 1
ATOM 4668 C C . ILE A 1 588 ? -65.467 -81.352 41.599 1.00 49.09 588 ILE A C 1
ATOM 4670 O O . ILE A 1 588 ? -65.873 -82.425 41.157 1.00 49.09 588 ILE A O 1
ATOM 4674 N N . GLY A 1 589 ? -65.736 -80.925 42.837 1.00 49.34 589 GLY A N 1
ATOM 4675 C CA . GLY A 1 589 ? -66.592 -81.630 43.802 1.00 49.34 589 GLY A CA 1
ATOM 4676 C C . GLY A 1 589 ? -65.909 -82.023 45.115 1.00 49.34 589 GLY A C 1
ATOM 4677 O O . GLY A 1 589 ? -66.621 -82.249 46.088 1.00 49.34 589 GLY A O 1
ATOM 4678 N N . ASP A 1 590 ? -64.575 -82.026 45.164 1.00 45.31 590 ASP A N 1
ATOM 4679 C CA . ASP A 1 590 ? -63.784 -82.233 46.383 1.00 45.31 590 ASP A CA 1
ATOM 4680 C C . ASP A 1 590 ? -62.978 -80.963 46.677 1.00 45.31 590 ASP A C 1
ATOM 4682 O O . ASP A 1 590 ? -62.254 -80.463 45.818 1.00 45.31 590 ASP A O 1
ATOM 4686 N N . PHE A 1 591 ? -63.099 -80.418 47.886 1.00 48.91 591 PHE A N 1
ATOM 4687 C CA . PHE A 1 591 ? -62.277 -79.299 48.348 1.00 48.91 591 PHE A CA 1
ATOM 4688 C C . PHE A 1 591 ? -61.592 -79.683 49.654 1.00 48.91 591 PHE A C 1
ATOM 4690 O O . PHE A 1 591 ? -62.247 -79.970 50.656 1.00 48.91 591 PHE A O 1
ATOM 4697 N N . VAL A 1 592 ? -60.261 -79.665 49.636 1.00 43.19 592 VAL A N 1
ATOM 4698 C CA . VAL A 1 592 ? -59.438 -79.743 50.842 1.00 43.19 592 VAL A CA 1
ATOM 4699 C C . VAL A 1 592 ? -59.188 -78.311 51.302 1.00 43.19 592 VAL A C 1
ATOM 4701 O O . VAL A 1 592 ? -58.606 -77.510 50.575 1.00 43.19 592 VAL A O 1
ATOM 4704 N N . LEU A 1 593 ? -59.676 -77.974 52.494 1.00 44.47 593 LEU A N 1
ATOM 4705 C CA . LEU A 1 593 ? -59.288 -76.757 53.200 1.00 44.47 593 LEU A CA 1
ATOM 4706 C C . LEU A 1 593 ? -57.915 -77.018 53.823 1.00 44.47 593 LEU A C 1
ATOM 4708 O O . LEU A 1 593 ? -57.820 -77.651 54.873 1.00 44.47 593 LEU A O 1
ATOM 4712 N N . GLU A 1 594 ? -56.855 -76.577 53.154 1.00 42.66 594 GLU A N 1
ATOM 4713 C CA . GLU A 1 594 ? -55.549 -76.468 53.797 1.00 42.66 594 GLU A CA 1
ATOM 4714 C C . GLU A 1 594 ? -55.518 -75.178 54.625 1.00 42.66 594 GLU A C 1
ATOM 4716 O O . GLU A 1 594 ? -55.430 -74.075 54.089 1.00 42.66 594 GLU A O 1
ATOM 4721 N N . GLU A 1 595 ? -55.608 -75.313 55.949 1.00 43.84 595 GLU A N 1
ATOM 4722 C CA . GLU A 1 595 ? -55.154 -74.278 56.880 1.00 43.84 595 GLU A CA 1
ATOM 4723 C C . GLU A 1 595 ? -53.625 -74.340 56.941 1.00 43.84 595 GLU A C 1
ATOM 4725 O O . GLU A 1 595 ? -53.057 -74.956 57.837 1.00 43.84 595 GLU A O 1
ATOM 4730 N N . ASN A 1 596 ? -52.942 -73.738 55.971 1.00 37.69 596 ASN A N 1
ATOM 4731 C CA . ASN A 1 596 ? -51.537 -73.387 56.136 1.00 37.69 596 ASN A CA 1
ATOM 4732 C C . ASN A 1 596 ? -51.335 -71.921 55.753 1.00 37.69 596 ASN A C 1
ATOM 4734 O O . ASN A 1 596 ? -51.828 -71.467 54.725 1.00 37.69 596 ASN A O 1
ATOM 4738 N N . GLU A 1 597 ? -50.662 -71.234 56.677 1.00 42.62 597 GLU A N 1
ATOM 4739 C CA . GLU A 1 597 ? -50.252 -69.828 56.765 1.00 42.62 597 GLU A CA 1
ATOM 4740 C C . GLU A 1 597 ? -50.542 -68.917 55.559 1.00 42.62 597 GLU A C 1
ATOM 4742 O O . GLU A 1 597 ? -50.128 -69.180 54.430 1.00 42.62 597 GLU A O 1
ATOM 4747 N N . ASP A 1 598 ? -51.198 -67.785 55.851 1.00 41.44 598 ASP A N 1
ATOM 4748 C CA . ASP A 1 598 ? -51.470 -66.701 54.907 1.00 41.44 598 ASP A CA 1
ATOM 4749 C C . ASP A 1 598 ? -50.231 -66.385 54.038 1.00 41.44 598 ASP A C 1
ATOM 4751 O O . ASP A 1 598 ? -49.174 -66.031 54.576 1.00 41.44 598 ASP A O 1
ATOM 4755 N N . PRO A 1 599 ? -50.321 -66.463 52.693 1.00 46.41 599 PRO A N 1
ATOM 4756 C CA . PRO A 1 599 ? -49.241 -66.007 51.828 1.00 46.41 599 PRO A CA 1
ATOM 4757 C C . PRO A 1 599 ? -48.990 -64.513 52.082 1.00 46.41 599 PRO A C 1
ATOM 4759 O O . PRO A 1 599 ? -49.952 -63.772 52.313 1.00 46.41 599 PRO A O 1
ATOM 4762 N N . PRO A 1 600 ? -47.724 -64.054 52.030 1.00 46.44 600 PRO A N 1
ATOM 4763 C CA . PRO A 1 600 ? -47.327 -62.747 52.532 1.00 46.44 600 PRO A CA 1
ATOM 4764 C C . PRO A 1 600 ? -48.225 -61.641 51.983 1.00 46.44 600 PRO A C 1
ATOM 4766 O O . PRO A 1 600 ? -48.386 -61.446 50.774 1.00 46.44 600 PRO A O 1
ATOM 4769 N N . GLU A 1 601 ? -48.850 -60.945 52.925 1.00 46.75 601 GLU A N 1
ATOM 4770 C CA . GLU A 1 601 ? -49.746 -59.838 52.678 1.00 46.75 601 GLU A CA 1
ATOM 4771 C C . GLU A 1 601 ? -49.055 -58.757 51.820 1.00 46.75 601 GLU A C 1
ATOM 4773 O O . GLU A 1 601 ? -48.012 -58.222 52.182 1.00 46.75 601 GLU A O 1
ATOM 4778 N N . LYS A 1 602 ? -49.737 -58.366 50.731 1.00 52.03 602 LYS A N 1
ATOM 4779 C CA . LYS A 1 602 ? -49.608 -57.102 49.966 1.00 52.03 602 LYS A CA 1
ATOM 4780 C C . LYS A 1 602 ? -48.520 -57.041 48.870 1.00 52.03 602 LYS A C 1
ATOM 4782 O O . LYS A 1 602 ? -47.495 -56.384 49.041 1.00 52.03 602 LYS A O 1
ATOM 4787 N N . PRO A 1 603 ? -48.844 -57.467 47.630 1.00 50.69 603 PRO A N 1
ATOM 4788 C CA . PRO A 1 603 ? -48.033 -57.191 46.426 1.00 50.69 603 PRO A CA 1
ATOM 4789 C C . PRO A 1 603 ? -47.792 -55.695 46.124 1.00 50.69 603 PRO A C 1
ATOM 4791 O O . PRO A 1 603 ? -46.993 -55.353 45.253 1.00 50.69 603 PRO A O 1
ATOM 4794 N N . PHE A 1 604 ? -48.481 -54.789 46.824 1.00 51.09 604 PHE A N 1
ATOM 4795 C CA . PHE A 1 604 ? -48.256 -53.350 46.722 1.00 51.09 604 PHE A CA 1
ATOM 4796 C C . PHE A 1 604 ? -47.043 -52.872 47.529 1.00 51.09 604 PHE A C 1
ATOM 4798 O O . PHE A 1 604 ? -46.424 -51.898 47.115 1.00 51.09 604 PHE A O 1
ATOM 4805 N N . GLU A 1 605 ? -46.675 -53.525 48.637 1.00 55.12 605 GLU A N 1
ATOM 4806 C CA . GLU A 1 605 ? -45.587 -53.048 49.507 1.00 55.12 605 GLU A CA 1
ATOM 4807 C C . GLU A 1 605 ? -44.193 -53.360 48.931 1.00 55.12 605 GLU A C 1
ATOM 4809 O O . GLU A 1 605 ? -43.284 -52.544 49.076 1.00 55.12 605 GLU A O 1
ATOM 4814 N N . GLU A 1 606 ? -44.029 -54.460 48.186 1.00 59.00 606 GLU A N 1
ATOM 4815 C CA . GLU A 1 606 ? -42.724 -54.860 47.628 1.00 59.00 606 GLU A CA 1
ATOM 4816 C C . GLU A 1 606 ? -42.194 -53.916 46.535 1.00 59.00 606 GLU A C 1
ATOM 4818 O O . GLU A 1 606 ? -40.986 -53.721 46.427 1.00 59.00 606 GLU A O 1
ATOM 4823 N N . ASN A 1 607 ? -43.081 -53.302 45.740 1.00 62.25 607 ASN A N 1
ATOM 4824 C CA . ASN A 1 607 ? -42.713 -52.497 44.562 1.00 62.25 607 ASN A CA 1
ATOM 4825 C C . ASN A 1 607 ? -43.199 -51.034 44.621 1.00 62.25 607 ASN A C 1
ATOM 4827 O O . ASN A 1 607 ? -43.060 -50.302 43.636 1.00 62.25 607 ASN A O 1
ATOM 4831 N N . ALA A 1 608 ? -43.778 -50.581 45.743 1.00 67.00 608 ALA A N 1
ATOM 4832 C CA . ALA A 1 608 ? -44.310 -49.217 45.888 1.00 67.00 608 ALA A CA 1
ATOM 4833 C C . ALA A 1 608 ? -43.249 -48.122 45.686 1.00 67.00 608 ALA A C 1
ATOM 4835 O O . ALA A 1 608 ? -43.565 -47.036 45.199 1.00 67.00 608 ALA A O 1
ATOM 4836 N N . PHE A 1 609 ? -41.995 -48.406 46.044 1.00 78.81 609 PHE A N 1
ATOM 4837 C CA . PHE A 1 609 ? -40.893 -47.439 46.021 1.00 78.81 609 PHE A CA 1
ATOM 4838 C C . PHE A 1 609 ? -39.941 -47.627 44.834 1.00 78.81 609 PHE A C 1
ATOM 4840 O O . PHE A 1 609 ? -38.918 -46.940 44.751 1.00 78.81 609 PHE A O 1
ATOM 4847 N N . ASP A 1 610 ? -40.292 -48.520 43.905 1.00 81.19 610 ASP A N 1
ATOM 4848 C CA . ASP A 1 610 ? -39.428 -48.951 42.815 1.00 81.19 610 ASP A CA 1
ATOM 4849 C C . ASP A 1 610 ? -39.942 -48.427 41.472 1.00 81.19 610 ASP A C 1
ATOM 4851 O O . ASP A 1 610 ? -41.081 -48.672 41.061 1.00 81.19 610 ASP A O 1
ATOM 4855 N N . PHE A 1 611 ? -39.077 -47.752 40.719 1.00 86.25 611 PHE A N 1
ATOM 4856 C CA . PHE A 1 611 ? -39.407 -47.275 39.376 1.00 86.25 611 PHE A CA 1
ATOM 4857 C C . PHE A 1 611 ? -38.247 -47.455 38.395 1.00 86.25 611 PHE A C 1
ATOM 4859 O O . PHE A 1 611 ? -37.071 -47.424 38.762 1.00 86.25 611 PHE A O 1
ATOM 4866 N N . THR A 1 612 ? -38.580 -47.648 37.118 1.00 85.56 612 THR A N 1
ATOM 4867 C CA . THR A 1 612 ? -37.595 -47.780 36.036 1.00 85.56 612 THR A CA 1
ATOM 4868 C C . THR A 1 612 ? -37.595 -46.535 35.160 1.00 85.56 612 THR A C 1
ATOM 4870 O O . THR A 1 612 ? -38.643 -46.115 34.671 1.00 85.56 612 THR A O 1
ATOM 4873 N N . ILE A 1 613 ? -36.414 -45.967 34.911 1.00 85.62 613 ILE A N 1
ATOM 4874 C CA . ILE A 1 613 ? -36.218 -44.888 33.941 1.00 85.62 613 ILE A CA 1
ATOM 4875 C C . ILE A 1 613 ? -35.592 -45.456 32.675 1.00 85.62 613 ILE A C 1
ATOM 4877 O O . ILE A 1 613 ? -34.500 -46.028 32.696 1.00 85.62 613 ILE A O 1
ATOM 4881 N N . LEU A 1 614 ? -36.275 -45.235 31.560 1.00 84.19 614 LEU A N 1
ATOM 4882 C CA . LEU A 1 614 ? -35.815 -45.536 30.215 1.00 84.19 614 LEU A CA 1
ATOM 4883 C C . LEU A 1 614 ? -35.428 -44.222 29.534 1.00 84.19 614 LEU A C 1
ATOM 4885 O O . LEU A 1 614 ? -36.292 -43.475 29.067 1.00 84.19 614 LEU A O 1
ATOM 4889 N N . ALA A 1 615 ? -34.127 -43.943 29.489 1.00 79.69 615 ALA A N 1
ATOM 4890 C CA . ALA A 1 615 ? -33.573 -42.761 28.833 1.00 79.69 615 ALA A CA 1
ATOM 4891 C C . ALA A 1 615 ? -33.054 -43.121 27.433 1.00 79.69 615 ALA A C 1
ATOM 4893 O O . ALA A 1 615 ? -32.430 -44.169 27.251 1.00 79.69 615 ALA A O 1
ATOM 4894 N N . ASN A 1 616 ? -33.319 -42.265 26.444 1.00 74.38 616 ASN A N 1
ATOM 4895 C CA . ASN A 1 616 ? -32.753 -42.391 25.102 1.00 74.38 616 ASN A CA 1
ATOM 4896 C C . ASN A 1 616 ? -31.533 -41.473 24.986 1.00 74.38 616 ASN A C 1
ATOM 4898 O O . ASN A 1 616 ? -31.635 -40.276 25.238 1.00 74.38 616 ASN A O 1
ATOM 4902 N N . THR A 1 617 ? -30.398 -42.042 24.606 1.00 65.38 617 THR A N 1
ATOM 4903 C CA . THR A 1 617 ? -29.097 -41.367 24.518 1.00 65.38 617 THR A CA 1
ATOM 4904 C C . THR A 1 617 ? -28.590 -41.298 23.084 1.00 65.38 617 THR A C 1
ATOM 4906 O O . THR A 1 617 ? -27.409 -41.083 22.869 1.00 65.38 617 THR A O 1
ATOM 4909 N N . SER A 1 618 ? -29.457 -41.409 22.070 1.00 60.97 618 SER A N 1
ATOM 4910 C CA . SER A 1 618 ? -29.046 -41.319 20.657 1.00 60.97 618 SER A CA 1
ATOM 4911 C C . SER A 1 618 ? -28.274 -40.036 20.285 1.00 60.97 618 SER A C 1
ATOM 4913 O O . SER A 1 618 ? -27.646 -40.005 19.234 1.00 60.97 618 SER A O 1
ATOM 4915 N N . ALA A 1 619 ? -28.313 -38.994 21.126 1.00 55.06 619 ALA A N 1
ATOM 4916 C CA . ALA A 1 619 ? -27.553 -37.747 20.979 1.00 55.06 619 ALA A CA 1
ATOM 4917 C C . ALA A 1 619 ? -26.272 -37.658 21.847 1.00 55.06 619 ALA A C 1
ATOM 4919 O O . ALA A 1 619 ? -25.526 -36.691 21.721 1.00 55.06 619 ALA A O 1
ATOM 4920 N N . LEU A 1 620 ? -26.018 -38.627 22.732 1.00 59.38 620 LEU A N 1
ATOM 4921 C CA . LEU A 1 620 ? -24.929 -38.629 23.714 1.00 59.38 620 LEU A CA 1
ATOM 4922 C C . LEU A 1 620 ? -23.997 -39.819 23.430 1.00 59.38 620 LEU A C 1
ATOM 4924 O O . LEU A 1 620 ? -24.389 -40.975 23.573 1.00 59.38 620 LEU A O 1
ATOM 4928 N N . ALA A 1 621 ? -22.776 -39.538 22.977 1.00 54.12 621 ALA A N 1
ATOM 4929 C CA . ALA A 1 621 ? -21.787 -40.530 22.567 1.00 54.12 621 ALA A CA 1
ATOM 4930 C C . ALA A 1 621 ? -20.609 -40.560 23.560 1.00 54.12 621 ALA A C 1
ATOM 4932 O O . ALA A 1 621 ? -19.598 -39.897 23.342 1.00 54.12 621 ALA A O 1
ATOM 4933 N N . GLY A 1 622 ? -20.722 -41.324 24.653 1.00 65.56 622 GLY A N 1
ATOM 4934 C CA . GLY A 1 622 ? -19.575 -41.610 25.528 1.00 65.56 622 GLY A CA 1
ATOM 4935 C C . GLY A 1 622 ? -19.923 -42.211 26.895 1.00 65.56 622 GLY A C 1
ATOM 4936 O O . GLY A 1 622 ? -20.911 -41.826 27.515 1.00 65.56 622 GLY A O 1
ATOM 4937 N N . GLU A 1 623 ? -19.068 -43.109 27.407 1.00 67.81 623 GLU A N 1
ATOM 4938 C CA . GLU A 1 623 ? -19.218 -43.752 28.732 1.00 67.81 623 GLU A CA 1
ATOM 4939 C C . GLU A 1 623 ? -19.276 -42.737 29.887 1.00 67.81 623 GLU A C 1
ATOM 4941 O O . GLU A 1 623 ? -20.009 -42.922 30.859 1.00 67.81 623 GLU A O 1
ATOM 4946 N N . SER A 1 624 ? -18.559 -41.617 29.761 1.00 69.12 624 SER A N 1
ATOM 4947 C CA . SER A 1 624 ? -18.573 -40.549 30.764 1.00 69.12 624 SER A CA 1
ATOM 4948 C C . SER A 1 624 ? -19.943 -39.864 30.890 1.00 69.12 624 SER A C 1
ATOM 4950 O O . SER A 1 624 ? -20.370 -39.541 31.996 1.00 69.12 624 SER A O 1
ATOM 4952 N N . GLN A 1 625 ? -20.684 -39.719 29.786 1.00 73.19 625 GLN A N 1
ATOM 4953 C CA . GLN A 1 625 ? -22.008 -39.083 29.784 1.00 73.19 625 GLN A CA 1
ATOM 4954 C C . GLN A 1 625 ? -23.077 -39.981 30.423 1.00 73.19 625 GLN A C 1
ATOM 4956 O O . GLN A 1 625 ? -24.004 -39.494 31.073 1.00 73.19 625 GLN A O 1
ATOM 4961 N N . GLU A 1 626 ? -22.939 -41.305 30.298 1.00 76.88 626 GLU A N 1
ATOM 4962 C CA . GLU A 1 626 ? -23.817 -42.253 30.989 1.00 76.88 626 GLU A CA 1
ATOM 4963 C C . GLU A 1 626 ? -23.633 -42.200 32.510 1.00 76.88 626 GLU A C 1
ATOM 4965 O O . GLU A 1 626 ? -24.617 -42.264 33.254 1.00 76.88 626 GLU A O 1
ATOM 4970 N N . ALA A 1 627 ? -22.391 -42.048 32.980 1.00 77.56 627 ALA A N 1
ATOM 4971 C CA . ALA A 1 627 ? -22.091 -41.881 34.399 1.00 77.56 627 ALA A CA 1
ATOM 4972 C C . ALA A 1 627 ? -22.705 -40.583 34.956 1.00 77.56 627 ALA A C 1
ATOM 4974 O O . ALA A 1 627 ? -23.373 -40.623 35.993 1.00 77.56 627 ALA A O 1
ATOM 4975 N N . THR A 1 628 ? -22.575 -39.468 34.226 1.00 78.31 628 THR A N 1
ATOM 4976 C CA . THR A 1 628 ? -23.217 -38.185 34.561 1.00 78.31 628 THR A CA 1
ATOM 4977 C C . THR A 1 628 ? -24.738 -38.311 34.637 1.00 78.31 628 THR A C 1
ATOM 4979 O O . THR A 1 628 ? -25.343 -37.883 35.619 1.00 78.31 628 THR A O 1
ATOM 4982 N N . LEU A 1 629 ? -25.378 -38.954 33.653 1.00 80.62 629 LEU A N 1
ATOM 4983 C CA . LEU A 1 629 ? -26.830 -39.153 33.654 1.00 80.62 629 LEU A CA 1
ATOM 4984 C C . LEU A 1 629 ? -27.296 -39.997 34.850 1.00 80.62 629 LEU A C 1
ATOM 4986 O O . LEU A 1 629 ? -28.315 -39.688 35.470 1.00 80.62 629 LEU A O 1
ATOM 4990 N N . ARG A 1 630 ? -26.557 -41.060 35.194 1.00 84.06 630 ARG A N 1
ATOM 4991 C CA . ARG A 1 630 ? -26.869 -41.892 36.366 1.00 84.06 630 ARG A CA 1
ATOM 4992 C C . ARG A 1 630 ? -26.768 -41.098 37.661 1.00 84.06 630 ARG A C 1
ATOM 4994 O O . ARG A 1 630 ? -27.665 -41.208 38.492 1.00 84.06 630 ARG A O 1
ATOM 5001 N N . ARG A 1 631 ? -25.715 -40.292 37.815 1.00 82.00 631 ARG A N 1
ATOM 5002 C CA . ARG A 1 631 ? -25.528 -39.415 38.975 1.00 82.00 631 ARG A CA 1
ATOM 5003 C C . ARG A 1 631 ? -26.656 -38.390 39.088 1.00 82.00 631 ARG A C 1
ATOM 5005 O O . ARG A 1 631 ? -27.293 -38.320 40.129 1.00 82.00 631 ARG A O 1
ATOM 5012 N N . LEU A 1 632 ? -26.981 -37.706 37.991 1.00 83.81 632 LEU A N 1
ATOM 5013 C CA . LEU A 1 632 ? -28.090 -36.751 37.917 1.00 83.81 632 LEU A CA 1
ATOM 5014 C C . LEU A 1 632 ? -29.415 -37.370 38.363 1.00 83.81 632 LEU A C 1
ATOM 5016 O O . LEU A 1 632 ? -30.131 -36.789 39.169 1.00 83.81 632 LEU A O 1
ATOM 5020 N N . ILE A 1 633 ? -29.744 -38.563 37.865 1.00 86.00 633 ILE A N 1
ATOM 5021 C CA . ILE A 1 633 ? -30.978 -39.253 38.257 1.00 86.00 633 ILE A CA 1
ATOM 5022 C C . ILE A 1 633 ? -30.965 -39.582 39.752 1.00 86.00 633 ILE A C 1
ATOM 5024 O O . ILE A 1 633 ? -31.993 -39.448 40.412 1.00 86.00 633 ILE A O 1
ATOM 5028 N N . MET A 1 634 ? -29.825 -40.015 40.291 1.00 85.50 634 MET A N 1
ATOM 5029 C CA . MET A 1 634 ? -29.698 -40.317 41.717 1.00 85.50 634 MET A CA 1
ATOM 5030 C C . MET A 1 634 ? -29.820 -39.071 42.600 1.00 85.50 634 MET A C 1
ATOM 5032 O O . MET A 1 634 ? -30.379 -39.177 43.689 1.00 85.50 634 MET A O 1
ATOM 5036 N N . ASP A 1 635 ? -29.364 -37.914 42.124 1.00 82.62 635 ASP A N 1
ATOM 5037 C CA . ASP A 1 635 ? -29.464 -36.639 42.840 1.00 82.62 635 ASP A CA 1
ATOM 5038 C C . ASP A 1 635 ? -30.883 -36.036 42.773 1.00 82.62 635 ASP A C 1
ATOM 5040 O O . ASP A 1 635 ? -31.299 -35.313 43.684 1.00 82.62 635 ASP A O 1
ATOM 5044 N N . GLU A 1 636 ? -31.641 -36.335 41.714 1.00 84.44 636 GLU A N 1
ATOM 5045 C CA . GLU A 1 636 ? -32.984 -35.789 41.462 1.00 84.44 636 GLU A CA 1
ATOM 5046 C C . GLU A 1 636 ? -34.136 -36.710 41.887 1.00 84.44 636 GLU A C 1
ATOM 5048 O O . GLU A 1 636 ? -35.283 -36.258 41.992 1.00 84.44 636 GLU A O 1
ATOM 5053 N N . LYS A 1 637 ? -33.873 -38.005 42.116 1.00 86.94 637 LYS A N 1
ATOM 5054 C CA . LYS A 1 637 ? -34.923 -38.967 42.483 1.00 86.94 637 LYS A CA 1
ATOM 5055 C C . LYS A 1 637 ? -35.558 -38.622 43.839 1.00 86.94 637 LYS A C 1
ATOM 5057 O O . LYS A 1 637 ? -34.880 -38.101 44.726 1.00 86.94 637 LYS A O 1
ATOM 5062 N N . PRO A 1 638 ? -36.838 -38.979 44.051 1.00 86.50 638 PRO A N 1
ATOM 5063 C CA . PRO A 1 638 ? -37.461 -38.845 45.362 1.00 86.50 638 PRO A CA 1
ATOM 5064 C C . PRO A 1 638 ? -36.671 -39.605 46.443 1.00 86.50 638 PRO A C 1
ATOM 5066 O O . PRO A 1 638 ? -36.106 -40.679 46.192 1.00 86.50 638 PRO A O 1
ATOM 5069 N N . ALA A 1 639 ? -36.642 -39.074 47.664 1.00 81.94 639 ALA A N 1
ATOM 5070 C CA . ALA A 1 639 ? -36.015 -39.759 48.792 1.00 81.94 639 ALA A CA 1
ATOM 5071 C C . ALA A 1 639 ? -36.654 -41.145 49.022 1.00 81.94 639 ALA A C 1
ATOM 5073 O O . ALA A 1 639 ? -37.831 -41.346 48.734 1.00 81.94 639 ALA A O 1
ATOM 5074 N N . PHE A 1 640 ? -35.865 -42.104 49.517 1.00 81.31 640 PHE A N 1
ATOM 5075 C CA . PHE A 1 640 ? -36.308 -43.472 49.847 1.00 81.31 640 PHE A CA 1
ATOM 5076 C C . PHE A 1 640 ? -36.878 -44.317 48.688 1.00 81.31 640 PHE A C 1
ATOM 5078 O O . PHE A 1 640 ? -37.430 -45.383 48.927 1.00 81.31 640 PHE A O 1
ATOM 5085 N N . THR A 1 641 ? -36.683 -43.901 47.434 1.00 85.31 641 THR A N 1
ATOM 5086 C CA . THR A 1 641 ? -37.054 -44.693 46.246 1.00 85.31 641 THR A CA 1
ATOM 5087 C C . THR A 1 641 ? -35.860 -45.420 45.624 1.00 85.31 641 THR A C 1
ATOM 5089 O O . THR A 1 641 ? -34.724 -44.918 45.664 1.00 85.31 641 THR A O 1
ATOM 5092 N N . ARG A 1 642 ? -36.102 -46.585 45.006 1.00 83.62 642 ARG A N 1
ATOM 5093 C CA . ARG A 1 642 ? -35.118 -47.305 44.186 1.00 83.62 642 ARG A CA 1
ATOM 5094 C C . ARG A 1 642 ? -35.387 -47.028 42.708 1.00 83.62 642 ARG A C 1
ATOM 5096 O O . ARG A 1 642 ? -36.461 -47.309 42.182 1.00 83.62 642 ARG A O 1
ATOM 5103 N N . ALA A 1 643 ? -34.384 -46.480 42.028 1.00 84.38 643 ALA A N 1
ATOM 5104 C CA . ALA A 1 643 ? -34.451 -46.174 40.605 1.00 84.38 643 ALA A CA 1
ATOM 5105 C C . ALA A 1 643 ? -33.609 -47.179 39.807 1.00 84.38 643 ALA A C 1
ATOM 5107 O O . ALA A 1 643 ? -32.386 -47.229 39.955 1.00 84.38 643 ALA A O 1
ATOM 5108 N N . CYS A 1 644 ? -34.241 -47.954 38.924 1.00 84.62 644 CYS A N 1
ATOM 5109 C CA . CYS A 1 644 ? -33.531 -48.753 37.928 1.00 84.62 644 CYS A CA 1
ATOM 5110 C C . CYS A 1 644 ? -33.331 -47.921 36.654 1.00 84.62 644 CYS A C 1
ATOM 5112 O O . CYS A 1 644 ? -34.297 -47.483 36.032 1.00 84.62 644 CYS A O 1
ATOM 5114 N N . ILE A 1 645 ? -32.082 -47.692 36.241 1.00 84.06 645 ILE A N 1
ATOM 5115 C CA . ILE A 1 645 ? -31.764 -46.853 35.075 1.00 84.06 645 ILE A CA 1
ATOM 5116 C C . ILE A 1 645 ? -31.372 -47.743 33.897 1.00 84.06 645 ILE A C 1
ATOM 5118 O O . ILE A 1 645 ? -30.395 -48.498 33.961 1.00 84.06 645 ILE A O 1
ATOM 5122 N N . ARG A 1 646 ? -32.127 -47.635 32.802 1.00 81.81 646 ARG A N 1
ATOM 5123 C CA . ARG A 1 646 ? -31.907 -48.365 31.551 1.00 81.81 646 ARG A CA 1
ATOM 5124 C C . ARG A 1 646 ? -31.688 -47.368 30.415 1.00 81.81 646 ARG A C 1
ATOM 5126 O O . ARG A 1 646 ? -32.614 -46.695 29.967 1.00 81.81 646 ARG A O 1
ATOM 5133 N N . ILE A 1 647 ? -30.443 -47.285 29.958 1.00 72.75 647 ILE A N 1
ATOM 5134 C CA . ILE A 1 647 ? -30.021 -46.397 28.874 1.00 72.75 647 ILE A CA 1
ATOM 5135 C C . ILE A 1 647 ? -30.204 -47.131 27.541 1.00 72.75 647 ILE A C 1
ATOM 5137 O O . ILE A 1 647 ? -29.732 -48.255 27.369 1.00 72.75 647 ILE A O 1
ATOM 5141 N N . ARG A 1 648 ? -30.944 -46.525 26.608 1.00 66.25 648 ARG A N 1
ATOM 5142 C CA . ARG A 1 648 ? -31.214 -47.086 25.279 1.00 66.25 648 ARG A CA 1
ATOM 5143 C C . ARG A 1 648 ? -30.195 -46.559 24.270 1.00 66.25 648 ARG A C 1
ATOM 5145 O O . ARG A 1 648 ? -30.455 -45.564 23.604 1.00 66.25 648 ARG A O 1
ATOM 5152 N N . ASN A 1 649 ? -29.094 -47.284 24.093 1.00 57.62 649 ASN A N 1
ATOM 5153 C CA . ASN A 1 649 ? -28.232 -47.133 22.919 1.00 57.62 649 ASN A CA 1
ATOM 5154 C C . ASN A 1 649 ? -28.695 -48.122 21.841 1.00 57.62 649 ASN A C 1
ATOM 5156 O O . ASN A 1 649 ? -28.666 -49.331 22.061 1.00 57.62 649 ASN A O 1
ATOM 5160 N N . ASN A 1 650 ? -29.132 -47.631 20.677 1.00 52.03 650 ASN A N 1
ATOM 5161 C CA . ASN A 1 650 ? -29.449 -48.464 19.506 1.00 52.03 650 ASN A CA 1
ATOM 5162 C C . ASN A 1 650 ? -30.449 -49.612 19.769 1.00 52.03 650 ASN A C 1
ATOM 5164 O O . ASN A 1 650 ? -30.179 -50.776 19.455 1.00 52.03 650 ASN A O 1
ATOM 5168 N N . ALA A 1 651 ? -31.628 -49.306 20.323 1.00 51.50 651 ALA A N 1
ATOM 5169 C CA . ALA A 1 651 ? -32.700 -50.295 20.435 1.00 51.50 651 ALA A CA 1
ATOM 5170 C C . ALA A 1 651 ? -33.131 -50.767 19.030 1.00 51.50 651 ALA A C 1
ATOM 5172 O O . ALA A 1 651 ? -33.718 -50.007 18.265 1.00 51.50 651 ALA A O 1
ATOM 5173 N N . ARG A 1 652 ? -32.830 -52.026 18.684 1.00 49.69 652 ARG A N 1
ATOM 5174 C CA . ARG A 1 652 ? -33.151 -52.612 17.365 1.00 49.69 652 ARG A CA 1
ATOM 5175 C C . ARG A 1 652 ? -34.636 -52.954 17.190 1.00 49.69 652 ARG A C 1
ATOM 5177 O O . ARG A 1 652 ? -35.065 -53.204 16.070 1.00 49.69 652 ARG A O 1
ATOM 5184 N N . MET A 1 653 ? -35.407 -52.978 18.278 1.00 51.16 653 MET A N 1
ATOM 5185 C CA . MET A 1 653 ? -36.840 -53.267 18.281 1.00 51.16 653 MET A CA 1
ATOM 5186 C C . MET A 1 653 ? -37.515 -52.547 19.455 1.00 51.16 653 MET A C 1
ATOM 5188 O O . MET A 1 653 ? -36.990 -52.547 20.569 1.00 51.16 653 MET A O 1
ATOM 5192 N N . GLN A 1 654 ? -38.671 -51.928 19.203 1.00 52.38 654 GLN A N 1
ATOM 5193 C CA . GLN A 1 654 ? -39.465 -51.211 20.199 1.00 52.38 654 GLN A CA 1
ATOM 5194 C C . GLN A 1 654 ? -40.888 -51.768 20.198 1.00 52.38 654 GLN A C 1
ATOM 5196 O O . GLN A 1 654 ? -41.554 -51.771 19.168 1.00 52.38 654 GLN A O 1
ATOM 5201 N N . LEU A 1 655 ? -41.342 -52.229 21.360 1.00 52.22 655 LEU A N 1
ATOM 5202 C CA . LEU A 1 655 ? -42.706 -52.701 21.579 1.00 52.22 655 LEU A CA 1
ATOM 5203 C C . LEU A 1 655 ? -43.460 -51.659 22.410 1.00 52.22 655 LEU A C 1
ATOM 5205 O O . LEU A 1 655 ? -42.907 -51.093 23.356 1.00 52.22 655 LEU A O 1
ATOM 5209 N N . GLY A 1 656 ? -44.694 -51.353 22.015 1.00 42.75 656 GLY A N 1
ATOM 5210 C CA . GLY A 1 656 ? -45.569 -50.422 22.729 1.00 42.75 656 GLY A CA 1
ATOM 5211 C C . GLY A 1 656 ? -46.215 -51.063 23.960 1.00 42.75 656 GLY A C 1
ATOM 5212 O O . GLY A 1 656 ? -46.223 -52.285 24.096 1.00 42.75 656 GLY A O 1
ATOM 5213 N N . SER A 1 657 ? -46.817 -50.242 24.824 1.00 39.62 657 SER A N 1
ATOM 5214 C CA . SER A 1 657 ? -47.452 -50.653 26.093 1.00 39.62 657 SER A CA 1
ATOM 5215 C C . SER A 1 657 ? -48.634 -51.624 25.960 1.00 39.62 657 SER A C 1
ATOM 5217 O O . SER A 1 657 ? -49.076 -52.169 26.961 1.00 39.62 657 SER A O 1
ATOM 5219 N N . HIS A 1 658 ? -49.126 -51.852 24.742 1.00 41.41 658 HIS A N 1
ATOM 5220 C CA . HIS A 1 658 ? -50.241 -52.754 24.436 1.00 41.41 658 HIS A CA 1
ATOM 5221 C C . HIS A 1 658 ? -49.811 -53.926 23.542 1.00 41.41 658 HIS A C 1
ATOM 5223 O O . HIS A 1 658 ? -50.630 -54.504 22.832 1.00 41.41 658 HIS A O 1
ATOM 5229 N N . THR A 1 659 ? -48.514 -54.244 23.515 1.00 41.09 659 THR A N 1
ATOM 5230 C CA . THR A 1 659 ? -47.992 -55.328 22.676 1.00 41.09 659 THR A CA 1
ATOM 5231 C C . THR A 1 659 ? -47.761 -56.558 23.533 1.00 41.09 659 THR A C 1
ATOM 5233 O O . THR A 1 659 ? -46.894 -56.552 24.404 1.00 41.09 659 THR A O 1
ATOM 5236 N N . PHE A 1 660 ? -48.529 -57.610 23.278 1.00 46.25 660 PHE A N 1
ATOM 5237 C CA . PHE A 1 660 ? -48.348 -58.905 23.919 1.00 46.25 660 PHE A CA 1
ATOM 5238 C C . PHE A 1 660 ? -47.351 -59.719 23.096 1.00 46.25 660 PHE A C 1
ATOM 5240 O O . PHE A 1 660 ? -47.551 -59.932 21.900 1.00 46.25 660 PHE A O 1
ATOM 5247 N N . ILE A 1 661 ? -46.256 -60.135 23.728 1.00 50.22 661 ILE A N 1
ATOM 5248 C CA . ILE A 1 661 ? -45.353 -61.139 23.169 1.00 50.22 661 ILE A CA 1
ATOM 5249 C C . ILE A 1 661 ? -45.911 -62.492 23.608 1.00 50.22 661 ILE A C 1
ATOM 5251 O O . ILE A 1 661 ? -46.044 -62.732 24.806 1.00 50.22 661 ILE A O 1
ATOM 5255 N N . GLY A 1 662 ? -46.276 -63.351 22.656 1.00 41.59 662 GLY A N 1
ATOM 5256 C CA . GLY A 1 662 ? -46.700 -64.715 22.973 1.00 41.59 662 GLY A CA 1
ATOM 5257 C C . GLY A 1 662 ? -45.561 -65.495 23.633 1.00 41.59 662 GLY A C 1
ATOM 5258 O O . GLY A 1 662 ? -44.394 -65.243 23.323 1.00 41.59 662 GLY A O 1
ATOM 5259 N N . VAL A 1 663 ? -45.900 -66.443 24.510 1.00 38.56 663 VAL A N 1
ATOM 5260 C CA . VAL A 1 663 ? -44.945 -67.261 25.290 1.00 38.56 663 VAL A CA 1
ATOM 5261 C C . VAL A 1 663 ? -43.932 -67.990 24.388 1.00 38.56 663 VAL A C 1
ATOM 5263 O O . VAL A 1 663 ? -42.803 -68.241 24.796 1.00 38.56 663 VAL A O 1
ATOM 5266 N N . ASP A 1 664 ? -44.283 -68.188 23.116 1.00 40.12 664 ASP A N 1
ATOM 5267 C CA . ASP A 1 664 ? -43.480 -68.895 22.112 1.00 40.12 664 ASP A CA 1
ATOM 5268 C C . ASP A 1 664 ? -42.573 -67.975 21.267 1.00 40.12 664 ASP A C 1
ATOM 5270 O O . ASP A 1 664 ? -42.028 -68.380 20.238 1.00 40.12 664 ASP A O 1
ATOM 5274 N N . THR A 1 665 ? -42.405 -66.706 21.654 1.00 43.53 665 THR A N 1
ATOM 5275 C CA . THR A 1 665 ? -41.615 -65.752 20.860 1.00 43.53 665 THR A CA 1
ATOM 5276 C C . THR A 1 665 ? -40.132 -65.808 21.222 1.00 43.53 665 THR A C 1
ATOM 5278 O O . THR A 1 665 ? -39.704 -65.299 22.258 1.00 43.53 665 THR A O 1
ATOM 5281 N N . VAL A 1 666 ? -39.309 -66.341 20.318 1.00 45.19 666 VAL A N 1
ATOM 5282 C CA . VAL A 1 666 ? -37.845 -66.341 20.466 1.00 45.19 666 VAL A CA 1
ATOM 5283 C C . VAL A 1 666 ? -37.241 -65.060 19.881 1.00 45.19 666 VAL A C 1
ATOM 5285 O O . VAL A 1 666 ? -37.222 -64.851 18.669 1.00 45.19 666 VAL A O 1
ATOM 5288 N N . LEU A 1 667 ? -36.686 -64.204 20.743 1.00 48.91 667 LEU A N 1
ATOM 5289 C CA . LEU A 1 667 ? -35.926 -63.014 20.346 1.00 48.91 667 LEU A CA 1
ATOM 5290 C C . LEU A 1 667 ? -34.432 -63.355 20.194 1.00 48.91 667 LEU A C 1
ATOM 5292 O O . LEU A 1 667 ? -33.635 -63.131 21.104 1.00 48.91 667 LEU A O 1
ATOM 5296 N N . SER A 1 668 ? -34.023 -63.899 19.045 1.00 44.09 668 SER A N 1
ATOM 5297 C CA . SER A 1 668 ? -32.604 -64.171 18.763 1.00 44.09 668 SER A CA 1
ATOM 5298 C C . SER A 1 668 ? -31.885 -62.955 18.160 1.00 44.09 668 SER A C 1
ATOM 5300 O O . SER A 1 668 ? -32.427 -62.250 17.306 1.00 44.09 668 SER A O 1
ATOM 5302 N N . ARG A 1 669 ? -30.627 -62.711 18.555 1.00 35.22 669 ARG A N 1
ATOM 5303 C CA . ARG A 1 669 ? -29.790 -61.642 17.977 1.00 35.22 669 ARG A CA 1
ATOM 5304 C C . ARG A 1 669 ? -29.523 -61.898 16.486 1.00 35.22 669 ARG A C 1
ATOM 5306 O O . ARG A 1 669 ? -28.806 -62.832 16.159 1.00 35.22 669 ARG A O 1
ATOM 5313 N N . GLY A 1 670 ? -29.983 -60.994 15.616 1.00 44.19 670 GLY A N 1
ATOM 5314 C CA . GLY A 1 670 ? -29.455 -60.852 14.252 1.00 44.19 670 GLY A CA 1
ATOM 5315 C C . GLY A 1 670 ? -30.495 -60.853 13.135 1.00 44.19 670 GLY A C 1
ATOM 5316 O O . GLY A 1 670 ? -30.630 -61.846 12.436 1.00 44.19 670 GLY A O 1
ATOM 5317 N N . PHE A 1 671 ? -31.140 -59.710 12.886 1.00 44.09 671 PHE A N 1
ATOM 5318 C CA . PHE A 1 671 ? -31.813 -59.466 11.608 1.00 44.09 671 PHE A CA 1
ATOM 5319 C C . PHE A 1 671 ? -31.451 -58.089 11.047 1.00 44.09 671 PHE A C 1
ATOM 5321 O O . PHE A 1 671 ? -31.461 -57.085 11.763 1.00 44.09 671 PHE A O 1
ATOM 5328 N N . SER A 1 672 ? -31.124 -58.072 9.755 1.00 39.25 672 SER A N 1
ATOM 5329 C CA . SER A 1 672 ? -31.066 -56.886 8.900 1.00 39.25 672 SER A CA 1
ATOM 5330 C C . SER A 1 672 ? -32.497 -56.533 8.489 1.00 39.25 672 SER A C 1
ATOM 5332 O O . SER A 1 672 ? -33.258 -57.421 8.110 1.00 39.25 672 SER A O 1
ATOM 5334 N N . ALA A 1 673 ? -32.887 -55.263 8.590 1.00 36.44 673 ALA A N 1
ATOM 5335 C CA . ALA A 1 673 ? -34.266 -54.827 8.375 1.00 36.44 673 ALA A CA 1
ATOM 5336 C C . ALA A 1 673 ? -34.802 -55.205 6.977 1.00 36.44 673 ALA A C 1
ATOM 5338 O O . ALA A 1 673 ? -34.296 -54.724 5.965 1.00 36.44 673 ALA A O 1
ATOM 5339 N N . MET A 1 674 ? -35.862 -56.020 6.922 1.00 44.12 674 MET A N 1
ATOM 5340 C CA . MET A 1 674 ? -36.672 -56.227 5.718 1.00 44.12 674 MET A CA 1
ATOM 5341 C C . MET A 1 674 ? -37.859 -55.261 5.757 1.00 44.12 674 MET A C 1
ATOM 5343 O O . MET A 1 674 ? -38.595 -55.214 6.741 1.00 44.12 674 MET A O 1
ATOM 5347 N N . ARG A 1 675 ? -38.049 -54.471 4.695 1.00 38.53 675 ARG A N 1
ATOM 5348 C CA . ARG A 1 675 ? -39.142 -53.494 4.597 1.00 38.53 675 ARG A CA 1
ATOM 5349 C C . ARG A 1 675 ? -40.193 -54.011 3.615 1.00 38.53 675 ARG A C 1
ATOM 5351 O O . ARG A 1 675 ? -39.995 -53.947 2.407 1.00 38.53 675 ARG A O 1
ATOM 5358 N N . LEU A 1 676 ? -41.304 -54.531 4.133 1.00 39.88 676 LEU A N 1
ATOM 5359 C CA . LEU A 1 676 ? -42.484 -54.868 3.333 1.00 39.88 676 LEU A CA 1
ATOM 5360 C C . LEU A 1 676 ? -43.294 -53.584 3.093 1.00 39.88 676 LEU A C 1
ATOM 5362 O O . LEU A 1 676 ? -43.830 -52.993 4.029 1.00 39.88 676 LEU A O 1
ATOM 5366 N N . GLY A 1 677 ? -43.317 -53.113 1.845 1.00 44.59 677 GLY A N 1
ATOM 5367 C CA . GLY A 1 677 ? -44.166 -52.005 1.397 1.00 44.59 677 GLY A CA 1
ATOM 5368 C C . GLY A 1 677 ? -45.563 -52.474 0.975 1.00 44.59 677 GLY A C 1
ATOM 5369 O O . GLY A 1 677 ? -45.819 -53.671 0.876 1.00 44.59 677 GLY A O 1
ATOM 5370 N N . ARG A 1 678 ? -46.462 -51.523 0.679 1.00 35.78 678 ARG A N 1
ATOM 5371 C CA . ARG A 1 678 ? -47.875 -51.776 0.315 1.00 35.78 678 ARG A CA 1
ATOM 5372 C C . ARG A 1 678 ? -48.096 -52.629 -0.945 1.00 35.78 678 ARG A C 1
ATOM 5374 O O . ARG A 1 678 ? -49.210 -53.096 -1.139 1.00 35.78 678 ARG A O 1
ATOM 5381 N N . GLU A 1 679 ? -47.066 -52.864 -1.752 1.00 39.09 679 GLU A N 1
ATOM 5382 C CA . GLU A 1 679 ? -47.138 -53.704 -2.960 1.00 39.09 679 GLU A CA 1
ATOM 5383 C C . GLU A 1 679 ? -46.338 -55.012 -2.844 1.00 39.09 679 GLU A C 1
ATOM 5385 O O . GLU A 1 679 ? -46.161 -55.735 -3.823 1.00 39.09 679 GLU A O 1
ATOM 5390 N N . ALA A 1 680 ? -45.849 -55.356 -1.649 1.00 44.28 680 ALA A N 1
ATOM 5391 C CA . ALA A 1 680 ? -45.109 -56.595 -1.459 1.00 44.28 680 ALA A CA 1
ATOM 5392 C C . ALA A 1 680 ? -46.064 -57.798 -1.379 1.00 44.28 680 ALA A C 1
ATOM 5394 O O . ALA A 1 680 ? -46.610 -58.118 -0.323 1.00 44.28 680 ALA A O 1
ATOM 5395 N N . VAL A 1 681 ? -46.253 -58.481 -2.508 1.00 47.06 681 VAL A N 1
ATOM 5396 C CA . VAL A 1 681 ? -46.976 -59.755 -2.576 1.00 47.06 681 VAL A CA 1
ATOM 5397 C C . VAL A 1 681 ? -45.989 -60.896 -2.337 1.00 47.06 681 VAL A C 1
ATOM 5399 O O . VAL A 1 681 ? -45.074 -61.116 -3.128 1.00 47.06 681 VAL A O 1
ATOM 5402 N N . LEU A 1 682 ? -46.177 -61.648 -1.250 1.00 48.50 682 LEU A N 1
ATOM 5403 C CA . LEU A 1 682 ? -45.474 -62.915 -1.049 1.00 48.50 682 LEU A CA 1
ATOM 5404 C C . LEU A 1 682 ? -45.988 -63.922 -2.090 1.00 48.50 682 LEU A C 1
ATOM 5406 O O . LEU A 1 682 ? -47.161 -64.294 -2.084 1.00 48.50 682 LEU A O 1
ATOM 5410 N N . GLY A 1 683 ? -45.119 -64.332 -3.017 1.00 47.53 683 GLY A N 1
ATOM 5411 C CA . GLY A 1 683 ? -45.443 -65.336 -4.030 1.00 47.53 683 GLY A CA 1
ATOM 5412 C C . GLY A 1 683 ? -45.766 -66.698 -3.405 1.00 47.53 683 GLY A C 1
ATOM 5413 O O . GLY A 1 683 ? -45.354 -66.997 -2.287 1.00 47.53 683 GLY A O 1
ATOM 5414 N N . ARG A 1 684 ? -46.474 -67.562 -4.146 1.00 42.38 684 ARG A N 1
ATOM 5415 C CA . ARG A 1 684 ? -46.955 -68.892 -3.697 1.00 42.38 684 ARG A CA 1
ATOM 5416 C C . ARG A 1 684 ? -45.868 -69.884 -3.231 1.00 42.38 684 ARG A C 1
ATOM 5418 O O . ARG A 1 684 ? -46.201 -71.017 -2.903 1.00 42.38 684 ARG A O 1
ATOM 5425 N N . GLN A 1 685 ? -44.596 -69.491 -3.211 1.00 41.84 685 GLN A N 1
ATOM 5426 C CA . GLN A 1 685 ? -43.461 -70.311 -2.781 1.00 41.84 685 GLN A CA 1
ATOM 5427 C C . GLN A 1 685 ? -42.448 -69.525 -1.930 1.00 41.84 685 GLN A C 1
ATOM 5429 O O . GLN A 1 685 ? -41.243 -69.745 -2.032 1.00 41.84 685 GLN A O 1
ATOM 5434 N N . THR A 1 686 ? -42.907 -68.595 -1.090 1.00 40.12 686 THR A N 1
ATOM 5435 C CA . THR A 1 686 ? -42.027 -67.990 -0.081 1.00 40.12 686 THR A CA 1
ATOM 5436 C C . THR A 1 686 ? -41.930 -68.905 1.139 1.00 40.12 686 THR A C 1
ATOM 5438 O O . THR A 1 686 ? -42.916 -69.113 1.842 1.00 40.12 686 THR A O 1
ATOM 5441 N N . PHE A 1 687 ? -40.737 -69.440 1.395 1.00 46.00 687 PHE A N 1
ATOM 5442 C CA . PHE A 1 687 ? -40.436 -70.266 2.563 1.00 46.00 687 PHE A CA 1
ATOM 5443 C C . PHE A 1 687 ? -39.782 -69.414 3.653 1.00 46.00 687 PHE A C 1
ATOM 5445 O O . PHE A 1 687 ? -38.798 -68.721 3.392 1.00 46.00 687 PHE A O 1
ATOM 5452 N N . VAL A 1 688 ? -40.307 -69.483 4.876 1.00 40.16 688 VAL A N 1
ATOM 5453 C CA . VAL A 1 688 ? -39.693 -68.880 6.066 1.00 40.16 688 VAL A CA 1
ATOM 5454 C C . VAL A 1 688 ? -39.431 -70.011 7.059 1.00 40.16 688 VAL A C 1
ATOM 5456 O O . VAL A 1 688 ? -40.350 -70.475 7.720 1.00 40.16 688 VAL A O 1
ATOM 5459 N N . GLY A 1 689 ? -38.189 -70.499 7.098 1.00 37.75 689 GLY A N 1
ATOM 5460 C CA . GLY A 1 689 ? -37.755 -71.614 7.951 1.00 37.75 689 GLY A CA 1
ATOM 5461 C C . GLY A 1 689 ? -36.728 -72.519 7.262 1.00 37.75 689 GLY A C 1
ATOM 5462 O O . GLY A 1 689 ? -36.784 -72.733 6.052 1.00 37.75 689 GLY A O 1
ATOM 5463 N N . SER A 1 690 ? -35.734 -73.003 8.011 1.00 33.69 690 SER A N 1
ATOM 5464 C CA . SER A 1 690 ? -34.566 -73.723 7.487 1.00 33.69 690 SER A CA 1
ATOM 5465 C C . SER A 1 690 ? -34.852 -75.183 7.110 1.00 33.69 690 SER A C 1
ATOM 5467 O O . SER A 1 690 ? -35.326 -75.948 7.938 1.00 33.69 690 SER A O 1
ATOM 5469 N N . ARG A 1 691 ? -34.466 -75.546 5.873 1.00 36.56 691 ARG A N 1
ATOM 5470 C CA . ARG A 1 691 ? -34.145 -76.884 5.317 1.00 36.56 691 ARG A CA 1
ATOM 5471 C C . ARG A 1 691 ? -34.665 -78.108 6.102 1.00 36.56 691 ARG A C 1
ATOM 5473 O O . ARG A 1 691 ? -33.936 -78.593 6.949 1.00 36.56 691 ARG A O 1
ATOM 5480 N N . TYR A 1 692 ? -35.833 -78.648 5.736 1.00 34.69 692 TYR A N 1
ATOM 5481 C CA . TYR A 1 692 ? -36.130 -80.062 5.379 1.00 34.69 692 TYR A CA 1
ATOM 5482 C C . TYR A 1 692 ? -37.654 -80.206 5.092 1.00 34.69 692 TYR A C 1
ATOM 5484 O O . TYR A 1 692 ? -38.425 -79.366 5.551 1.00 34.69 692 TYR A O 1
ATOM 5492 N N . PRO A 1 693 ? -38.117 -81.167 4.259 1.00 46.22 693 PRO A N 1
ATOM 5493 C CA . PRO A 1 693 ? -39.401 -81.055 3.566 1.00 46.22 693 PRO A CA 1
ATOM 5494 C C . PRO A 1 693 ? -40.523 -81.880 4.215 1.00 46.22 693 PRO A C 1
ATOM 5496 O O . PRO A 1 693 ? -40.514 -83.105 4.135 1.00 46.22 693 PRO A O 1
ATOM 5499 N N . CYS A 1 694 ? -41.565 -81.218 4.720 1.00 34.94 694 CYS A N 1
ATOM 5500 C CA . CYS A 1 694 ? -42.860 -81.849 4.991 1.00 34.94 694 CYS A CA 1
ATOM 5501 C C . CYS A 1 694 ? -43.956 -81.150 4.171 1.00 34.94 694 CYS A C 1
ATOM 5503 O O . CYS A 1 694 ? -44.108 -79.930 4.185 1.00 34.94 694 CYS A O 1
ATOM 5505 N N . LYS A 1 695 ? -44.673 -81.940 3.364 1.00 40.47 695 LYS A N 1
ATOM 5506 C CA . LYS A 1 695 ? -45.677 -81.489 2.391 1.00 40.47 695 LYS A CA 1
ATOM 5507 C C . LYS A 1 695 ? -46.959 -81.028 3.093 1.00 40.47 695 LYS A C 1
ATOM 5509 O O . LYS A 1 695 ? -47.753 -81.860 3.515 1.00 40.47 695 LYS A O 1
ATOM 5514 N N . GLY A 1 696 ? -47.214 -79.724 3.082 1.00 38.12 696 GLY A N 1
ATOM 5515 C CA . GLY A 1 696 ? -48.545 -79.147 3.273 1.00 38.12 696 GLY A CA 1
ATOM 5516 C C . GLY A 1 696 ? -48.795 -78.083 2.207 1.00 38.12 696 GLY A C 1
ATOM 5517 O O . GLY A 1 696 ? -48.144 -77.043 2.213 1.00 38.12 696 GLY A O 1
ATOM 5518 N N . ILE A 1 697 ? -49.696 -78.340 1.254 1.00 42.22 697 ILE A N 1
ATOM 5519 C CA . ILE A 1 697 ? -50.120 -77.329 0.272 1.00 42.22 697 ILE A CA 1
ATOM 5520 C C . ILE A 1 697 ? -51.328 -76.597 0.855 1.00 42.22 697 ILE A C 1
ATOM 5522 O O . ILE A 1 697 ? -52.378 -77.198 1.073 1.00 42.22 697 ILE A O 1
ATOM 5526 N N . ILE A 1 698 ? -51.191 -75.292 1.073 1.00 41.19 698 ILE A N 1
ATOM 5527 C CA . ILE A 1 698 ? -52.296 -74.411 1.461 1.00 41.19 698 ILE A CA 1
ATOM 5528 C C . ILE A 1 698 ? -53.121 -74.108 0.201 1.00 41.19 698 ILE A C 1
ATOM 5530 O O . ILE A 1 698 ? -52.665 -73.419 -0.713 1.00 41.19 698 ILE A O 1
ATOM 5534 N N . GLY A 1 699 ? -54.339 -74.650 0.132 1.00 45.59 699 GLY A N 1
ATOM 5535 C CA . GLY A 1 699 ? -55.321 -74.311 -0.901 1.00 45.59 699 GLY A CA 1
ATOM 5536 C C . GLY A 1 699 ? -55.986 -72.957 -0.629 1.00 45.59 699 GLY A C 1
ATOM 5537 O O . GLY A 1 699 ? -55.952 -72.444 0.485 1.00 45.59 699 GLY A O 1
ATOM 5538 N N . ALA A 1 700 ? -56.657 -72.383 -1.634 1.00 40.31 700 ALA A N 1
ATOM 5539 C CA . ALA A 1 700 ? -57.202 -71.014 -1.607 1.00 40.31 700 ALA A CA 1
ATOM 5540 C C . ALA A 1 700 ? -58.284 -70.723 -0.535 1.00 40.31 700 ALA A C 1
ATOM 5542 O O . ALA A 1 700 ? -58.818 -69.617 -0.493 1.00 40.31 700 ALA A O 1
ATOM 5543 N N . ARG A 1 701 ? -58.635 -71.694 0.318 1.00 37.56 701 ARG A N 1
ATOM 5544 C CA . ARG A 1 701 ? -59.614 -71.549 1.411 1.00 37.56 701 ARG A CA 1
ATOM 5545 C C . ARG A 1 701 ? -59.102 -72.002 2.781 1.00 37.56 701 ARG A C 1
ATOM 5547 O O . ARG A 1 701 ? -59.883 -72.058 3.725 1.00 37.56 701 ARG A O 1
ATOM 5554 N N . SER A 1 702 ? -57.818 -72.304 2.918 1.00 38.91 702 SER A N 1
ATOM 5555 C CA . SER A 1 702 ? -57.247 -72.673 4.213 1.00 38.91 702 SER A CA 1
ATOM 5556 C C . SER A 1 702 ? -57.055 -71.425 5.084 1.00 38.91 702 SER A C 1
ATOM 5558 O O . SER A 1 702 ? -56.369 -70.484 4.689 1.00 38.91 702 SER A O 1
ATOM 5560 N N . ARG A 1 703 ? -57.669 -71.414 6.273 1.00 40.12 703 ARG A N 1
ATOM 5561 C CA . ARG A 1 703 ? -57.398 -70.453 7.352 1.00 40.12 703 ARG A CA 1
ATOM 5562 C C . ARG A 1 703 ? -56.584 -71.171 8.427 1.00 40.12 703 ARG A C 1
ATOM 5564 O O . ARG A 1 703 ? -57.001 -72.228 8.885 1.00 40.12 703 ARG A O 1
ATOM 5571 N N . LEU A 1 704 ? -55.438 -70.603 8.795 1.00 37.88 704 LEU A N 1
ATOM 5572 C CA . LEU A 1 704 ? -54.627 -71.052 9.927 1.00 37.88 704 LEU A CA 1
ATOM 5573 C C . LEU A 1 704 ? -55.308 -70.587 11.222 1.00 37.88 704 LEU A C 1
ATOM 5575 O O . LEU A 1 704 ? -55.456 -69.385 11.439 1.00 37.88 704 LEU A O 1
ATOM 5579 N N . ALA A 1 705 ? -55.762 -71.539 12.033 1.00 36.88 705 ALA A N 1
ATOM 5580 C CA . ALA A 1 705 ? -56.235 -71.319 13.398 1.00 36.88 705 ALA A CA 1
ATOM 5581 C C . ALA A 1 705 ? -55.227 -71.910 14.398 1.00 36.88 705 ALA A C 1
ATOM 5583 O O . ALA A 1 705 ? -54.309 -72.628 13.996 1.00 36.88 705 ALA A O 1
ATOM 5584 N N . VAL A 1 706 ? -55.423 -71.578 15.676 1.00 31.64 706 VAL A N 1
ATOM 5585 C CA . VAL A 1 706 ? -54.475 -71.670 16.807 1.00 31.64 706 VAL A CA 1
ATOM 5586 C C . VAL A 1 706 ? -53.889 -73.074 17.048 1.00 31.64 706 VAL A C 1
ATOM 5588 O O . VAL A 1 706 ? -52.844 -73.193 17.675 1.00 31.64 706 VAL A O 1
ATOM 5591 N N . ASP A 1 707 ? -54.456 -74.116 16.444 1.00 28.66 707 ASP A N 1
ATOM 5592 C CA . ASP A 1 707 ? -54.080 -75.510 16.700 1.00 28.66 707 ASP A CA 1
ATOM 5593 C C . ASP A 1 707 ? -53.459 -76.184 15.458 1.00 28.66 707 ASP A C 1
ATOM 5595 O O . ASP A 1 707 ? -53.278 -77.402 15.405 1.00 28.66 707 ASP A O 1
ATOM 5599 N N . THR A 1 708 ? -53.122 -75.410 14.420 1.00 31.62 708 THR A N 1
ATOM 5600 C CA . THR A 1 708 ? -52.452 -75.965 13.236 1.00 31.62 708 THR A CA 1
ATOM 5601 C C . THR A 1 708 ? -50.950 -76.054 13.479 1.00 31.62 708 THR A C 1
ATOM 5603 O O . THR A 1 708 ? -50.208 -75.100 13.248 1.00 31.62 708 THR A O 1
ATOM 5606 N N . ILE A 1 709 ? -50.498 -77.224 13.920 1.00 33.66 709 ILE A N 1
ATOM 5607 C CA . ILE A 1 709 ? -49.075 -77.538 14.052 1.00 33.66 709 ILE A CA 1
ATOM 5608 C C . ILE A 1 709 ? -48.504 -77.805 12.652 1.00 33.66 709 ILE A C 1
ATOM 5610 O O . ILE A 1 709 ? -48.767 -78.842 12.040 1.00 33.66 709 ILE A O 1
ATOM 5614 N N . LEU A 1 710 ? -47.729 -76.852 12.137 1.00 28.22 710 LEU A N 1
ATOM 5615 C CA . LEU A 1 710 ? -46.805 -77.068 11.026 1.00 28.22 710 LEU A CA 1
ATOM 5616 C C . LEU A 1 710 ? -45.435 -77.367 11.644 1.00 28.22 710 LEU A C 1
ATOM 5618 O O . LEU A 1 710 ? -44.832 -76.470 12.228 1.00 28.22 710 LEU A O 1
ATOM 5622 N N . TR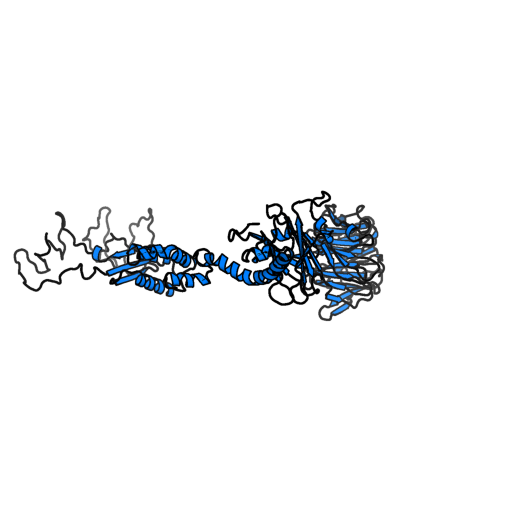P A 1 711 ? -45.013 -78.631 11.575 1.00 36.38 711 TRP A N 1
ATOM 5623 C CA . TRP A 1 711 ? -43.711 -79.102 12.062 1.00 36.38 711 TRP A CA 1
ATOM 5624 C C . TRP A 1 711 ? -42.548 -78.546 11.244 1.00 36.38 711 TRP A C 1
ATOM 5626 O O . TRP A 1 711 ? -42.659 -78.560 9.992 1.00 36.38 711 TRP A O 1
#